Protein AF-A0A1Y2AKS4-F1 (afdb_monomer)

pLDDT: mean 77.4, std 20.21, range [33.56, 98.38]

Mean predicted aligned error: 13.92 Å

Foldseek 3Di:
DDDDDPPDDPPDPPDDDPVVVVVVVVVVVVVLVVVLVVLVVLLVVLVVLLVVLLVVLQQFDPPVVCVVCVVVSVVSLVSSLVSLLVNLVSLVPRPDDPVVSVVSVVVSVVVLVVQCVVQVDPDRRRVRNVSSVVSVVCCVVVSVVVVVLVVLCVVQHDPVSVVVVVVVVVVVVVVVVVVLVVCLVCVQQDPPRDGDDDDPQAQPDDRDDSVCVVPPDPPCVPVDPSDDPRPDQKDWEQDPVPVRFTDIGNQDPPWWKKKFQFDDPVPDDPVCPPPVNVVVVRVVNRVVRIGGDDDGHDDLPTQWMWIDTHPDTDIYGDPRPDPPVPDPDPDDPPDDPDDDDPDDSDDPVVVCVVCVVVVVVVVVVD

InterPro domains:
  IPR004245 Protein of unknown function DUF229 [PTHR10974] (152-361)

Radius of gyration: 32.73 Å; Cα contacts (8 Å, |Δi|>4): 277; chains: 1; bounding box: 65×55×105 Å

Secondary structure (DSSP, 8-state):
-------------S-S-HHHHHHHHHHHHHHHHHHHHHHHHHHHHHHHHHHHHHHHHT----HHHHHHHHHHHHHHHHHHHHHHHHHHHHHHH----HHHHHHHHHHHHHHHHHHHHHT---SGGG-HHHHHHHHHHHIIIIIHHHHHHHHHHHHH-HHHHHHHHHHHHHHHHHHHHHHHHHHHHHHTB-GGGPBPP--TTS--PPPPPGGGGGSSS--TTSS---------SSEEEEETTTTTEEEEES--TTS-EEEEEPPPGGG--TTTTSHHHHHHHHHHHHHHTEEE-SS-B--TT-SEEEEEETTEEEEEE-------PPP-S---TT----------S--HHHHHHH-HHHHHHHTT--

Solvent-accessible surface area (backbone atoms only — not comparable to full-atom values): 21770 Å² total; per-residue (Å²): 132,84,83,84,74,79,94,76,79,93,74,75,79,83,87,68,60,75,73,56,53,55,54,52,50,54,52,48,53,53,49,52,54,57,55,47,51,53,52,52,52,51,37,51,52,28,49,52,49,15,54,55,28,40,62,59,34,58,70,50,48,58,70,68,55,47,69,77,37,45,69,60,33,50,51,28,41,50,53,15,46,54,26,48,50,50,33,54,52,48,54,68,71,51,89,65,60,70,68,61,47,49,52,53,51,51,49,52,50,52,49,49,53,50,50,50,70,76,25,74,25,86,46,74,61,34,48,25,42,60,55,50,51,54,48,50,52,48,49,57,54,52,52,51,50,50,50,52,52,49,52,48,32,69,74,60,32,69,75,53,30,54,55,53,49,50,53,51,52,50,52,51,49,51,53,49,50,54,53,39,51,51,48,59,70,46,65,51,46,49,81,93,75,39,62,70,74,85,52,96,64,42,51,82,74,79,81,74,68,58,72,67,69,69,44,97,60,84,62,54,81,74,60,69,89,84,78,63,85,54,67,69,70,50,50,65,46,64,36,78,87,61,84,46,18,41,37,78,45,74,53,58,91,92,41,61,41,31,34,28,51,60,75,64,71,84,81,51,52,77,71,41,65,35,81,80,41,29,58,56,50,48,50,60,46,39,72,73,32,64,40,80,58,87,68,71,39,82,53,95,86,60,46,39,35,39,38,32,45,54,93,46,74,47,82,35,72,52,84,64,85,71,74,68,72,71,76,88,60,84,72,65,95,81,68,79,88,76,82,83,75,88,67,81,92,58,36,82,66,51,61,49,62,82,35,58,72,61,54,67,58,60,69,75,78,114

Structure (mmCIF, N/CA/C/O backbone):
data_AF-A0A1Y2AKS4-F1
#
_entry.id   AF-A0A1Y2AKS4-F1
#
loop_
_atom_site.group_PDB
_atom_site.id
_atom_site.type_symbol
_atom_site.label_atom_id
_atom_site.label_alt_id
_atom_site.label_comp_id
_atom_site.label_asym_id
_atom_site.label_entity_id
_atom_site.label_seq_id
_atom_site.pdbx_PDB_ins_code
_atom_site.Cartn_x
_atom_site.Cartn_y
_atom_site.Cartn_z
_atom_site.occupancy
_atom_site.B_iso_or_equiv
_atom_site.auth_seq_id
_atom_site.auth_comp_id
_atom_site.auth_asym_id
_atom_site.auth_atom_id
_atom_site.pdbx_PDB_model_num
ATOM 1 N N . MET A 1 1 ? -22.847 19.221 27.621 1.00 37.28 1 MET A N 1
ATOM 2 C CA . MET A 1 1 ? -21.809 18.168 27.703 1.00 37.28 1 MET A CA 1
ATOM 3 C C . MET A 1 1 ? -21.447 18.039 29.170 1.00 37.28 1 MET A C 1
ATOM 5 O O . MET A 1 1 ? -20.901 18.988 29.707 1.00 37.28 1 MET A O 1
ATOM 9 N N . SER A 1 2 ? -21.864 16.960 29.833 1.00 35.28 2 SER A N 1
ATOM 10 C CA . SER A 1 2 ? -21.581 16.738 31.256 1.00 35.28 2 SER A CA 1
ATOM 11 C C . SER A 1 2 ? -20.076 16.579 31.463 1.00 35.28 2 SER A C 1
ATOM 13 O O . SER A 1 2 ? -19.471 15.728 30.807 1.00 35.28 2 SER A O 1
ATOM 15 N N . GLU A 1 3 ? -19.488 17.387 32.344 1.00 38.53 3 GLU A N 1
ATOM 16 C CA . GLU A 1 3 ? -18.105 17.224 32.790 1.00 38.53 3 GLU A CA 1
ATOM 17 C C . GLU A 1 3 ? -17.891 15.799 33.304 1.00 38.53 3 GLU A C 1
ATOM 19 O O . GLU A 1 3 ? -18.606 15.300 34.174 1.00 38.53 3 GLU A O 1
ATOM 24 N N . TYR A 1 4 ? -16.924 15.115 32.702 1.00 43.91 4 TYR A N 1
ATOM 25 C CA . TYR A 1 4 ? -16.444 13.834 33.182 1.00 43.91 4 TYR A CA 1
ATOM 26 C C . TYR A 1 4 ? -15.591 14.103 34.421 1.00 43.91 4 TYR A C 1
ATOM 28 O O . TYR A 1 4 ? -14.442 14.521 34.301 1.00 43.91 4 TYR A O 1
ATOM 36 N N . VAL A 1 5 ? -16.169 13.886 35.601 1.00 42.81 5 VAL A N 1
ATOM 37 C CA . VAL A 1 5 ? -15.417 13.824 36.856 1.00 42.81 5 VAL A CA 1
ATOM 38 C C . VAL A 1 5 ? -14.852 12.403 36.965 1.00 42.81 5 VAL A C 1
ATOM 40 O O . VAL A 1 5 ? -15.637 11.447 37.011 1.00 42.81 5 VAL A O 1
ATOM 43 N N . PRO A 1 6 ? -13.522 12.209 36.941 1.00 47.06 6 PRO A N 1
ATOM 44 C CA . PRO A 1 6 ? -12.943 10.905 37.219 1.00 47.06 6 PRO A CA 1
ATOM 45 C C . PRO A 1 6 ? -13.284 10.525 38.665 1.00 47.06 6 PRO A C 1
ATOM 47 O O . PRO A 1 6 ? -13.019 11.286 39.592 1.00 47.06 6 PRO A O 1
ATOM 50 N N . LEU A 1 7 ? -13.897 9.351 38.853 1.00 44.25 7 LEU A N 1
ATOM 51 C CA . LEU A 1 7 ? -14.020 8.728 40.171 1.00 44.25 7 LEU A CA 1
ATOM 52 C C . LEU A 1 7 ? -12.624 8.275 40.611 1.00 44.25 7 LEU A C 1
ATOM 54 O O . LEU A 1 7 ? -12.248 7.122 40.404 1.00 44.25 7 LEU A O 1
ATOM 58 N N . GLU A 1 8 ? -11.858 9.191 41.186 1.00 52.81 8 GLU A N 1
ATOM 59 C CA . GLU A 1 8 ? -10.714 8.850 42.015 1.00 52.81 8 GLU A CA 1
ATOM 60 C C . GLU A 1 8 ? -10.985 9.274 43.458 1.00 52.81 8 GLU A C 1
ATOM 62 O O . GLU A 1 8 ? -11.225 10.439 43.762 1.00 52.81 8 GLU A O 1
ATOM 67 N N . THR A 1 9 ? -10.890 8.262 44.321 1.00 44.12 9 THR A N 1
ATOM 68 C CA . THR A 1 9 ? -10.794 8.259 45.785 1.00 44.12 9 THR A CA 1
ATOM 69 C C . THR A 1 9 ? -12.085 8.111 46.595 1.00 44.12 9 THR A C 1
ATOM 71 O O . THR A 1 9 ? -12.879 9.026 46.800 1.00 44.12 9 THR A O 1
ATOM 74 N N . ASP A 1 10 ? -12.205 6.883 47.105 1.00 43.38 10 ASP A N 1
ATOM 75 C CA . ASP A 1 10 ? -13.019 6.407 48.216 1.00 43.38 10 ASP A CA 1
ATOM 76 C C . ASP A 1 10 ? -12.762 7.225 49.496 1.00 43.38 10 ASP A C 1
ATOM 78 O O . ASP A 1 10 ? -12.141 6.754 50.447 1.00 43.38 10 ASP A O 1
ATOM 82 N N . THR A 1 11 ? -13.256 8.457 49.563 1.00 43.06 11 THR A N 1
ATOM 83 C CA . THR A 1 11 ? -13.530 9.088 50.860 1.00 43.06 11 THR A CA 1
ATOM 84 C C . THR A 1 11 ? -14.990 8.835 51.187 1.00 43.06 11 THR A C 1
ATOM 86 O O . THR A 1 11 ? -15.886 9.598 50.848 1.00 43.06 11 THR A O 1
ATOM 89 N N . CYS A 1 12 ? -15.230 7.671 51.790 1.00 39.72 12 CYS A N 1
ATOM 90 C CA . CYS A 1 12 ? -16.534 7.271 52.300 1.00 39.72 12 CYS A CA 1
ATOM 91 C C . CYS A 1 12 ? -16.948 8.252 53.416 1.00 39.72 12 CYS A C 1
ATOM 93 O O . CYS A 1 12 ? -16.297 8.249 54.468 1.00 39.72 12 CYS A O 1
ATOM 95 N N . PRO A 1 13 ? -18.012 9.064 53.266 1.00 45.78 13 PRO A N 1
ATOM 96 C CA . PRO A 1 13 ? -18.641 9.668 54.425 1.00 45.78 13 PRO A CA 1
ATOM 97 C C . PRO A 1 13 ? -19.333 8.531 55.182 1.00 45.78 13 PRO A C 1
ATOM 99 O O . PRO A 1 13 ? -20.364 8.009 54.758 1.00 45.78 13 PRO A O 1
ATOM 102 N N . ARG A 1 14 ? -18.715 8.095 56.285 1.00 53.53 14 ARG A N 1
ATOM 103 C CA . ARG A 1 14 ? -19.351 7.199 57.255 1.00 53.53 14 ARG A CA 1
ATOM 104 C C . ARG A 1 14 ? -20.607 7.876 57.801 1.00 53.53 14 ARG A C 1
ATOM 106 O O . ARG A 1 14 ? -20.545 9.039 58.184 1.00 53.53 14 ARG A O 1
ATOM 113 N N . LEU A 1 15 ? -21.661 7.066 57.923 1.00 50.03 15 LEU A N 1
ATOM 114 C CA . LEU A 1 15 ? -22.999 7.341 58.468 1.00 50.03 15 LEU A CA 1
ATOM 115 C C . LEU A 1 15 ? -24.047 7.742 57.423 1.00 50.03 15 LEU A C 1
ATOM 117 O O . LEU A 1 15 ? -24.687 8.785 57.512 1.00 50.03 15 LEU A O 1
ATOM 121 N N . LEU A 1 16 ? -24.301 6.832 56.481 1.00 50.56 16 LEU A N 1
ATOM 122 C CA . LEU A 1 16 ? -25.638 6.670 55.922 1.00 50.56 16 LEU A CA 1
ATOM 123 C C . LEU A 1 16 ? -26.161 5.279 56.282 1.00 50.56 16 LEU A C 1
ATOM 125 O O . LEU A 1 16 ? -25.451 4.282 56.199 1.00 50.56 16 LEU A O 1
ATOM 129 N N . ASP A 1 17 ? -27.405 5.277 56.742 1.00 56.16 17 ASP A N 1
ATOM 130 C CA . ASP A 1 17 ? -28.227 4.151 57.167 1.00 56.16 17 ASP A CA 1
ATOM 131 C C . ASP A 1 17 ? -27.993 2.870 56.332 1.00 56.16 17 ASP A C 1
ATOM 133 O O . ASP A 1 17 ? -28.143 2.865 55.106 1.00 56.16 17 ASP A O 1
ATOM 137 N N . VAL A 1 18 ? -27.637 1.767 57.002 1.00 58.72 18 VAL A N 1
ATOM 138 C CA . VAL A 1 18 ? -27.239 0.470 56.409 1.00 58.72 18 VAL A CA 1
ATOM 139 C C . VAL A 1 18 ? -28.314 -0.090 55.458 1.00 58.72 18 VAL A C 1
ATOM 141 O O . VAL A 1 18 ? -28.005 -0.806 54.500 1.00 58.72 18 VAL A O 1
ATOM 144 N N . LYS A 1 19 ? -29.589 0.280 55.654 1.00 58.72 19 LYS A N 1
ATOM 145 C CA . LYS A 1 19 ? -30.694 -0.084 54.746 1.00 58.72 19 LYS A CA 1
ATOM 146 C C . LYS A 1 19 ? -30.721 0.731 53.444 1.00 58.72 19 LYS A C 1
ATOM 148 O O . LYS A 1 19 ? -31.179 0.226 52.415 1.00 58.72 19 LYS A O 1
ATOM 153 N N . GLY A 1 20 ? -30.218 1.964 53.451 1.00 60.88 20 GLY A N 1
ATOM 154 C CA . GLY A 1 20 ? -30.069 2.794 52.251 1.00 60.88 20 GLY A CA 1
ATOM 155 C C . GLY A 1 20 ? -28.938 2.305 51.341 1.00 60.88 20 GLY A C 1
ATOM 156 O O . GLY A 1 20 ? -29.087 2.274 50.117 1.00 60.88 20 GLY A O 1
ATOM 157 N N . GLU A 1 21 ? -27.841 1.833 51.933 1.00 64.12 21 GLU A N 1
ATOM 158 C CA . GLU A 1 21 ? -26.633 1.402 51.221 1.00 64.12 21 GLU A CA 1
ATOM 159 C C . GLU A 1 21 ? -26.861 0.136 50.367 1.00 64.12 21 GLU A C 1
ATOM 161 O O . GLU A 1 21 ? -26.446 0.070 49.204 1.00 64.12 21 GLU A O 1
ATOM 166 N N . GLN A 1 22 ? -27.618 -0.842 50.883 1.00 72.12 22 GLN A N 1
ATOM 167 C CA . GLN A 1 22 ? -27.994 -2.043 50.121 1.00 72.12 22 GLN A CA 1
ATOM 168 C C . GLN A 1 22 ? -28.891 -1.716 48.919 1.00 72.12 22 GLN A C 1
ATOM 170 O O . GLN A 1 22 ? -28.668 -2.228 47.818 1.00 72.12 22 GLN A O 1
ATOM 175 N N . ASN A 1 23 ? -29.864 -0.816 49.086 1.00 72.56 23 ASN A N 1
ATOM 176 C CA . ASN A 1 23 ? -30.750 -0.403 47.996 1.00 72.56 23 ASN A CA 1
ATOM 177 C C . ASN A 1 23 ? -30.005 0.371 46.896 1.00 72.56 23 ASN A C 1
ATOM 179 O O . ASN A 1 23 ? -30.277 0.172 45.706 1.00 72.56 23 ASN A O 1
ATOM 183 N N . ILE A 1 24 ? -29.025 1.203 47.262 1.00 74.69 24 ILE A N 1
ATOM 184 C CA . ILE A 1 24 ? -28.169 1.914 46.301 1.00 74.69 24 ILE A CA 1
ATOM 185 C C . ILE A 1 24 ? -27.297 0.922 45.521 1.00 74.69 24 ILE A C 1
ATOM 187 O O . ILE A 1 24 ? -27.236 1.006 44.291 1.00 74.69 24 ILE A O 1
ATOM 191 N N . LYS A 1 25 ? -26.694 -0.066 46.195 1.00 75.62 25 LYS A N 1
ATOM 192 C CA . LYS A 1 25 ? -25.862 -1.099 45.558 1.00 75.62 25 LYS A CA 1
ATOM 193 C C . LYS A 1 25 ? -26.653 -1.941 44.552 1.00 75.62 25 LYS A C 1
ATOM 195 O O . LYS A 1 25 ? -26.215 -2.104 43.413 1.00 75.62 25 LYS A O 1
ATOM 200 N N . ILE A 1 26 ? -27.863 -2.378 44.916 1.00 78.06 26 ILE A N 1
ATOM 201 C CA . ILE A 1 26 ? -28.757 -3.139 44.023 1.00 78.06 26 ILE A CA 1
ATOM 202 C C . ILE A 1 26 ? -29.172 -2.295 42.808 1.00 78.06 26 ILE A C 1
ATOM 204 O O . ILE A 1 26 ? -29.167 -2.775 41.669 1.00 78.06 26 ILE A O 1
ATOM 208 N N . LYS A 1 27 ? -29.508 -1.015 43.017 1.00 73.06 27 LYS A N 1
ATOM 209 C CA . LYS A 1 27 ? -29.883 -0.100 41.928 1.00 73.06 27 LYS A CA 1
ATOM 210 C C . LYS A 1 27 ? -28.707 0.153 40.979 1.00 73.06 27 LYS A C 1
ATOM 212 O O . LYS A 1 27 ? -28.904 0.154 39.760 1.00 73.06 27 LYS A O 1
ATOM 217 N N . TYR A 1 28 ? -27.496 0.299 41.518 1.00 72.06 28 TYR A N 1
ATOM 218 C CA . TYR A 1 28 ? -26.268 0.484 40.745 1.00 72.06 28 TYR A CA 1
ATOM 219 C C . TYR A 1 28 ? -25.917 -0.762 39.920 1.00 72.06 28 TYR A C 1
ATOM 221 O O . TYR A 1 28 ? -25.680 -0.653 38.716 1.00 72.06 28 TYR A O 1
ATOM 229 N N . GLU A 1 29 ? -25.984 -1.959 40.510 1.00 78.56 29 GLU A N 1
ATOM 230 C CA . GLU A 1 29 ? -25.766 -3.225 39.795 1.00 78.56 29 GLU A CA 1
ATOM 231 C C . GLU A 1 29 ? -26.788 -3.436 38.670 1.00 78.56 29 GLU A C 1
ATOM 233 O O . GLU A 1 29 ? -26.426 -3.808 37.548 1.00 78.56 29 GLU A O 1
ATOM 238 N N . LYS A 1 30 ? -28.068 -3.135 38.925 1.00 77.06 30 LYS A N 1
ATOM 239 C CA . LYS A 1 30 ? -29.131 -3.241 37.916 1.00 77.06 30 LYS A CA 1
ATOM 240 C C . LYS A 1 30 ? -28.926 -2.247 36.767 1.00 77.06 30 LYS A C 1
ATOM 242 O O . LYS A 1 30 ? -29.113 -2.617 35.603 1.00 77.06 30 LYS A O 1
ATOM 247 N N . TYR A 1 31 ? -28.500 -1.016 37.062 1.00 73.69 31 TYR A N 1
ATOM 248 C CA . TYR A 1 31 ? -28.169 -0.008 36.049 1.00 73.69 31 TYR A CA 1
ATOM 249 C C . TYR A 1 31 ? -26.961 -0.428 35.203 1.00 73.69 31 TYR A C 1
ATOM 251 O O . TYR A 1 31 ? -27.035 -0.419 33.974 1.00 73.69 31 TYR A O 1
ATOM 259 N N . PHE A 1 32 ? -25.887 -0.884 35.847 1.00 76.00 32 PHE A N 1
ATOM 260 C CA . PHE A 1 32 ? -24.672 -1.365 35.190 1.00 76.00 32 PHE A CA 1
ATOM 261 C C . PHE A 1 32 ? -24.956 -2.555 34.264 1.00 76.00 32 PHE A C 1
ATOM 263 O O . PHE A 1 32 ? -24.518 -2.583 33.112 1.00 76.00 32 PHE A O 1
ATOM 270 N N . LYS A 1 33 ? -25.783 -3.503 34.723 1.00 81.00 33 LYS A N 1
ATOM 271 C CA . LYS A 1 33 ? -26.230 -4.658 33.933 1.00 81.00 33 LYS A CA 1
ATOM 272 C C . LYS A 1 33 ? -27.049 -4.232 32.710 1.00 81.00 33 LYS A C 1
ATOM 274 O O . LYS A 1 33 ? -26.823 -4.747 31.614 1.00 81.00 33 LYS A O 1
ATOM 279 N N . LYS A 1 34 ? -27.966 -3.264 32.859 1.00 82.56 34 LYS A N 1
ATOM 280 C CA . LYS A 1 34 ? -28.776 -2.737 31.742 1.00 82.56 34 LYS A CA 1
ATOM 281 C C . LYS A 1 34 ? -27.932 -1.949 30.736 1.00 82.56 34 LYS A C 1
ATOM 283 O O . LYS A 1 34 ? -28.143 -2.098 29.533 1.00 82.56 34 LYS A O 1
ATOM 288 N N . TYR A 1 35 ? -26.987 -1.140 31.211 1.00 81.88 35 TYR A N 1
ATOM 289 C CA . TYR A 1 35 ? -26.085 -0.360 30.364 1.00 81.88 35 TYR A CA 1
ATOM 290 C C . TYR A 1 35 ? -25.194 -1.279 29.523 1.00 81.88 35 TYR A C 1
ATOM 292 O O . TYR A 1 35 ? -25.205 -1.189 28.297 1.00 81.88 35 TYR A O 1
ATOM 300 N N . ASN A 1 36 ? -24.534 -2.254 30.153 1.00 87.12 36 ASN A N 1
ATOM 301 C CA . ASN A 1 36 ? -23.670 -3.204 29.453 1.00 87.12 36 ASN A CA 1
ATOM 302 C C . ASN A 1 36 ? -24.430 -4.082 28.449 1.00 87.12 36 ASN A C 1
ATOM 304 O O . ASN A 1 36 ? -23.885 -4.387 27.391 1.00 87.12 36 ASN A O 1
ATOM 308 N N . LYS A 1 37 ? -25.705 -4.424 28.707 1.00 92.94 37 LYS A N 1
ATOM 309 C CA . LYS A 1 37 ? -26.536 -5.179 27.748 1.00 92.94 37 LYS A CA 1
ATOM 310 C C . LYS A 1 37 ? -26.594 -4.501 26.373 1.00 92.94 37 LYS A C 1
ATOM 312 O O . LYS A 1 37 ? -26.494 -5.190 25.364 1.00 92.94 37 LYS A O 1
ATOM 317 N N . LYS A 1 38 ? -26.716 -3.167 26.317 1.00 92.81 38 LYS A N 1
ATOM 318 C CA . LYS A 1 38 ? -26.726 -2.429 25.040 1.00 92.81 38 LYS A CA 1
ATOM 319 C C . LYS A 1 38 ? -25.395 -2.564 24.297 1.00 92.81 38 LYS A C 1
ATOM 321 O O . LYS A 1 38 ? -25.404 -2.830 23.102 1.00 92.81 38 LYS A O 1
ATOM 326 N N . TYR A 1 39 ? -24.272 -2.440 25.005 1.00 94.19 39 TYR A N 1
ATOM 327 C CA . TYR A 1 39 ? -22.940 -2.586 24.410 1.00 94.19 39 TYR A CA 1
ATOM 328 C C . TYR A 1 39 ? -22.689 -3.995 23.875 1.00 94.19 39 TYR A C 1
ATOM 330 O O . TYR A 1 39 ? -22.142 -4.125 22.788 1.00 94.19 39 TYR A O 1
ATOM 338 N N . PHE A 1 40 ? -23.143 -5.041 24.574 1.00 95.62 40 PHE A N 1
ATOM 339 C CA . PHE A 1 40 ? -23.048 -6.414 24.068 1.00 95.62 40 PHE A CA 1
ATOM 340 C C . PHE A 1 40 ? -23.860 -6.628 22.785 1.00 95.62 40 PHE A C 1
ATOM 342 O O . PHE A 1 40 ? -23.376 -7.283 21.866 1.00 95.62 40 PHE A O 1
ATOM 349 N N . VAL A 1 41 ? -25.064 -6.050 22.692 1.00 96.44 41 VAL A N 1
ATOM 350 C CA . VAL A 1 41 ? -25.873 -6.109 21.461 1.00 96.44 41 VAL A CA 1
ATOM 351 C C . VAL A 1 41 ? -25.175 -5.372 20.315 1.00 96.44 41 VAL A C 1
ATOM 353 O O . VAL A 1 41 ? -25.056 -5.923 19.225 1.00 96.44 41 VAL A O 1
ATOM 356 N N . ILE A 1 42 ? -24.664 -4.162 20.565 1.00 96.75 42 ILE A N 1
ATOM 357 C CA . ILE A 1 42 ? -23.918 -3.374 19.569 1.00 96.75 42 ILE A CA 1
ATOM 358 C C . ILE A 1 42 ? -22.668 -4.131 19.100 1.00 96.75 42 ILE A C 1
ATOM 360 O O . ILE A 1 42 ? -22.445 -4.253 17.897 1.00 96.75 42 ILE A O 1
ATOM 364 N N . PHE A 1 43 ? -21.898 -4.696 20.034 1.00 97.44 43 PHE A N 1
ATOM 365 C CA . PHE A 1 43 ? -20.734 -5.530 19.741 1.00 97.44 43 PHE A CA 1
ATOM 366 C C . PHE A 1 43 ? -21.105 -6.723 18.853 1.00 97.44 43 PHE A C 1
ATOM 368 O O . PHE A 1 43 ? -20.461 -6.940 17.833 1.00 97.44 43 PHE A O 1
ATOM 375 N N . GLY A 1 44 ? -22.173 -7.455 19.192 1.00 98.00 44 GLY A N 1
ATOM 376 C CA . GLY A 1 44 ? -22.643 -8.587 18.392 1.00 98.00 44 GLY A CA 1
ATOM 377 C C . GLY A 1 44 ? -23.024 -8.190 16.963 1.00 98.00 44 GLY A C 1
ATOM 378 O O . GLY A 1 44 ? -22.636 -8.870 16.015 1.00 98.00 44 GLY A O 1
ATOM 379 N N . ILE A 1 45 ? -23.717 -7.059 16.789 1.00 98.25 45 ILE A N 1
ATOM 380 C CA . ILE A 1 45 ? -24.079 -6.534 15.462 1.00 98.25 45 ILE A CA 1
ATOM 381 C C . ILE A 1 45 ? -22.824 -6.180 14.658 1.00 98.25 45 ILE A C 1
ATOM 383 O O . ILE A 1 45 ? -22.692 -6.614 13.514 1.00 98.25 45 ILE A O 1
ATOM 387 N N . PHE A 1 46 ? -21.892 -5.421 15.239 1.00 98.38 46 PHE A N 1
ATOM 388 C CA . PHE A 1 46 ? -20.653 -5.043 14.556 1.00 98.38 46 PHE A CA 1
ATOM 389 C C . PHE A 1 46 ? -19.799 -6.259 14.199 1.00 98.38 46 PHE A C 1
ATOM 391 O O . PHE A 1 46 ? -19.279 -6.321 13.088 1.00 98.38 46 PHE A O 1
ATOM 398 N N . TYR A 1 47 ? -19.724 -7.255 15.080 1.00 98.38 47 TYR A N 1
ATOM 399 C CA . TYR A 1 47 ? -18.989 -8.491 14.834 1.00 98.38 47 TYR A CA 1
ATOM 400 C C . TYR A 1 47 ? -19.572 -9.282 13.653 1.00 98.38 47 TYR A C 1
ATOM 402 O O . TYR A 1 47 ? -18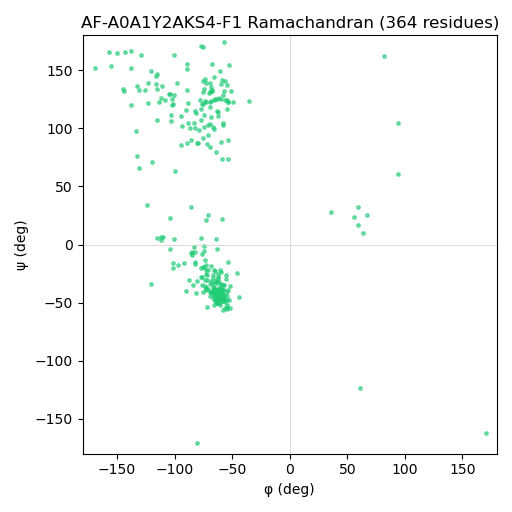.842 -9.688 12.749 1.00 98.38 47 TYR A O 1
ATOM 410 N N . ILE A 1 48 ? -20.900 -9.441 13.604 1.00 98.38 48 ILE A N 1
ATOM 411 C CA . ILE A 1 48 ? -21.583 -10.105 12.483 1.00 98.38 48 ILE A CA 1
ATOM 412 C C . ILE A 1 48 ? -21.353 -9.332 11.178 1.00 98.38 48 ILE A C 1
ATOM 414 O O . ILE A 1 48 ? -21.033 -9.929 10.149 1.00 98.38 48 ILE A O 1
ATOM 418 N N . MET A 1 49 ? -21.480 -8.002 11.212 1.00 98.38 49 MET A N 1
ATOM 419 C CA . MET A 1 49 ? -21.270 -7.153 10.038 1.00 98.38 49 MET A CA 1
ATOM 420 C C . MET A 1 49 ? -19.832 -7.240 9.527 1.00 98.38 49 MET A C 1
ATOM 422 O O . MET A 1 49 ? -19.633 -7.400 8.322 1.00 98.38 49 MET A O 1
ATOM 426 N N . TRP A 1 50 ? -18.846 -7.217 10.426 1.00 97.88 50 TRP A N 1
ATOM 427 C CA . TRP A 1 50 ? -17.442 -7.447 10.095 1.00 97.88 50 TRP A CA 1
ATOM 428 C C . TRP A 1 50 ? -17.262 -8.752 9.309 1.00 97.88 50 TRP A C 1
ATOM 430 O O . TRP A 1 50 ? -16.772 -8.712 8.181 1.00 97.88 50 TRP A O 1
ATOM 440 N N . ILE A 1 51 ? -17.739 -9.885 9.834 1.00 97.25 51 ILE A N 1
ATOM 441 C CA . ILE A 1 51 ? -17.608 -11.190 9.167 1.00 97.25 51 ILE A CA 1
ATOM 442 C C . ILE A 1 51 ? -18.293 -11.195 7.795 1.00 97.25 51 ILE A C 1
ATOM 444 O O . ILE A 1 51 ? -17.727 -11.694 6.820 1.00 97.25 51 ILE A O 1
ATOM 448 N N . ILE A 1 52 ? -19.503 -10.634 7.687 1.00 97.50 52 ILE A N 1
ATOM 449 C CA . ILE A 1 52 ? -20.255 -10.596 6.423 1.00 97.50 52 ILE A CA 1
ATOM 450 C C . ILE A 1 52 ? -19.505 -9.785 5.364 1.00 97.50 52 ILE A C 1
ATOM 452 O O . ILE A 1 52 ? -19.387 -10.233 4.218 1.00 97.50 52 ILE A O 1
ATOM 456 N N . PHE A 1 53 ? -19.020 -8.591 5.711 1.00 97.81 53 PHE A N 1
ATOM 457 C CA . PHE A 1 53 ? -18.304 -7.734 4.768 1.00 97.81 53 PHE A CA 1
ATOM 458 C C . PHE A 1 53 ? -16.929 -8.289 4.418 1.00 97.81 53 PHE A C 1
ATOM 460 O O . PHE A 1 53 ? -16.575 -8.263 3.239 1.00 97.81 53 PHE A O 1
ATOM 467 N N . TYR A 1 54 ? -16.220 -8.868 5.392 1.00 96.00 54 TYR A N 1
ATOM 468 C CA . TYR A 1 54 ? -14.966 -9.572 5.153 1.00 96.00 54 TYR A CA 1
ATOM 469 C C . TYR A 1 54 ? -15.189 -10.708 4.156 1.00 96.00 54 TYR A C 1
ATOM 471 O O . TYR A 1 54 ? -14.655 -10.688 3.058 1.00 96.00 54 TYR A O 1
ATOM 479 N N . LYS A 1 55 ? -16.111 -11.634 4.438 1.00 94.75 55 LYS A N 1
ATOM 480 C CA . LYS A 1 55 ? -16.410 -12.754 3.532 1.00 94.75 55 LYS A CA 1
ATOM 481 C C . LYS A 1 55 ? -16.828 -12.294 2.130 1.00 94.75 55 LYS A C 1
ATOM 483 O O . LYS A 1 55 ? -16.509 -12.951 1.142 1.00 94.75 55 LYS A O 1
ATOM 488 N N . LYS A 1 56 ? -17.544 -11.169 2.012 1.00 94.88 56 LYS A N 1
ATOM 489 C CA . LYS A 1 56 ? -17.921 -10.590 0.711 1.00 94.88 56 LYS A CA 1
ATOM 490 C C . LYS A 1 56 ? -16.740 -9.954 -0.030 1.00 94.88 56 LYS A C 1
ATOM 492 O O . LYS A 1 56 ? -16.771 -9.962 -1.261 1.00 94.88 56 LYS A O 1
ATOM 497 N N . SER A 1 57 ? -15.740 -9.416 0.671 1.00 93.94 57 SER A N 1
ATOM 498 C CA . SER A 1 57 ? -14.524 -8.874 0.050 1.00 93.94 57 SER A CA 1
ATOM 499 C C . SER A 1 57 ? -13.626 -9.978 -0.519 1.00 93.94 57 SER A C 1
ATOM 501 O O . SER A 1 57 ? -12.887 -9.724 -1.464 1.00 93.94 57 SER A O 1
ATOM 503 N N . LEU A 1 58 ? -13.766 -11.219 -0.037 1.00 91.25 58 LEU A N 1
ATOM 504 C CA . LEU A 1 58 ? -13.039 -12.400 -0.528 1.00 91.25 58 LEU A CA 1
ATOM 505 C C . LEU A 1 58 ? -13.571 -12.979 -1.848 1.00 91.25 58 LEU A C 1
ATOM 507 O O . LEU A 1 58 ? -13.136 -14.048 -2.279 1.00 91.25 58 LEU A O 1
ATOM 511 N N . LYS A 1 59 ? -14.546 -12.332 -2.502 1.00 89.56 59 LYS A N 1
ATOM 512 C CA . LYS A 1 59 ? -15.097 -12.839 -3.767 1.00 89.56 59 LYS A CA 1
ATOM 513 C C . LYS A 1 59 ? -14.042 -12.818 -4.884 1.00 89.56 59 LYS A C 1
ATOM 515 O O . LYS A 1 59 ? -13.819 -11.804 -5.543 1.00 89.56 59 LYS A O 1
ATOM 520 N N . GLY A 1 60 ? -13.453 -13.991 -5.109 1.00 81.94 60 GLY A N 1
ATOM 521 C CA . GLY A 1 60 ? -12.548 -14.349 -6.201 1.00 81.94 60 GLY A CA 1
ATOM 522 C C . GLY A 1 60 ? -13.218 -14.605 -7.547 1.00 81.94 60 GLY A C 1
ATOM 523 O O . GLY A 1 60 ? -14.440 -14.680 -7.664 1.00 81.94 60 GLY A O 1
ATOM 524 N N . GLY A 1 61 ? -12.399 -14.753 -8.591 1.00 80.75 61 GLY A N 1
ATOM 525 C CA . GLY A 1 61 ? -12.878 -15.117 -9.922 1.00 80.75 61 GLY A CA 1
ATOM 526 C C . GLY A 1 61 ? -11.814 -15.001 -11.011 1.00 80.75 61 GLY A C 1
ATOM 527 O O . GLY A 1 61 ? -10.614 -14.939 -10.744 1.00 80.75 61 GLY A O 1
ATOM 528 N N . LYS A 1 62 ? -12.264 -14.958 -12.271 1.00 86.69 62 LYS A N 1
ATOM 529 C CA . LYS A 1 62 ? -11.399 -14.649 -13.422 1.00 86.69 62 LYS A CA 1
ATOM 530 C C . LYS A 1 62 ? -10.798 -13.246 -13.254 1.00 86.69 62 LYS A C 1
ATOM 532 O O . LYS A 1 62 ? -11.458 -12.347 -12.738 1.00 86.69 62 LYS A O 1
ATOM 537 N N . LEU A 1 63 ? -9.590 -13.019 -13.774 1.00 79.88 63 LEU A N 1
ATOM 538 C CA . LEU A 1 63 ? -8.893 -11.725 -13.683 1.00 79.88 63 LEU A CA 1
ATOM 539 C C . LEU A 1 63 ? -9.749 -10.537 -14.167 1.00 79.88 63 LEU A C 1
ATOM 541 O O . LEU A 1 63 ? -9.697 -9.456 -13.584 1.00 79.88 63 LEU A O 1
ATOM 545 N N . ALA A 1 64 ? -10.575 -10.746 -15.198 1.00 83.56 64 ALA A N 1
ATOM 546 C CA . ALA A 1 64 ? -11.508 -9.739 -15.702 1.00 83.56 64 ALA A CA 1
ATOM 547 C C . ALA A 1 64 ? -12.553 -9.315 -14.652 1.00 83.56 64 ALA A C 1
ATOM 549 O O . ALA A 1 64 ? -12.839 -8.127 -14.518 1.00 83.56 64 ALA A O 1
ATOM 550 N N . PHE A 1 65 ? -13.072 -10.261 -13.861 1.00 87.38 65 PHE A N 1
ATOM 551 C CA . PHE A 1 65 ? -14.013 -9.965 -12.781 1.00 87.38 65 PHE A CA 1
ATOM 552 C C . PHE A 1 65 ? -13.354 -9.110 -11.697 1.00 87.38 65 PHE A C 1
ATOM 554 O O . PHE A 1 65 ? -13.919 -8.090 -11.308 1.00 87.38 65 PHE A O 1
ATOM 561 N N . ILE A 1 66 ? -12.146 -9.491 -11.263 1.00 84.50 66 ILE A N 1
ATOM 562 C CA . ILE A 1 66 ? -11.382 -8.748 -10.249 1.00 84.50 66 ILE A CA 1
ATOM 563 C C . ILE A 1 66 ? -11.119 -7.325 -10.739 1.00 84.50 66 ILE A C 1
ATOM 565 O O . ILE A 1 66 ? -11.374 -6.372 -10.013 1.00 84.50 66 ILE A O 1
ATOM 569 N N . LYS A 1 67 ? -10.686 -7.162 -11.995 1.00 83.06 67 LYS A N 1
ATOM 570 C CA . LYS A 1 67 ? -10.426 -5.842 -12.580 1.00 83.06 67 LYS A CA 1
ATOM 571 C C . LYS A 1 67 ? -11.672 -4.949 -12.570 1.00 83.06 67 LYS A C 1
ATOM 573 O O . LYS A 1 67 ? -11.566 -3.779 -12.222 1.00 83.06 67 LYS A O 1
ATOM 578 N N . ASN A 1 68 ? -12.836 -5.503 -12.907 1.00 90.50 68 ASN A N 1
ATOM 579 C CA . ASN A 1 68 ? -14.089 -4.744 -12.966 1.00 90.50 68 ASN A CA 1
ATOM 580 C C . ASN A 1 68 ? -14.698 -4.473 -11.580 1.00 90.50 68 ASN A C 1
ATOM 582 O O . ASN A 1 68 ? -15.510 -3.564 -11.442 1.00 90.50 68 ASN A O 1
ATOM 586 N N . ASN A 1 69 ? -14.322 -5.244 -10.554 1.00 91.00 69 ASN A N 1
ATOM 587 C CA . ASN A 1 69 ? -14.896 -5.144 -9.209 1.00 91.00 69 ASN A CA 1
ATOM 588 C C . ASN A 1 69 ? -13.892 -4.689 -8.140 1.00 91.00 69 ASN A C 1
ATOM 590 O O . ASN A 1 69 ? -14.257 -4.642 -6.969 1.00 91.00 69 ASN A O 1
ATOM 594 N N . LEU A 1 70 ? -12.660 -4.328 -8.512 1.00 87.50 70 LEU A N 1
ATOM 595 C CA . LEU A 1 70 ? -11.581 -4.008 -7.571 1.00 87.50 70 LEU A CA 1
ATOM 596 C C . LEU A 1 70 ? -11.996 -2.948 -6.545 1.00 87.50 70 LEU A C 1
ATOM 598 O O . LEU A 1 70 ? -11.820 -3.148 -5.348 1.00 87.50 70 LEU A O 1
ATOM 602 N N . PHE A 1 71 ? -12.608 -1.854 -7.009 1.00 88.75 71 PHE A N 1
ATOM 603 C CA . PHE A 1 71 ? -13.089 -0.782 -6.136 1.00 88.75 71 PHE A CA 1
ATOM 604 C 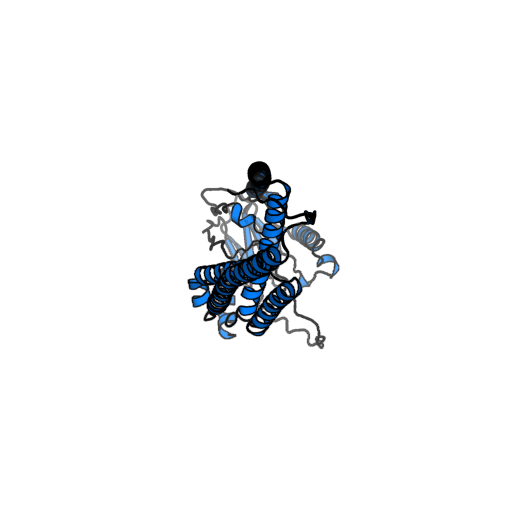C . PHE A 1 71 ? -14.146 -1.284 -5.144 1.00 88.75 71 PHE A C 1
ATOM 606 O O . PHE A 1 71 ? -14.053 -1.027 -3.949 1.00 88.75 71 PHE A O 1
ATOM 613 N N . LYS A 1 72 ? -15.119 -2.071 -5.617 1.00 94.38 72 LYS A N 1
ATOM 614 C CA . LYS A 1 72 ? -16.170 -2.648 -4.770 1.00 94.38 72 LYS A CA 1
ATOM 615 C C . LYS A 1 72 ? -15.592 -3.594 -3.714 1.00 94.38 72 LYS A C 1
ATOM 617 O O . LYS A 1 72 ? -15.999 -3.521 -2.559 1.00 94.38 72 LYS A O 1
ATOM 622 N N . LEU A 1 73 ? -14.653 -4.464 -4.092 1.00 92.00 73 LEU A N 1
ATOM 623 C CA . LEU A 1 73 ? -13.979 -5.379 -3.163 1.00 92.00 73 LEU A CA 1
ATOM 624 C C . LEU A 1 73 ? -13.165 -4.606 -2.113 1.00 92.00 73 LEU A C 1
ATOM 626 O O . LEU A 1 73 ? -13.261 -4.917 -0.928 1.00 92.00 73 LEU A O 1
ATOM 630 N N . ALA A 1 74 ? -12.451 -3.553 -2.525 1.00 91.25 74 ALA A N 1
ATOM 631 C CA . ALA A 1 74 ? -11.709 -2.678 -1.620 1.00 91.25 74 ALA A CA 1
ATOM 632 C C . ALA A 1 74 ? -12.632 -1.953 -0.626 1.00 91.25 74 ALA A C 1
ATOM 634 O O . ALA A 1 74 ? -12.358 -1.946 0.571 1.00 91.25 74 ALA A O 1
ATOM 635 N N . VAL A 1 75 ? -13.764 -1.409 -1.087 1.00 95.62 75 VAL A N 1
ATOM 636 C CA . VAL A 1 75 ? -14.764 -0.771 -0.214 1.00 95.62 75 VAL A CA 1
ATOM 637 C C . VAL A 1 75 ? -15.327 -1.768 0.801 1.00 95.62 75 VAL A C 1
ATOM 639 O O . VAL A 1 75 ? -15.421 -1.445 1.982 1.00 95.62 75 VAL A O 1
ATOM 642 N N . LEU A 1 76 ? -15.653 -2.997 0.383 1.00 96.44 76 LEU A N 1
ATOM 643 C CA . LEU A 1 76 ? -16.116 -4.047 1.299 1.00 96.44 76 LEU A CA 1
ATOM 644 C C . LEU A 1 76 ? -15.060 -4.384 2.363 1.00 96.44 76 LEU A C 1
ATOM 646 O O . LEU A 1 76 ? -15.408 -4.558 3.530 1.00 96.44 76 LEU A O 1
ATOM 650 N N . LEU A 1 77 ? -13.779 -4.428 1.981 1.00 95.25 77 LEU A N 1
ATOM 651 C CA . LEU A 1 77 ? -12.669 -4.657 2.908 1.00 95.25 77 LEU A CA 1
ATOM 652 C C . LEU A 1 77 ? -12.511 -3.506 3.917 1.00 95.25 77 LEU A C 1
ATOM 654 O O . LEU A 1 77 ? -12.333 -3.758 5.107 1.00 95.25 77 LEU A O 1
ATOM 658 N N . ILE A 1 78 ? -12.633 -2.253 3.466 1.00 95.75 78 ILE A N 1
ATOM 659 C CA . ILE A 1 78 ? -12.583 -1.065 4.334 1.00 95.75 78 ILE A CA 1
ATOM 660 C C . ILE A 1 78 ? -13.764 -1.057 5.313 1.00 95.75 78 ILE A C 1
ATOM 662 O O . ILE A 1 78 ? -13.567 -0.844 6.505 1.00 95.75 78 ILE A O 1
ATOM 666 N N . ILE A 1 79 ? -14.984 -1.337 4.843 1.00 97.19 79 ILE A N 1
ATOM 667 C CA . ILE A 1 79 ? -16.175 -1.423 5.705 1.00 97.19 79 ILE A CA 1
ATOM 668 C C . ILE A 1 79 ? -15.995 -2.522 6.759 1.00 97.19 79 ILE A C 1
ATOM 670 O O . ILE A 1 79 ? -16.278 -2.307 7.936 1.00 97.19 79 ILE A O 1
ATOM 674 N N . SER A 1 80 ? -15.483 -3.685 6.348 1.00 97.19 80 SER A N 1
ATOM 675 C CA . SER A 1 80 ? -15.113 -4.773 7.255 1.00 97.19 80 SER A CA 1
ATOM 676 C C . SER A 1 80 ? -14.141 -4.293 8.339 1.00 97.19 80 SER A C 1
ATOM 678 O O . SER A 1 80 ? -14.369 -4.538 9.523 1.00 97.19 80 SER A O 1
ATOM 680 N N . PHE A 1 81 ? -13.090 -3.561 7.956 1.00 96.50 81 PHE A N 1
ATOM 681 C CA . PHE A 1 81 ? -12.120 -2.993 8.897 1.00 96.50 81 PHE A CA 1
ATOM 682 C C . PHE A 1 81 ? -12.780 -2.028 9.891 1.00 96.50 81 PHE A C 1
ATOM 684 O O . PHE A 1 81 ? -12.564 -2.161 11.094 1.00 96.50 81 PHE A O 1
ATOM 691 N N . ILE A 1 82 ? -13.643 -1.122 9.421 1.00 96.75 82 ILE A N 1
ATOM 692 C CA . ILE A 1 82 ? -14.363 -0.178 10.286 1.00 96.75 82 ILE A CA 1
ATOM 693 C C . ILE A 1 82 ? -15.177 -0.930 11.348 1.00 96.75 82 ILE A C 1
ATOM 695 O O . ILE A 1 82 ? -15.091 -0.599 12.528 1.00 96.75 82 ILE A O 1
ATOM 699 N N . PHE A 1 83 ? -15.928 -1.968 10.970 1.00 98.12 83 PHE A N 1
ATOM 700 C CA . PHE A 1 83 ? -16.710 -2.750 11.935 1.00 98.12 83 PHE A CA 1
ATOM 701 C C . PHE A 1 83 ? -15.841 -3.525 12.931 1.00 98.12 83 PHE A C 1
ATOM 703 O O . PHE A 1 83 ? -16.190 -3.596 14.111 1.00 98.12 83 PHE A O 1
ATOM 710 N N . TYR A 1 84 ? -14.702 -4.064 12.492 1.00 97.62 84 TYR A N 1
ATOM 711 C CA . TYR A 1 84 ? -13.745 -4.709 13.390 1.00 97.62 84 TYR A CA 1
ATOM 712 C C . TYR A 1 84 ? -13.158 -3.715 14.404 1.00 97.62 84 TYR A C 1
ATOM 714 O O . TYR A 1 84 ? -13.170 -3.978 15.607 1.00 97.62 84 TYR A O 1
ATOM 722 N N . SER A 1 85 ? -12.725 -2.539 13.941 1.00 96.62 85 SER A N 1
ATOM 723 C CA . SER A 1 85 ? -12.233 -1.460 14.805 1.00 96.62 85 SER A CA 1
ATOM 724 C C . SER A 1 85 ? -13.310 -1.025 15.808 1.00 96.62 85 SER A C 1
ATOM 726 O O . SER A 1 85 ? -13.062 -0.968 17.014 1.00 96.62 85 SER A O 1
ATOM 728 N N . LEU A 1 86 ? -14.558 -0.836 15.359 1.00 96.88 86 LEU A N 1
ATOM 729 C CA . LEU A 1 86 ? -15.687 -0.529 16.243 1.00 96.88 86 LEU A CA 1
ATOM 730 C C . LEU A 1 86 ? -15.912 -1.609 17.311 1.00 96.88 86 LEU A C 1
ATOM 732 O O . LEU A 1 86 ? -16.261 -1.265 18.441 1.00 96.88 86 LEU A O 1
ATOM 736 N N . CYS A 1 87 ? -15.681 -2.891 17.010 1.00 97.75 87 CYS A N 1
ATOM 737 C CA . CYS A 1 87 ? -15.723 -3.955 18.019 1.00 97.75 87 CYS A CA 1
ATOM 738 C C . CYS A 1 87 ? -14.659 -3.740 19.103 1.00 97.75 87 CYS A C 1
ATOM 740 O O . CYS A 1 87 ? -14.993 -3.758 20.290 1.00 97.75 87 CYS A O 1
ATOM 742 N N . LEU A 1 88 ? -13.406 -3.482 18.712 1.00 96.31 88 LEU A N 1
ATOM 743 C CA . LEU A 1 88 ? -12.309 -3.222 19.651 1.00 96.31 88 LEU A CA 1
ATOM 744 C C . LEU A 1 88 ? -12.596 -2.004 20.537 1.00 96.31 88 LEU A C 1
ATOM 746 O O . LEU A 1 88 ? -12.477 -2.083 21.761 1.00 96.31 88 LEU A O 1
ATOM 750 N N . TRP A 1 89 ? -13.059 -0.903 19.943 1.00 95.94 89 TRP A N 1
ATOM 751 C CA . TRP A 1 89 ? -13.429 0.303 20.684 1.00 95.94 89 TRP A CA 1
ATOM 752 C C . TRP A 1 89 ? -14.623 0.076 21.614 1.00 95.94 89 TRP A C 1
ATOM 754 O O . TRP A 1 89 ? -14.613 0.533 22.758 1.00 95.94 89 TRP A O 1
ATOM 764 N N . THR A 1 90 ? -15.622 -0.696 21.181 1.00 96.00 90 THR A N 1
ATOM 765 C CA . THR A 1 90 ? -16.754 -1.082 22.036 1.00 96.00 90 THR A CA 1
ATOM 766 C C . THR A 1 90 ? -16.256 -1.850 23.266 1.00 96.00 90 THR A C 1
ATOM 768 O O . THR A 1 90 ? -16.677 -1.540 24.381 1.00 96.00 90 THR A O 1
ATOM 771 N N . ILE A 1 91 ? -15.305 -2.784 23.110 1.00 95.75 91 ILE A N 1
ATOM 772 C CA . ILE A 1 91 ? -14.675 -3.501 24.237 1.00 95.75 91 ILE A CA 1
ATOM 773 C C . ILE A 1 91 ? -13.910 -2.547 25.162 1.00 95.75 91 ILE A C 1
ATOM 775 O O . ILE A 1 91 ? -14.035 -2.645 26.389 1.00 95.75 91 ILE A O 1
ATOM 779 N N . ALA A 1 92 ? -13.153 -1.602 24.601 1.00 93.12 92 ALA A N 1
ATOM 780 C CA . ALA A 1 92 ? -12.398 -0.624 25.378 1.00 93.12 92 ALA A CA 1
ATOM 781 C C . ALA A 1 92 ? -13.314 0.197 26.304 1.00 93.12 92 ALA A C 1
ATOM 783 O O . ALA A 1 92 ? -13.042 0.291 27.509 1.00 93.12 92 ALA A O 1
ATOM 784 N N . PHE A 1 93 ? -14.431 0.705 25.772 1.00 92.25 93 PHE A N 1
ATOM 785 C CA . PHE A 1 93 ? -15.373 1.569 26.493 1.00 92.25 93 PHE A CA 1
ATOM 786 C C . PHE A 1 93 ? -16.387 0.832 27.376 1.00 92.25 93 PHE A C 1
ATOM 788 O O . PHE A 1 93 ? -16.989 1.456 28.254 1.00 92.25 93 PHE A O 1
ATOM 795 N N . MET A 1 94 ? -16.569 -0.482 27.209 1.00 92.88 94 MET A N 1
ATOM 796 C CA . MET A 1 94 ? -17.435 -1.265 28.093 1.00 92.88 94 MET A CA 1
ATOM 797 C C . MET A 1 94 ? -16.979 -1.139 29.551 1.00 92.88 94 MET A C 1
ATOM 799 O O . MET A 1 94 ? -15.804 -1.307 29.873 1.00 92.88 94 MET A O 1
ATOM 803 N N . ARG A 1 95 ? -17.898 -0.876 30.482 1.00 91.69 95 ARG A N 1
ATOM 804 C CA . ARG A 1 95 ? -17.586 -0.900 31.916 1.00 91.69 95 ARG A CA 1
ATOM 805 C C . ARG A 1 95 ? -17.823 -2.325 32.403 1.00 91.69 95 ARG A C 1
ATOM 807 O O . ARG A 1 95 ? -18.923 -2.663 32.796 1.00 91.69 95 ARG A O 1
ATOM 814 N N . ILE A 1 96 ? -16.823 -3.195 32.308 1.00 92.19 96 ILE A N 1
ATOM 815 C CA . ILE A 1 96 ? -16.897 -4.596 32.764 1.00 92.19 96 ILE A CA 1
ATOM 816 C C . ILE A 1 96 ? -15.602 -4.985 33.483 1.00 92.19 96 ILE A C 1
ATOM 818 O O . ILE A 1 96 ? -14.599 -4.271 33.396 1.00 92.19 96 ILE A O 1
ATOM 822 N N . ARG A 1 97 ? -15.616 -6.120 34.196 1.00 92.94 97 ARG A N 1
ATOM 823 C CA . ARG A 1 97 ? -14.427 -6.660 34.878 1.00 92.94 97 ARG A CA 1
ATOM 824 C C . ARG A 1 97 ? -13.278 -6.853 33.876 1.00 92.94 97 ARG A C 1
ATOM 826 O O . ARG A 1 97 ? -13.510 -7.324 32.762 1.00 92.94 97 ARG A O 1
ATOM 833 N N . LYS A 1 98 ? -12.040 -6.542 34.288 1.00 93.69 98 LYS A N 1
ATOM 834 C CA . LYS A 1 98 ? -10.832 -6.608 33.434 1.00 93.69 98 LYS A CA 1
ATOM 835 C C . LYS A 1 98 ? -10.655 -7.975 32.759 1.00 93.69 98 LYS A C 1
ATOM 837 O O . LYS A 1 98 ? -10.339 -8.024 31.577 1.00 93.69 98 LYS A O 1
ATOM 842 N N . ILE A 1 99 ? -10.950 -9.060 33.480 1.00 94.38 99 ILE A N 1
ATOM 843 C CA . ILE A 1 99 ? -10.885 -10.438 32.963 1.00 94.38 99 ILE A CA 1
ATOM 844 C C . ILE A 1 99 ? -11.834 -10.626 31.771 1.00 94.38 99 ILE A C 1
ATOM 846 O O . ILE A 1 99 ? -11.426 -11.137 30.737 1.00 94.38 99 ILE A O 1
ATOM 850 N N . VAL A 1 100 ? -13.080 -10.151 31.867 1.00 94.00 100 VAL A N 1
ATOM 851 C CA . VAL A 1 100 ? -14.057 -10.276 30.772 1.00 94.00 100 VAL A CA 1
ATOM 852 C C . VAL A 1 100 ? -13.625 -9.451 29.557 1.00 94.00 100 VAL A C 1
ATOM 854 O O . VAL A 1 100 ? -13.744 -9.929 28.435 1.00 94.00 100 VAL A O 1
ATOM 857 N N . LYS A 1 101 ? -13.057 -8.249 29.756 1.00 95.69 101 LYS A N 1
ATOM 858 C CA . LYS A 1 101 ? -12.466 -7.480 28.642 1.00 95.69 101 LYS A CA 1
ATOM 859 C C . LYS A 1 101 ? -11.342 -8.249 27.955 1.00 95.69 101 LYS A C 1
ATOM 861 O O . LYS A 1 101 ? -11.318 -8.306 26.732 1.00 95.69 101 LYS A O 1
ATOM 866 N N . ALA A 1 102 ? -10.426 -8.829 28.733 1.00 96.56 102 ALA A N 1
ATOM 867 C CA . ALA A 1 102 ? -9.315 -9.611 28.199 1.00 96.56 102 ALA A CA 1
ATOM 868 C C . ALA A 1 102 ? -9.822 -10.808 27.381 1.00 96.56 102 ALA A C 1
ATOM 870 O O . ALA A 1 102 ? -9.361 -11.007 26.263 1.00 96.56 102 ALA A O 1
ATOM 871 N N . LEU A 1 103 ? -10.831 -11.531 27.880 1.00 97.38 103 LEU A N 1
ATOM 872 C CA . LEU A 1 103 ? -11.469 -12.630 27.146 1.00 97.38 103 LEU A CA 1
ATOM 873 C C . LEU A 1 103 ? -12.095 -12.168 25.823 1.00 97.38 103 LEU A C 1
ATOM 875 O O . LEU A 1 103 ? -11.937 -12.847 24.813 1.00 97.38 103 LEU A O 1
ATOM 879 N N . LEU A 1 104 ? -12.755 -11.005 25.793 1.00 97.56 104 LEU A N 1
ATOM 880 C CA . LEU A 1 104 ? -13.306 -10.448 24.552 1.00 97.56 104 LEU A CA 1
ATOM 881 C C . LEU A 1 104 ? -12.208 -10.069 23.547 1.00 97.56 104 LEU A C 1
ATOM 883 O O . LEU A 1 104 ? -12.359 -10.340 22.360 1.00 97.56 104 LEU A O 1
ATOM 887 N N . TYR A 1 105 ? -11.090 -9.491 23.995 1.00 97.12 105 TYR A N 1
ATOM 888 C CA . TYR A 1 105 ? -9.954 -9.221 23.106 1.00 97.12 105 TYR A CA 1
ATOM 889 C C . TYR A 1 105 ? -9.315 -10.506 22.576 1.00 97.12 105 TYR A C 1
ATOM 891 O O . TYR A 1 105 ? -9.051 -10.597 21.380 1.00 97.12 105 TYR A O 1
ATOM 899 N N . ILE A 1 106 ? -9.122 -11.512 23.434 1.00 97.81 106 ILE A N 1
ATOM 900 C CA . ILE A 1 106 ? -8.634 -12.836 23.024 1.00 97.81 106 ILE A CA 1
ATOM 901 C C . ILE A 1 106 ? -9.574 -13.438 21.974 1.00 97.81 106 ILE A C 1
ATOM 903 O O . ILE A 1 106 ? -9.108 -13.930 20.952 1.00 97.81 106 ILE A O 1
ATOM 907 N N . PHE A 1 107 ? -10.890 -13.333 22.165 1.00 97.88 107 PHE A N 1
ATOM 908 C CA . PHE A 1 107 ? -11.878 -13.779 21.184 1.00 97.88 107 PHE A CA 1
ATOM 909 C C . PHE A 1 107 ? -11.743 -13.061 19.828 1.00 97.88 107 PHE A C 1
ATOM 911 O O . PHE A 1 107 ? -11.802 -13.716 18.785 1.00 97.88 107 PHE A O 1
ATOM 918 N N . MET A 1 108 ? -11.505 -11.744 19.813 1.00 97.62 108 MET A N 1
ATOM 919 C CA . MET A 1 108 ? -11.253 -11.005 18.565 1.00 97.62 108 MET A CA 1
ATOM 920 C C . MET A 1 108 ? -9.962 -11.475 17.875 1.00 97.62 108 MET A C 1
ATOM 922 O O . MET A 1 108 ? -9.965 -11.687 16.664 1.00 97.62 108 MET A O 1
ATOM 926 N N . VAL A 1 109 ? -8.887 -11.716 18.636 1.00 96.44 109 VAL A N 1
ATOM 927 C CA . VAL A 1 109 ? -7.619 -12.250 18.104 1.00 96.44 109 VAL A CA 1
ATOM 928 C C . VAL A 1 109 ? -7.807 -13.655 17.531 1.00 96.44 109 VAL A C 1
ATOM 930 O O . VAL A 1 109 ? -7.390 -13.912 16.406 1.00 96.44 109 VAL A O 1
ATOM 933 N N . ILE A 1 110 ? -8.491 -14.550 18.248 1.00 97.19 110 ILE A N 1
ATOM 934 C CA . ILE A 1 110 ? -8.824 -15.893 17.749 1.00 97.19 110 ILE A CA 1
ATOM 935 C C . ILE A 1 110 ? -9.663 -15.796 16.470 1.00 97.19 110 ILE A C 1
ATOM 937 O O . ILE A 1 110 ? -9.436 -16.554 15.532 1.00 97.19 110 ILE A O 1
ATOM 941 N N . SER A 1 111 ? -10.586 -14.834 16.386 1.00 96.38 111 SER A N 1
ATOM 942 C CA . SER A 1 111 ? -11.387 -14.612 15.178 1.00 96.38 111 SER A CA 1
ATOM 943 C C . SER A 1 111 ? -10.530 -14.156 13.989 1.00 96.38 111 SER A C 1
ATOM 945 O O . SER A 1 111 ? -10.769 -14.605 12.871 1.00 96.38 111 SER A O 1
ATOM 947 N N . LEU A 1 112 ? -9.509 -13.315 14.208 1.00 94.56 112 LEU A N 1
ATOM 948 C CA . LEU A 1 112 ? -8.531 -12.962 13.168 1.00 94.56 112 LEU A CA 1
ATOM 949 C C . LEU A 1 112 ? -7.716 -14.170 12.715 1.00 94.56 112 LEU A C 1
ATOM 951 O O . LEU A 1 112 ? -7.516 -14.352 11.520 1.00 94.56 112 LEU A O 1
ATOM 955 N N . VAL A 1 113 ? -7.265 -15.002 13.655 1.00 94.50 113 VAL A N 1
ATOM 956 C CA . VAL A 1 113 ? -6.547 -16.245 13.341 1.00 94.50 113 VAL A CA 1
ATOM 957 C C . VAL A 1 113 ? -7.451 -17.192 12.544 1.00 94.50 113 VAL A C 1
ATOM 959 O O . VAL A 1 113 ? -7.021 -17.768 11.551 1.00 94.50 113 VAL A O 1
ATOM 962 N N . GLY A 1 114 ? -8.731 -17.298 12.907 1.00 93.94 114 GLY A N 1
ATOM 963 C CA . GLY A 1 114 ? -9.727 -18.038 12.133 1.00 93.94 114 GLY A CA 1
ATOM 964 C C . GLY A 1 114 ? -9.921 -17.475 10.721 1.00 93.94 114 GLY A C 1
ATOM 965 O O . GLY A 1 114 ? -9.970 -18.243 9.764 1.00 93.94 114 GLY A O 1
ATOM 966 N N . ALA A 1 115 ? -9.972 -16.146 10.571 1.00 92.19 115 ALA A N 1
ATOM 967 C CA . ALA A 1 115 ? -10.042 -15.485 9.268 1.00 92.19 115 ALA A CA 1
ATOM 968 C C . ALA A 1 115 ? -8.783 -15.739 8.426 1.00 92.19 115 ALA A C 1
ATOM 970 O O . ALA A 1 115 ? -8.916 -16.026 7.243 1.00 92.19 115 ALA A O 1
ATOM 971 N N . PHE A 1 116 ? -7.593 -15.720 9.035 1.00 90.75 116 PHE A N 1
ATOM 972 C CA . PHE A 1 116 ? -6.345 -16.116 8.382 1.00 90.75 116 PHE A CA 1
ATOM 973 C C . PHE A 1 116 ? -6.454 -17.544 7.843 1.00 90.75 116 PHE A C 1
ATOM 975 O O . PHE A 1 116 ? -6.303 -17.745 6.643 1.00 90.75 116 PHE A O 1
ATOM 982 N N . TYR A 1 117 ? -6.812 -18.522 8.687 1.00 90.50 117 TYR A N 1
ATOM 983 C CA . TYR A 1 117 ? -6.982 -19.929 8.287 1.00 90.50 117 TYR A CA 1
ATOM 984 C C . TYR A 1 117 ? -8.035 -20.152 7.206 1.00 90.50 117 TYR A C 1
ATOM 986 O O . TYR A 1 117 ? -7.810 -20.933 6.285 1.00 90.50 117 TYR A O 1
ATOM 994 N N . TYR A 1 118 ? -9.144 -19.422 7.261 1.00 88.38 118 TYR A N 1
ATOM 995 C CA . TYR A 1 118 ? -10.171 -19.465 6.225 1.00 88.38 118 TYR A CA 1
ATOM 996 C C . TYR A 1 118 ? -9.669 -18.945 4.863 1.00 88.38 118 TYR A C 1
ATOM 998 O O . TYR A 1 118 ? -10.219 -19.309 3.825 1.00 88.38 118 TYR A O 1
ATOM 1006 N N . ASP A 1 119 ? -8.622 -18.116 4.855 1.00 78.94 119 ASP A N 1
ATOM 1007 C CA . ASP A 1 119 ? -8.262 -17.244 3.739 1.00 78.94 119 ASP A CA 1
ATOM 1008 C C . ASP A 1 119 ? -6.818 -17.442 3.226 1.00 78.94 119 ASP A C 1
ATOM 1010 O O . ASP A 1 119 ? -6.167 -16.508 2.761 1.00 78.94 119 ASP A O 1
ATOM 1014 N N . HIS A 1 120 ? -6.309 -18.681 3.263 1.00 75.56 120 HIS A N 1
ATOM 1015 C CA . HIS A 1 120 ? -4.946 -19.072 2.832 1.00 75.56 120 HIS A CA 1
ATOM 1016 C C . HIS A 1 120 ? -4.710 -19.070 1.309 1.00 75.56 120 HIS A C 1
ATOM 1018 O O . HIS A 1 120 ? -3.811 -19.728 0.785 1.00 75.56 120 HIS A O 1
ATOM 1024 N N . GLY A 1 121 ? -5.528 -18.351 0.550 1.00 74.31 121 GLY A N 1
ATOM 1025 C CA . GLY A 1 121 ? -5.357 -18.278 -0.889 1.00 74.31 121 GLY A CA 1
ATOM 1026 C C . GLY A 1 121 ? -4.203 -17.354 -1.291 1.00 74.31 121 GLY A C 1
ATOM 1027 O O . GLY A 1 121 ? -4.252 -16.152 -1.021 1.00 74.31 121 GLY A O 1
ATOM 1028 N N . GLU A 1 122 ? -3.208 -17.895 -1.999 1.00 68.88 122 GLU A N 1
ATOM 1029 C CA . GLU A 1 122 ? -2.133 -17.108 -2.633 1.00 68.88 122 GLU A CA 1
ATOM 1030 C C . GLU A 1 122 ? -2.389 -16.820 -4.128 1.00 68.88 122 GLU A C 1
ATOM 1032 O O . GLU A 1 122 ? -1.787 -15.927 -4.728 1.00 68.88 122 GLU A O 1
ATOM 1037 N N . HIS A 1 123 ? -3.291 -17.570 -4.767 1.00 71.00 123 HIS A N 1
ATOM 1038 C CA . HIS A 1 123 ? -3.565 -17.463 -6.203 1.00 71.00 123 HIS A CA 1
ATOM 1039 C C . HIS A 1 123 ? -4.651 -16.429 -6.523 1.00 71.00 123 HIS A C 1
ATOM 1041 O O . HIS A 1 123 ? -5.560 -16.218 -5.744 1.00 71.00 123 HIS A O 1
ATOM 1047 N N . PHE A 1 124 ? -4.687 -15.854 -7.731 1.00 58.72 124 PHE A N 1
ATOM 1048 C CA . PHE A 1 124 ? -5.730 -14.873 -8.107 1.00 58.72 124 PHE A CA 1
ATOM 1049 C C . PHE A 1 124 ? -7.180 -15.367 -7.934 1.00 58.72 124 PHE A C 1
ATOM 1051 O O . PHE A 1 124 ? -8.078 -14.564 -7.670 1.00 58.72 124 PHE A O 1
ATOM 1058 N N . LYS A 1 125 ? -7.411 -16.682 -8.067 1.00 65.31 125 LYS A N 1
ATOM 1059 C CA . LYS A 1 125 ? -8.719 -17.302 -7.797 1.00 65.31 125 LYS A CA 1
ATOM 1060 C C . LYS A 1 125 ? -9.110 -17.224 -6.315 1.00 65.31 125 LYS A C 1
ATOM 1062 O O . LYS A 1 125 ? -10.296 -17.130 -6.022 1.00 65.31 125 LYS A O 1
ATOM 1067 N N . PHE A 1 126 ? -8.122 -17.197 -5.427 1.00 70.38 126 PHE A N 1
ATOM 1068 C CA . PHE A 1 126 ? -8.238 -17.128 -3.977 1.00 70.38 126 PHE A CA 1
ATOM 1069 C C . PHE A 1 126 ? -7.269 -16.045 -3.483 1.00 70.38 126 PHE A C 1
ATOM 1071 O O . PHE A 1 126 ? -6.176 -16.351 -3.048 1.00 70.38 126 PHE A O 1
ATOM 1078 N N . HIS A 1 127 ? -7.593 -14.762 -3.633 1.00 71.56 127 HIS A N 1
ATOM 1079 C CA . HIS A 1 127 ? -6.690 -13.653 -3.260 1.00 71.56 127 HIS A CA 1
ATOM 1080 C C . HIS A 1 127 ? -6.808 -13.275 -1.774 1.00 71.56 127 HIS A C 1
ATOM 1082 O O . HIS A 1 127 ? -6.678 -12.112 -1.386 1.00 71.56 127 HIS A O 1
ATOM 1088 N N . GLY A 1 128 ? -7.097 -14.284 -0.965 1.00 80.44 128 GLY A N 1
ATOM 1089 C CA . GLY A 1 128 ? -7.419 -14.162 0.438 1.00 80.44 128 GLY A CA 1
ATOM 1090 C C . GLY A 1 128 ? -6.311 -13.546 1.261 1.00 80.44 128 GLY A C 1
ATOM 1091 O O . GLY A 1 128 ? -6.478 -12.502 1.887 1.00 80.44 128 GLY A O 1
ATOM 1092 N N . MET A 1 129 ? -5.114 -14.110 1.121 1.00 84.38 129 MET A N 1
ATOM 1093 C CA . MET A 1 129 ? -3.961 -13.694 1.904 1.00 84.38 129 MET A CA 1
ATOM 1094 C C . MET A 1 129 ? -3.602 -12.223 1.666 1.00 84.38 129 MET A C 1
ATOM 1096 O O . MET A 1 129 ? -3.228 -11.520 2.601 1.00 84.38 129 MET A O 1
ATOM 1100 N N . TYR A 1 130 ? -3.766 -11.715 0.438 1.00 83.69 130 TYR A N 1
ATOM 1101 C CA . TYR A 1 130 ? -3.554 -10.295 0.148 1.00 83.69 130 TYR A CA 1
ATOM 1102 C C . TYR A 1 130 ? -4.569 -9.405 0.873 1.00 83.69 130 TYR A C 1
ATOM 1104 O O . TYR A 1 130 ? -4.176 -8.440 1.530 1.00 83.69 130 TYR A O 1
ATOM 1112 N N . ASN A 1 131 ? -5.861 -9.736 0.790 1.00 88.19 131 ASN A N 1
ATOM 1113 C CA . ASN A 1 131 ? -6.909 -8.980 1.475 1.00 88.19 131 ASN A CA 1
ATOM 1114 C C . ASN A 1 131 ? -6.726 -9.029 2.995 1.00 88.19 131 ASN A C 1
ATOM 1116 O O . ASN A 1 131 ? -6.845 -7.992 3.648 1.00 88.19 131 ASN A O 1
ATOM 1120 N N . PHE A 1 132 ? -6.381 -10.195 3.543 1.00 90.81 132 PHE A N 1
ATOM 1121 C CA . PHE A 1 132 ? -6.069 -10.366 4.957 1.00 90.81 132 PHE A CA 1
ATOM 1122 C C . PHE A 1 132 ? -4.874 -9.504 5.383 1.00 90.81 132 PHE A C 1
ATOM 1124 O O . PHE A 1 132 ? -4.967 -8.763 6.358 1.00 90.81 132 PHE A O 1
ATOM 1131 N N . MET A 1 133 ? -3.772 -9.519 4.623 1.00 90.12 133 MET A N 1
ATOM 1132 C CA . MET A 1 133 ? -2.604 -8.678 4.910 1.00 90.12 133 MET A CA 1
ATOM 1133 C C . MET A 1 133 ? -2.955 -7.188 4.899 1.00 90.12 133 MET A C 1
ATOM 1135 O O . MET A 1 133 ? -2.600 -6.471 5.833 1.00 90.12 133 MET A O 1
ATOM 1139 N N . VAL A 1 134 ? -3.681 -6.715 3.880 1.00 89.94 134 VAL A N 1
ATOM 1140 C CA . VAL A 1 134 ? -4.135 -5.315 3.804 1.00 89.94 134 VAL A CA 1
ATOM 1141 C C . VAL A 1 134 ? -5.030 -4.968 4.996 1.00 89.94 134 VAL A C 1
ATOM 1143 O O . VAL A 1 134 ? -4.865 -3.915 5.609 1.00 89.94 134 VAL A O 1
ATOM 1146 N N . PHE A 1 135 ? -5.934 -5.869 5.369 1.00 92.69 135 PHE A N 1
ATOM 1147 C CA . PHE A 1 135 ? -6.808 -5.713 6.525 1.00 92.69 135 PHE A CA 1
ATOM 1148 C C . PHE A 1 135 ? -6.023 -5.623 7.845 1.00 92.69 135 PHE A C 1
ATOM 1150 O O . PHE A 1 135 ? -6.271 -4.717 8.639 1.00 92.69 135 PHE A O 1
ATOM 1157 N N . CYS A 1 136 ? -5.024 -6.484 8.059 1.00 92.81 136 CYS A N 1
ATOM 1158 C CA . CYS A 1 136 ? -4.138 -6.420 9.225 1.00 92.81 136 CYS A CA 1
ATOM 1159 C C . CYS A 1 136 ? -3.315 -5.129 9.264 1.00 92.81 136 CYS A C 1
ATOM 1161 O O . CYS A 1 136 ? -3.182 -4.526 10.327 1.00 92.81 136 CYS A O 1
ATOM 1163 N N . ILE A 1 137 ? -2.796 -4.678 8.117 1.00 91.75 137 ILE A N 1
ATOM 1164 C CA . ILE A 1 137 ? -2.086 -3.397 8.011 1.00 91.75 137 ILE A CA 1
ATOM 1165 C C . ILE A 1 137 ? -3.011 -2.249 8.426 1.00 91.75 137 ILE A C 1
ATOM 1167 O O . ILE A 1 137 ? -2.590 -1.377 9.185 1.00 91.75 137 ILE A O 1
ATOM 1171 N N . PHE A 1 138 ? -4.274 -2.261 7.987 1.00 91.56 138 PHE A N 1
ATOM 1172 C CA . PHE A 1 138 ? -5.244 -1.250 8.401 1.00 91.56 138 PHE A CA 1
ATOM 1173 C C . PHE A 1 138 ? -5.520 -1.289 9.901 1.00 91.56 138 PHE A C 1
ATOM 1175 O O . PHE A 1 138 ? -5.457 -0.238 10.529 1.00 91.56 138 PHE A O 1
ATOM 1182 N N . ILE A 1 139 ? -5.731 -2.469 10.491 1.00 92.31 139 ILE A N 1
ATOM 1183 C CA . ILE A 1 139 ? -5.889 -2.609 11.948 1.00 92.31 139 ILE A CA 1
ATOM 1184 C C . ILE A 1 139 ? -4.695 -2.000 12.676 1.00 92.31 139 ILE A C 1
ATOM 1186 O O . ILE A 1 139 ? -4.861 -1.099 13.491 1.00 92.31 139 ILE A O 1
ATOM 1190 N N . VAL A 1 140 ? -3.480 -2.444 12.354 1.00 91.62 140 VAL A N 1
ATOM 1191 C CA . VAL A 1 140 ? -2.283 -2.007 13.077 1.00 91.62 140 VAL A CA 1
ATOM 1192 C C . VAL A 1 140 ? -2.068 -0.505 12.925 1.00 91.62 140 VAL A C 1
ATOM 1194 O O . VAL A 1 140 ? -1.854 0.170 13.927 1.00 91.62 140 VAL A O 1
ATOM 1197 N N . ILE A 1 141 ? -2.146 0.044 11.712 1.00 93.00 141 ILE A N 1
ATOM 1198 C CA . ILE A 1 141 ? -1.865 1.467 11.484 1.00 93.00 141 ILE A CA 1
ATOM 1199 C C . ILE A 1 141 ? -2.982 2.344 12.053 1.00 93.00 141 ILE A C 1
ATOM 1201 O O . ILE A 1 141 ? -2.706 3.254 12.837 1.00 93.00 141 ILE A O 1
ATOM 1205 N N . PHE A 1 142 ? -4.236 2.091 11.672 1.00 92.81 142 PHE A N 1
ATOM 1206 C CA . PHE A 1 142 ? -5.338 2.979 12.027 1.00 92.81 142 PHE A CA 1
ATOM 1207 C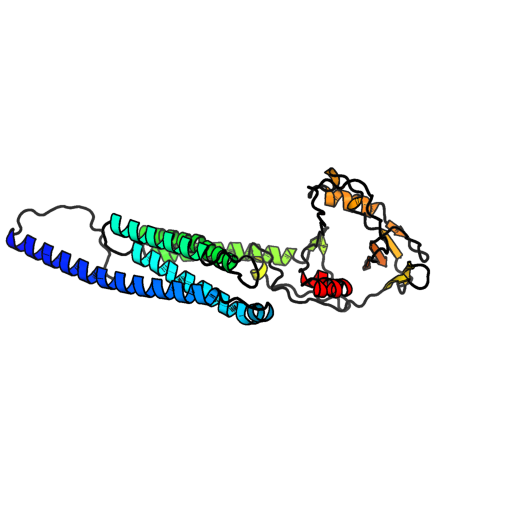 C . PHE A 1 142 ? -5.754 2.834 13.487 1.00 92.81 142 PHE A C 1
ATOM 1209 O O . PHE A 1 142 ? -5.940 3.864 14.127 1.00 92.81 142 PHE A O 1
ATOM 1216 N N . ASP A 1 143 ? -5.829 1.627 14.062 1.00 92.31 143 ASP A N 1
ATOM 1217 C CA . ASP A 1 143 ? -6.199 1.507 15.480 1.00 92.31 143 ASP A CA 1
ATOM 1218 C C . ASP A 1 143 ? -5.097 2.054 16.395 1.00 92.31 143 ASP A C 1
ATOM 1220 O O . ASP A 1 143 ? -5.403 2.690 17.405 1.00 92.31 143 ASP A O 1
ATOM 1224 N N . THR A 1 144 ? -3.818 1.905 16.022 1.00 92.19 144 THR A N 1
ATOM 1225 C CA . THR A 1 144 ? -2.714 2.546 16.758 1.00 92.19 144 THR A CA 1
ATOM 1226 C C . THR A 1 144 ? -2.810 4.067 16.672 1.00 92.19 144 THR A C 1
ATOM 1228 O O . THR A 1 144 ? -2.713 4.744 17.698 1.00 92.19 144 THR A O 1
ATOM 1231 N N . LEU A 1 145 ? -3.057 4.622 15.480 1.00 94.25 145 LEU A N 1
ATOM 1232 C CA . LEU A 1 145 ? -3.253 6.061 15.299 1.00 94.25 145 LEU A CA 1
ATOM 1233 C C . LEU A 1 145 ? -4.453 6.564 16.116 1.00 94.25 145 LEU A C 1
ATOM 1235 O O . LEU A 1 145 ? -4.335 7.550 16.840 1.00 94.25 145 LEU A O 1
ATOM 1239 N N . SER A 1 146 ? -5.590 5.870 16.054 1.00 93.62 146 SER A N 1
ATOM 1240 C CA . SER A 1 146 ? -6.790 6.205 16.821 1.00 93.62 146 SER A CA 1
ATOM 1241 C C . SER A 1 146 ? -6.544 6.125 18.328 1.00 93.62 146 SER A C 1
ATOM 1243 O O . SER A 1 146 ? -7.018 6.992 19.058 1.00 93.62 146 SER A O 1
ATOM 1245 N N . LEU A 1 147 ? -5.766 5.151 18.812 1.00 92.69 147 LEU A N 1
ATOM 1246 C CA . LEU A 1 147 ? -5.381 5.058 20.222 1.00 92.69 147 LEU A CA 1
ATOM 1247 C C . LEU A 1 147 ? -4.502 6.238 20.654 1.00 92.69 147 LEU A C 1
ATOM 1249 O O . LEU A 1 147 ? -4.726 6.800 21.727 1.00 92.69 147 LEU A O 1
ATOM 1253 N N . ILE A 1 148 ? -3.527 6.629 19.828 1.00 95.25 148 ILE A N 1
ATOM 1254 C CA . ILE A 1 148 ? -2.673 7.800 20.072 1.00 95.25 148 ILE A CA 1
ATOM 1255 C C . ILE A 1 148 ? -3.527 9.071 20.129 1.00 95.25 148 ILE A C 1
ATOM 1257 O O . ILE A 1 148 ? -3.435 9.824 21.098 1.00 95.25 148 ILE A O 1
ATOM 1261 N N . LEU A 1 149 ? -4.405 9.280 19.142 1.00 95.44 149 LEU A N 1
ATOM 1262 C CA . LEU A 1 149 ? -5.308 10.432 19.089 1.00 95.44 149 LEU A CA 1
ATOM 1263 C C . LEU A 1 149 ? -6.270 10.458 20.278 1.00 95.44 149 LEU A C 1
ATOM 1265 O O . LEU A 1 149 ? -6.484 11.513 20.867 1.00 95.44 149 LEU A O 1
ATOM 1269 N N . TYR A 1 150 ? -6.811 9.305 20.675 1.00 94.69 150 TYR A N 1
ATOM 1270 C CA . TYR A 1 150 ? -7.680 9.197 21.842 1.00 94.69 150 TYR A CA 1
ATOM 1271 C C . TYR A 1 150 ? -6.939 9.539 23.137 1.00 94.69 150 TYR A C 1
ATOM 1273 O O . TYR A 1 150 ? -7.440 10.326 23.936 1.00 94.69 150 TYR A O 1
ATOM 1281 N N . ARG A 1 151 ? -5.731 8.999 23.348 1.00 95.44 151 ARG A N 1
ATOM 1282 C CA . ARG A 1 151 ? -4.910 9.335 24.523 1.00 95.44 151 ARG A CA 1
ATOM 1283 C C . ARG A 1 151 ? -4.569 10.820 24.558 1.00 95.44 151 ARG A C 1
ATOM 1285 O O . ARG A 1 151 ? -4.675 11.437 25.614 1.00 95.44 151 ARG A O 1
ATOM 1292 N N . TRP A 1 152 ? -4.221 11.397 23.411 1.00 97.19 152 TRP A N 1
ATOM 1293 C CA . TRP A 1 152 ? -3.972 12.830 23.280 1.00 97.19 152 TRP A CA 1
ATOM 1294 C C . TRP A 1 152 ? -5.218 13.654 23.632 1.00 97.19 152 TRP A C 1
ATOM 1296 O O . TRP A 1 152 ? -5.144 14.588 24.432 1.00 97.19 152 TRP A O 1
ATOM 1306 N N . TYR A 1 153 ? -6.379 13.264 23.106 1.00 96.56 153 TYR A N 1
ATOM 1307 C CA . TYR A 1 153 ? -7.664 13.883 23.414 1.00 96.56 153 TYR A CA 1
ATOM 1308 C C . TYR A 1 153 ? -7.993 13.836 24.913 1.00 96.56 153 TYR A C 1
ATOM 1310 O O . TYR A 1 153 ? -8.337 14.868 25.489 1.00 96.56 153 TYR A O 1
ATOM 1318 N N . VAL A 1 154 ? -7.856 12.669 25.551 1.00 94.88 154 VAL A N 1
ATOM 1319 C CA . VAL A 1 154 ? -8.133 12.493 26.986 1.00 94.88 154 VAL A CA 1
ATOM 1320 C C . VAL A 1 154 ? -7.177 13.320 27.844 1.00 94.88 154 VAL A C 1
ATOM 1322 O O . VAL A 1 154 ? -7.613 13.930 28.813 1.00 94.88 154 VAL A O 1
ATOM 1325 N N . PHE A 1 155 ? -5.893 13.372 27.484 1.00 96.62 155 PHE A N 1
ATOM 1326 C CA . PHE A 1 155 ? -4.872 14.072 28.265 1.00 96.62 155 PHE A CA 1
ATOM 1327 C C . PHE A 1 155 ? -5.040 15.599 28.248 1.00 96.62 155 PHE A C 1
ATOM 1329 O O . PHE A 1 155 ? -4.874 16.254 29.273 1.00 96.62 155 PHE A O 1
ATOM 1336 N N . VAL A 1 156 ? -5.371 16.185 27.093 1.00 96.88 156 VAL A N 1
ATOM 1337 C CA . VAL A 1 156 ? -5.385 17.653 26.922 1.00 96.88 156 VAL A CA 1
ATOM 1338 C C . VAL A 1 156 ? -6.809 18.236 26.976 1.00 96.88 156 VAL A C 1
ATOM 1340 O O . VAL A 1 156 ? -6.993 19.428 27.237 1.00 96.88 156 VAL A O 1
ATOM 1343 N N . GLY A 1 157 ? -7.832 17.410 26.750 1.00 96.62 157 GLY A N 1
ATOM 1344 C CA . GLY A 1 157 ? -9.235 17.813 26.672 1.00 96.62 157 GLY A CA 1
ATOM 1345 C C . GLY A 1 157 ? -9.639 18.378 25.302 1.00 96.62 157 GLY A C 1
ATOM 1346 O O . GLY A 1 157 ? -8.810 18.806 24.501 1.00 96.62 157 GLY A O 1
ATOM 1347 N N . LEU A 1 158 ? -10.952 18.415 25.034 1.00 95.31 158 LEU A N 1
ATOM 1348 C CA . LEU A 1 158 ? -11.535 18.659 23.700 1.00 95.31 158 LEU A CA 1
ATOM 1349 C C . LEU A 1 158 ? -11.050 19.946 23.013 1.00 95.31 158 LEU A C 1
ATOM 1351 O O . LEU A 1 158 ? -10.572 19.901 21.881 1.00 95.31 158 LEU A O 1
ATOM 1355 N N . LYS A 1 159 ? -11.165 21.100 23.686 1.00 96.69 159 LYS A N 1
ATOM 1356 C CA . LYS A 1 159 ? -10.853 22.410 23.081 1.00 96.69 159 LYS A CA 1
ATOM 1357 C C . LYS A 1 159 ? -9.373 22.525 22.703 1.00 96.69 159 LYS A C 1
ATOM 1359 O O . LYS A 1 159 ? -9.038 22.981 21.612 1.00 96.69 159 LYS A O 1
ATOM 1364 N N . LYS A 1 160 ? -8.484 22.101 23.604 1.00 97.69 160 LYS A N 1
ATOM 1365 C CA . LYS A 1 160 ? -7.035 22.149 23.385 1.00 97.69 160 LYS A CA 1
ATOM 1366 C C . LYS A 1 160 ? -6.588 21.091 22.373 1.00 97.69 160 LYS A C 1
ATOM 1368 O O . LYS A 1 160 ? -5.748 21.409 21.537 1.00 97.69 160 LYS A O 1
ATOM 1373 N N . PHE A 1 161 ? -7.187 19.897 22.399 1.00 97.38 161 PHE A N 1
ATOM 1374 C CA . PHE A 1 161 ? -6.944 18.845 21.412 1.00 97.38 161 PHE A CA 1
ATOM 1375 C C . PHE A 1 161 ? -7.181 19.353 19.990 1.00 97.38 161 PHE A C 1
ATOM 1377 O O . PHE A 1 161 ? -6.270 19.271 19.178 1.00 97.38 161 PHE A O 1
ATOM 1384 N N . PHE A 1 162 ? -8.335 19.964 19.694 1.00 97.31 162 PHE A N 1
ATOM 1385 C CA . PHE A 1 162 ? -8.598 20.476 18.343 1.00 97.31 162 PHE A CA 1
ATOM 1386 C C . PHE A 1 162 ? -7.613 21.564 17.911 1.00 97.31 162 PHE A C 1
ATOM 1388 O O . PHE A 1 162 ? -7.147 21.540 16.774 1.00 97.31 162 PHE A O 1
ATOM 1395 N N . LYS A 1 163 ? -7.241 22.482 18.815 1.00 98.00 163 LYS A N 1
ATOM 1396 C CA . LYS A 1 163 ? -6.234 23.511 18.517 1.00 98.00 163 LYS A CA 1
ATOM 1397 C C . LYS A 1 163 ? -4.879 22.880 18.177 1.00 98.00 163 LYS A C 1
ATOM 1399 O O . LYS A 1 163 ? -4.290 23.215 17.155 1.00 98.00 163 LYS A O 1
ATOM 1404 N N . GLN A 1 164 ? -4.391 21.962 19.012 1.00 97.56 164 GLN A N 1
ATOM 1405 C CA . GLN A 1 164 ? -3.094 21.317 18.799 1.00 97.56 164 GLN A CA 1
ATOM 1406 C C . GLN A 1 164 ? -3.105 20.379 17.583 1.00 97.56 164 GLN A C 1
ATOM 1408 O O . GLN A 1 164 ? -2.166 20.400 16.792 1.00 97.56 164 GLN A O 1
ATOM 1413 N N . PHE A 1 165 ? -4.180 19.612 17.394 1.00 96.94 165 PHE A N 1
ATOM 1414 C CA . PHE A 1 165 ? -4.373 18.742 16.238 1.00 96.94 165 PHE A CA 1
ATOM 1415 C C . PHE A 1 165 ? -4.411 19.543 14.936 1.00 96.94 165 PHE A C 1
ATOM 1417 O O . PHE A 1 165 ? -3.757 19.154 13.977 1.00 96.94 165 PHE A O 1
ATOM 1424 N N . SER A 1 166 ? -5.102 20.689 14.905 1.00 97.31 166 SER A N 1
ATOM 1425 C CA . SER A 1 166 ? -5.121 21.562 13.726 1.00 97.31 166 SER A CA 1
ATOM 1426 C C . SER A 1 166 ? -3.732 22.110 13.400 1.00 97.31 166 SER A C 1
ATOM 1428 O O . SER A 1 166 ? -3.351 22.109 12.236 1.00 97.31 166 SER A O 1
ATOM 1430 N N . ILE A 1 167 ? -2.959 22.543 14.404 1.00 97.88 167 ILE A N 1
ATOM 1431 C CA . ILE A 1 167 ? -1.577 23.014 14.200 1.00 97.88 167 ILE A CA 1
ATOM 1432 C C . ILE A 1 167 ? -0.703 21.878 13.656 1.00 97.88 167 ILE A C 1
ATOM 1434 O O . ILE A 1 167 ? 0.010 22.062 12.672 1.00 97.88 167 ILE A O 1
ATOM 1438 N N . PHE A 1 168 ? -0.791 20.693 14.265 1.00 96.25 168 PHE A N 1
ATOM 1439 C CA . PHE A 1 168 ? -0.055 19.510 13.830 1.00 96.25 168 PHE A CA 1
ATOM 1440 C C . PHE A 1 168 ? -0.427 19.096 12.400 1.00 96.25 168 PHE A C 1
ATOM 1442 O O . PHE A 1 168 ? 0.457 18.877 11.576 1.00 96.25 168 PHE A O 1
ATOM 1449 N N . ALA A 1 169 ? -1.719 19.048 12.073 1.00 95.31 169 ALA A N 1
ATOM 1450 C CA . ALA A 1 169 ? -2.207 18.708 10.741 1.00 95.31 169 ALA A CA 1
ATOM 1451 C C . ALA A 1 169 ? -1.749 19.726 9.686 1.00 95.31 169 ALA A C 1
ATOM 1453 O O . ALA A 1 169 ? -1.314 19.321 8.608 1.00 95.31 169 ALA A O 1
ATOM 1454 N N . SER A 1 170 ? -1.775 21.027 9.998 1.00 96.81 170 SER A N 1
ATOM 1455 C CA . SER A 1 170 ? -1.243 22.072 9.116 1.00 96.81 170 SER A CA 1
ATOM 1456 C C . SER A 1 170 ? 0.262 21.922 8.898 1.00 96.81 170 SER A C 1
ATOM 1458 O O . SER A 1 170 ? 0.723 22.003 7.763 1.00 96.81 170 SER A O 1
ATOM 1460 N N . PHE A 1 171 ? 1.030 21.636 9.953 1.00 97.44 171 PHE A N 1
ATOM 1461 C CA . PHE A 1 171 ? 2.474 21.410 9.858 1.00 97.44 171 PHE A CA 1
ATOM 1462 C C . PHE A 1 1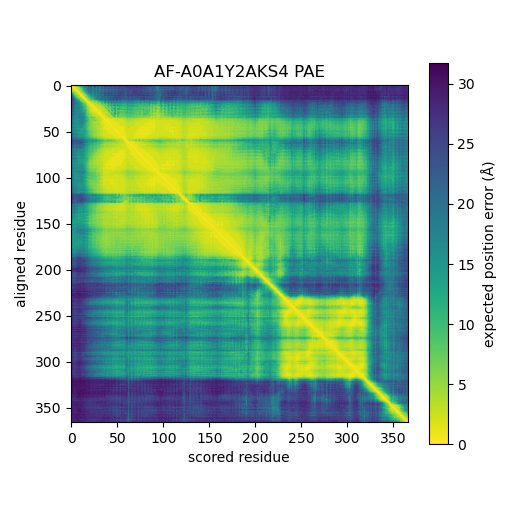71 ? 2.817 20.176 9.010 1.00 97.44 171 PHE A C 1
ATOM 1464 O O . PHE A 1 171 ? 3.656 20.246 8.114 1.00 97.44 171 PHE A O 1
ATOM 1471 N N . ILE A 1 172 ? 2.126 19.056 9.232 1.00 93.94 172 ILE A N 1
ATOM 1472 C CA . ILE A 1 172 ? 2.289 17.839 8.427 1.00 93.94 172 ILE A CA 1
ATOM 1473 C C . ILE A 1 172 ? 1.890 18.087 6.967 1.00 93.94 172 ILE A C 1
ATOM 1475 O O . ILE A 1 172 ? 2.609 17.675 6.058 1.00 93.94 172 ILE A O 1
ATOM 1479 N N . SER A 1 173 ? 0.792 18.809 6.726 1.00 92.38 173 SER A N 1
ATOM 1480 C CA . SER A 1 173 ? 0.360 19.183 5.371 1.00 92.38 173 SER A CA 1
ATOM 1481 C C . SER A 1 173 ? 1.393 20.063 4.670 1.00 92.38 173 SER A C 1
ATOM 1483 O O . SER A 1 173 ? 1.670 19.859 3.491 1.00 92.38 173 SER A O 1
ATOM 1485 N N . PHE A 1 174 ? 2.017 20.992 5.399 1.00 95.25 174 PHE A N 1
ATOM 1486 C CA . PHE A 1 174 ? 3.112 21.817 4.898 1.00 95.25 174 PHE A CA 1
ATOM 1487 C C . PHE A 1 174 ? 4.318 20.954 4.506 1.00 95.25 174 PHE A C 1
ATOM 1489 O O . PHE A 1 174 ? 4.794 21.062 3.380 1.00 95.25 174 PHE A O 1
ATOM 1496 N N . ILE A 1 175 ? 4.761 20.023 5.362 1.00 92.94 175 ILE A N 1
ATOM 1497 C CA . ILE A 1 175 ? 5.839 19.075 5.023 1.00 92.94 175 ILE A CA 1
ATOM 1498 C C . ILE A 1 175 ? 5.499 18.286 3.753 1.00 92.94 175 ILE A C 1
ATOM 1500 O O . ILE A 1 175 ? 6.316 18.223 2.831 1.00 92.94 175 ILE A O 1
ATOM 1504 N N . PHE A 1 176 ? 4.295 17.710 3.675 1.00 87.25 176 PHE A N 1
ATOM 1505 C CA . PHE A 1 176 ? 3.865 16.964 2.493 1.00 87.25 176 PHE A CA 1
ATOM 1506 C C . PHE A 1 176 ? 3.830 17.834 1.240 1.00 87.25 176 PHE A C 1
ATOM 1508 O O . PHE A 1 176 ? 4.251 17.369 0.185 1.00 87.25 176 PHE A O 1
ATOM 1515 N N . PHE A 1 177 ? 3.412 19.095 1.344 1.00 89.06 177 PHE A N 1
ATOM 1516 C CA . PHE A 1 177 ? 3.449 20.043 0.236 1.00 89.06 177 PHE A CA 1
ATOM 1517 C C . PHE A 1 177 ? 4.874 20.240 -0.308 1.00 89.06 177 PHE A C 1
ATOM 1519 O O . PHE A 1 177 ? 5.075 20.128 -1.516 1.00 89.06 177 PHE A O 1
ATOM 1526 N N . PHE A 1 178 ? 5.887 20.443 0.547 1.00 90.56 178 PHE A N 1
ATOM 1527 C CA . PHE A 1 178 ? 7.279 20.558 0.076 1.00 90.56 178 PHE A CA 1
ATOM 1528 C C . PHE A 1 178 ? 7.816 19.260 -0.513 1.00 90.56 178 PHE A C 1
ATOM 1530 O O . PHE A 1 178 ? 8.530 19.297 -1.514 1.00 90.56 178 PHE A O 1
ATOM 1537 N N . ILE A 1 179 ? 7.478 18.114 0.082 1.00 85.75 179 ILE A N 1
ATOM 1538 C CA . ILE A 1 179 ? 7.866 16.804 -0.450 1.00 85.75 179 ILE A CA 1
ATOM 1539 C C . ILE A 1 179 ? 7.265 16.608 -1.845 1.00 85.75 179 ILE A C 1
ATOM 1541 O O . ILE A 1 179 ? 7.991 16.265 -2.777 1.00 85.75 179 ILE A O 1
ATOM 1545 N N . LEU A 1 180 ? 5.970 16.886 -2.007 1.00 81.88 180 LEU A N 1
ATOM 1546 C CA . LEU A 1 180 ? 5.280 16.831 -3.293 1.00 81.88 180 LEU A CA 1
ATOM 1547 C C . LEU A 1 180 ? 5.906 17.773 -4.312 1.00 81.88 180 LEU A C 1
ATOM 1549 O O . LEU A 1 180 ? 6.202 17.353 -5.426 1.00 81.88 180 LEU A O 1
ATOM 1553 N N . ARG A 1 181 ? 6.167 19.023 -3.920 1.00 85.00 181 ARG A N 1
ATOM 1554 C CA . ARG A 1 181 ? 6.783 20.022 -4.794 1.00 85.00 181 ARG A CA 1
ATOM 1555 C C . ARG A 1 181 ? 8.188 19.611 -5.222 1.00 85.00 181 ARG A C 1
ATOM 1557 O O . ARG A 1 181 ? 8.563 19.784 -6.376 1.00 85.00 181 ARG A O 1
ATOM 1564 N N . ARG A 1 182 ? 8.967 19.027 -4.309 1.00 84.75 182 ARG A N 1
ATOM 1565 C CA . ARG A 1 182 ? 10.282 18.462 -4.622 1.00 84.75 182 ARG A CA 1
ATOM 1566 C C . ARG A 1 182 ? 10.163 17.313 -5.619 1.00 84.75 182 ARG A C 1
ATOM 1568 O O . ARG A 1 182 ? 10.940 17.280 -6.568 1.00 84.75 182 ARG A O 1
ATOM 1575 N N . TYR A 1 183 ? 9.231 16.385 -5.415 1.00 78.69 183 TYR A N 1
ATOM 1576 C CA . TYR A 1 183 ? 9.033 15.275 -6.347 1.00 78.69 183 TYR A CA 1
ATOM 1577 C C . TYR A 1 183 ? 8.563 15.754 -7.716 1.00 78.69 183 TYR A C 1
ATOM 1579 O O . TYR A 1 183 ? 9.113 15.300 -8.708 1.00 78.69 183 TYR A O 1
ATOM 1587 N N . GLU A 1 184 ? 7.650 16.722 -7.780 1.00 78.56 184 GLU A N 1
ATOM 1588 C CA . GLU A 1 184 ? 7.228 17.364 -9.029 1.00 78.56 184 GLU A CA 1
ATOM 1589 C C . GLU A 1 184 ? 8.423 17.983 -9.774 1.00 78.56 184 GLU A C 1
ATOM 1591 O O . GLU A 1 184 ? 8.596 17.760 -10.971 1.00 78.56 184 GLU A O 1
ATOM 1596 N N . ASN A 1 185 ? 9.301 18.692 -9.056 1.00 81.19 185 ASN A N 1
ATOM 1597 C CA . ASN A 1 185 ? 10.486 19.324 -9.639 1.00 81.19 185 ASN A CA 1
ATOM 1598 C C . ASN A 1 185 ? 11.529 18.310 -10.143 1.00 81.19 185 ASN A C 1
ATOM 1600 O O . ASN A 1 185 ? 12.236 18.586 -11.110 1.00 81.19 185 ASN A O 1
ATOM 1604 N N . VAL A 1 186 ? 11.655 17.154 -9.483 1.00 77.75 186 VAL A N 1
ATOM 1605 C CA . VAL A 1 186 ? 12.634 16.110 -9.841 1.00 77.75 186 VAL A CA 1
ATOM 1606 C C . VAL A 1 186 ? 12.045 15.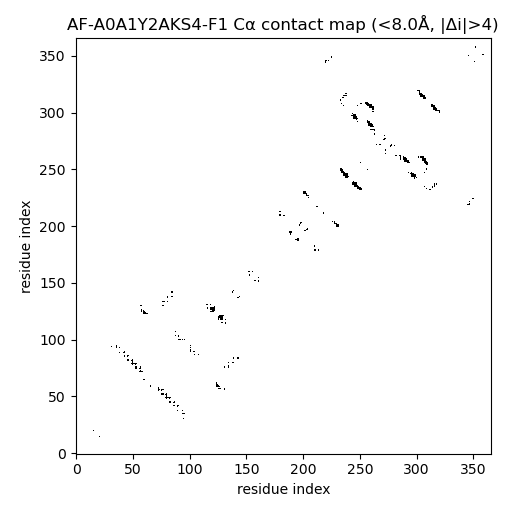082 -10.810 1.00 77.75 186 VAL A C 1
ATOM 1608 O O . VAL A 1 186 ? 12.798 14.360 -11.451 1.00 77.75 186 VAL A O 1
ATOM 1611 N N . TRP A 1 187 ? 10.722 15.026 -10.972 1.00 75.50 187 TRP A N 1
ATOM 1612 C CA . TRP A 1 187 ? 10.049 14.021 -11.797 1.00 75.50 187 TRP A CA 1
ATOM 1613 C C . TRP A 1 187 ? 10.547 14.011 -13.248 1.00 75.50 187 TRP A C 1
ATOM 1615 O O . TRP A 1 187 ? 10.750 12.947 -13.824 1.00 75.50 187 TRP A O 1
ATOM 1625 N N . GLY A 1 188 ? 10.814 15.191 -13.816 1.00 69.94 188 GLY A N 1
ATOM 1626 C CA . GLY A 1 188 ? 11.344 15.325 -15.174 1.00 69.94 188 GLY A CA 1
ATOM 1627 C C . GLY A 1 188 ? 12.826 14.968 -15.322 1.00 69.94 188 GLY A C 1
ATOM 1628 O O . GLY A 1 188 ? 13.346 15.060 -16.428 1.00 69.94 188 GLY A O 1
ATOM 1629 N N . VAL A 1 189 ? 13.520 14.604 -14.238 1.00 74.38 189 VAL A N 1
ATOM 1630 C CA . VAL A 1 189 ? 14.944 14.254 -14.236 1.00 74.38 189 VAL A CA 1
ATOM 1631 C C . VAL A 1 189 ? 15.087 12.737 -14.147 1.00 74.38 189 VAL A C 1
ATOM 1633 O O . VAL A 1 189 ? 14.870 12.121 -13.104 1.00 74.38 189 VAL A O 1
ATOM 1636 N N . GLY A 1 190 ? 15.465 12.130 -15.266 1.00 63.69 190 GLY A N 1
ATOM 1637 C CA . GLY A 1 190 ? 15.744 10.709 -15.383 1.00 63.69 190 GLY A CA 1
ATOM 1638 C C . GLY A 1 190 ? 17.136 10.316 -14.884 1.00 63.69 190 GLY A C 1
ATOM 1639 O O . GLY A 1 190 ? 17.897 11.086 -14.287 1.00 63.69 190 GLY A O 1
ATOM 1640 N N . PHE A 1 191 ? 17.492 9.063 -15.151 1.00 49.72 191 PHE A N 1
ATOM 1641 C CA . PHE A 1 191 ? 18.815 8.529 -14.856 1.00 49.72 191 PHE A CA 1
ATOM 1642 C C . PHE A 1 191 ? 19.909 9.341 -15.579 1.00 49.72 191 PHE A C 1
ATOM 1644 O O . PHE A 1 191 ? 19.733 9.745 -16.724 1.00 49.72 191 PHE A O 1
ATOM 1651 N N . LEU A 1 192 ? 21.050 9.571 -14.915 1.00 59.84 192 LEU A N 1
ATOM 1652 C CA . LEU A 1 192 ? 22.169 10.406 -15.410 1.00 59.84 192 LEU A CA 1
ATOM 1653 C C . LEU A 1 192 ? 21.859 11.910 -15.529 1.00 59.84 192 LEU A C 1
ATOM 1655 O O . LEU A 1 192 ? 22.508 12.597 -16.308 1.00 59.84 192 LEU A O 1
ATOM 1659 N N . ASN A 1 193 ? 20.902 12.431 -14.752 1.00 67.81 193 ASN A N 1
ATOM 1660 C CA . ASN A 1 193 ? 20.477 13.838 -14.800 1.00 67.81 193 ASN A CA 1
ATOM 1661 C C . ASN A 1 193 ? 19.945 14.283 -16.177 1.00 67.81 193 ASN A C 1
ATOM 1663 O O . ASN A 1 193 ? 19.838 15.482 -16.432 1.00 67.81 193 ASN A O 1
ATOM 1667 N N . LYS A 1 194 ? 19.588 13.334 -17.054 1.00 66.19 194 LYS A N 1
ATOM 1668 C CA . LYS A 1 194 ? 18.919 13.639 -18.319 1.00 66.19 194 LYS A CA 1
ATOM 1669 C C . LYS A 1 194 ? 17.509 14.133 -18.029 1.00 66.19 194 LYS A C 1
ATOM 1671 O O . LYS A 1 194 ? 16.797 13.512 -17.241 1.00 66.19 194 LYS A O 1
ATOM 1676 N N . LYS A 1 195 ? 17.115 15.247 -18.635 1.00 75.56 195 LYS A N 1
ATOM 1677 C CA . LYS A 1 195 ? 15.756 15.774 -18.509 1.00 75.56 195 LYS A CA 1
ATOM 1678 C C . LYS A 1 195 ? 14.871 15.179 -19.600 1.00 75.56 195 LYS A C 1
ATOM 1680 O O . LYS A 1 195 ? 15.368 14.798 -20.652 1.00 75.56 195 LYS A O 1
ATOM 1685 N N . ILE A 1 196 ? 13.578 15.052 -19.320 1.00 69.94 196 ILE A N 1
ATOM 1686 C CA . ILE A 1 196 ? 12.585 14.767 -20.358 1.00 69.94 196 ILE A CA 1
ATOM 1687 C C . ILE A 1 196 ? 12.480 16.018 -21.229 1.00 69.94 196 ILE A C 1
ATOM 1689 O O . ILE A 1 196 ? 12.114 17.081 -20.723 1.00 69.94 196 ILE A O 1
ATOM 1693 N N . ASP A 1 197 ? 12.802 15.878 -22.510 1.00 70.31 197 ASP A N 1
ATOM 1694 C CA . ASP A 1 197 ? 12.637 16.950 -23.484 1.00 70.31 197 ASP A CA 1
ATOM 1695 C C . ASP A 1 197 ? 11.155 17.122 -23.830 1.00 70.31 197 ASP A C 1
ATOM 1697 O O . ASP A 1 197 ? 10.435 16.147 -24.067 1.00 70.31 197 ASP A O 1
ATOM 1701 N N . ASP A 1 198 ? 10.699 18.372 -23.844 1.00 70.81 198 ASP A N 1
ATOM 1702 C CA . ASP A 1 198 ? 9.348 18.749 -24.257 1.00 70.81 198 ASP A CA 1
ATOM 1703 C C . ASP A 1 198 ? 9.427 19.389 -25.646 1.00 70.81 198 ASP A C 1
ATOM 1705 O O . ASP A 1 198 ? 10.250 20.272 -25.888 1.00 70.81 198 ASP A O 1
ATOM 1709 N N . GLY A 1 199 ? 8.608 18.919 -26.582 1.00 70.56 199 GLY A N 1
ATOM 1710 C CA . GLY A 1 199 ? 8.655 19.369 -27.969 1.00 70.56 199 GLY A CA 1
ATOM 1711 C C . GLY A 1 199 ? 7.454 18.889 -28.768 1.00 70.56 199 GLY A C 1
ATOM 1712 O O . GLY A 1 199 ? 6.878 17.839 -28.485 1.00 70.56 199 GLY A O 1
ATOM 1713 N N . GLU A 1 200 ? 7.070 19.647 -29.795 1.00 68.69 200 GLU A N 1
ATOM 1714 C CA . GLU A 1 200 ? 5.877 19.353 -30.604 1.00 68.69 200 GLU A CA 1
ATOM 1715 C C . GLU A 1 200 ? 5.961 18.012 -31.349 1.00 68.69 200 GLU A C 1
ATOM 1717 O O . GLU A 1 200 ? 4.939 17.366 -31.569 1.00 68.69 200 GLU A O 1
ATOM 1722 N N . ASN A 1 201 ? 7.178 17.565 -31.678 1.00 64.88 201 ASN A N 1
ATOM 1723 C CA . ASN A 1 201 ? 7.450 16.287 -32.344 1.00 64.88 201 ASN A CA 1
ATOM 1724 C C . ASN A 1 201 ? 7.916 15.175 -31.381 1.00 64.88 201 ASN A C 1
ATOM 1726 O O . ASN A 1 201 ? 8.264 14.079 -31.826 1.00 64.88 201 ASN A O 1
ATOM 1730 N N . LEU A 1 202 ? 7.936 15.438 -30.069 1.00 65.12 202 LEU A N 1
ATOM 1731 C CA . LEU A 1 202 ? 8.334 14.479 -29.039 1.00 65.12 202 LEU A CA 1
ATOM 1732 C C . LEU A 1 202 ? 7.112 13.860 -28.350 1.00 65.12 202 LEU A C 1
ATOM 1734 O O . LEU A 1 202 ? 5.988 14.357 -28.423 1.00 65.12 202 LEU A O 1
ATOM 1738 N N . CYS A 1 203 ? 7.332 12.739 -27.662 1.00 66.56 203 CYS A N 1
ATOM 1739 C CA . CYS A 1 203 ? 6.299 12.135 -26.830 1.00 66.56 203 CYS A CA 1
ATOM 1740 C C . CYS A 1 203 ? 5.907 13.095 -25.707 1.00 66.56 203 CYS A C 1
ATOM 1742 O O . CYS A 1 203 ? 6.697 13.337 -24.796 1.00 66.56 203 CYS A O 1
ATOM 1744 N N . LYS A 1 204 ? 4.664 13.585 -25.732 1.00 68.44 204 LYS A N 1
ATOM 1745 C CA . LYS A 1 204 ? 4.095 14.321 -24.602 1.00 68.44 204 LYS A CA 1
ATOM 1746 C C . LYS A 1 204 ? 3.836 13.355 -23.450 1.00 68.44 204 LYS A C 1
ATOM 1748 O O . LYS A 1 204 ? 2.786 12.715 -23.387 1.00 68.44 204 LYS A O 1
ATOM 1753 N N . VAL A 1 205 ? 4.798 13.257 -22.539 1.00 67.38 205 VAL A N 1
ATOM 1754 C CA . VAL A 1 205 ? 4.634 12.525 -21.281 1.00 6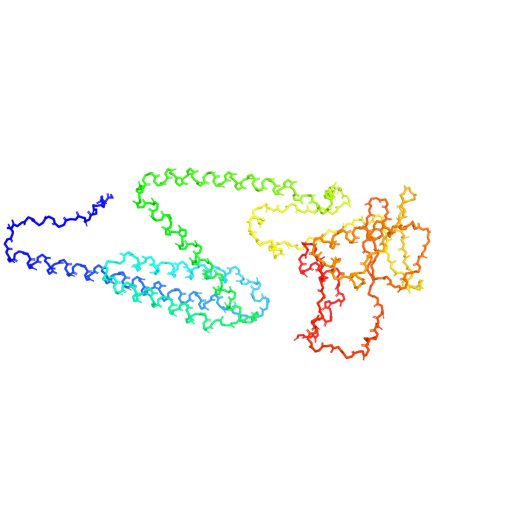7.38 205 VAL A CA 1
ATOM 1755 C C . VAL A 1 205 ? 3.714 13.345 -20.381 1.00 67.38 205 VAL A C 1
ATOM 1757 O O . VAL A 1 205 ? 3.988 14.514 -20.094 1.00 67.38 205 VAL A O 1
ATOM 1760 N N . ARG A 1 206 ? 2.595 12.763 -19.939 1.00 66.81 206 ARG A N 1
ATOM 1761 C CA . ARG A 1 206 ? 1.712 13.475 -19.010 1.00 66.81 206 ARG A CA 1
ATOM 1762 C C . ARG A 1 206 ? 2.387 13.492 -17.645 1.00 66.81 206 ARG A C 1
ATOM 1764 O O . ARG A 1 206 ? 2.702 12.447 -17.087 1.00 66.81 206 ARG A O 1
ATOM 1771 N N . ARG A 1 207 ? 2.586 14.687 -17.085 1.00 68.38 207 ARG A N 1
ATOM 1772 C CA . ARG A 1 207 ? 3.066 14.815 -15.704 1.00 68.38 207 ARG A CA 1
ATOM 1773 C C . ARG A 1 207 ? 2.056 14.123 -14.776 1.00 68.38 207 ARG A C 1
ATOM 1775 O O . ARG A 1 207 ? 0.866 14.449 -14.854 1.00 68.38 207 ARG A O 1
ATOM 1782 N N . PRO A 1 208 ? 2.473 13.160 -13.938 1.00 64.06 208 PRO A N 1
ATOM 1783 C CA . PRO A 1 208 ? 1.569 12.486 -13.029 1.00 64.06 208 PRO A CA 1
ATOM 1784 C C . PRO A 1 208 ? 1.083 13.468 -11.974 1.00 64.06 208 PRO A C 1
ATOM 1786 O O . PRO A 1 208 ? 1.742 14.456 -11.646 1.00 64.06 208 PRO A O 1
ATOM 1789 N N . ILE A 1 209 ? -0.084 13.169 -11.412 1.00 63.59 209 ILE A N 1
ATOM 1790 C CA . ILE A 1 209 ? -0.594 13.953 -10.297 1.00 63.59 209 ILE A CA 1
ATOM 1791 C C . ILE A 1 209 ? 0.209 13.551 -9.042 1.00 63.59 209 ILE A C 1
ATOM 1793 O O . ILE A 1 209 ? 0.177 12.372 -8.675 1.00 63.59 209 ILE A O 1
ATOM 1797 N N . PRO A 1 210 ? 0.904 14.483 -8.360 1.00 59.72 210 PRO A N 1
ATOM 1798 C CA . PRO A 1 210 ? 1.978 14.160 -7.407 1.00 59.72 210 PRO A CA 1
ATOM 1799 C C . PRO A 1 210 ? 1.577 13.292 -6.202 1.00 59.72 210 PRO A C 1
ATOM 1801 O O . PRO A 1 210 ? 2.417 12.639 -5.591 1.00 59.72 210 PRO A O 1
ATOM 1804 N N . TRP A 1 211 ? 0.295 13.261 -5.831 1.00 59.00 211 TRP A N 1
ATOM 1805 C CA . TRP A 1 211 ? -0.177 12.529 -4.649 1.00 59.00 211 TRP A CA 1
ATOM 1806 C C . TRP A 1 211 ? -0.174 11.007 -4.825 1.00 59.00 211 TRP A C 1
ATOM 1808 O O . TRP A 1 211 ? -0.078 10.295 -3.827 1.00 59.00 211 TRP A O 1
ATOM 1818 N N . PHE A 1 212 ? -0.204 10.491 -6.059 1.00 52.69 212 PHE A N 1
ATOM 1819 C CA . PHE A 1 212 ? -0.029 9.053 -6.298 1.00 52.69 212 PHE A CA 1
ATOM 1820 C C . PHE A 1 212 ? 1.388 8.570 -5.949 1.00 52.69 212 PHE A C 1
ATOM 1822 O O . PHE A 1 212 ? 1.552 7.414 -5.557 1.00 52.69 212 PHE A O 1
ATOM 1829 N N . ASP A 1 213 ? 2.383 9.460 -6.003 1.00 47.66 213 ASP A N 1
ATOM 1830 C CA . ASP A 1 213 ? 3.780 9.169 -5.660 1.00 47.66 213 ASP A CA 1
ATOM 1831 C C . ASP A 1 213 ? 4.082 9.293 -4.151 1.00 47.66 213 ASP A C 1
ATOM 1833 O O . ASP A 1 213 ? 5.174 8.928 -3.714 1.00 47.66 213 ASP A O 1
ATOM 1837 N N . LEU A 1 214 ? 3.129 9.763 -3.329 1.00 50.72 214 LEU A N 1
ATOM 1838 C CA . LEU A 1 214 ? 3.271 9.800 -1.861 1.00 50.72 214 LEU A CA 1
ATOM 1839 C C . LEU A 1 214 ? 3.110 8.432 -1.201 1.00 50.72 214 LEU A C 1
ATOM 1841 O O . LEU A 1 214 ? 3.518 8.254 -0.051 1.00 50.72 214 LEU A O 1
ATOM 1845 N N . LEU A 1 215 ? 2.498 7.468 -1.889 1.00 50.09 215 LEU A N 1
ATOM 1846 C CA . LEU A 1 215 ? 2.410 6.118 -1.362 1.00 50.09 215 LEU A CA 1
ATOM 1847 C C . LEU A 1 215 ? 3.784 5.445 -1.512 1.00 50.09 215 LEU A C 1
ATOM 1849 O O . LEU A 1 215 ? 4.355 5.451 -2.602 1.00 50.09 215 LEU A O 1
ATOM 1853 N N . PRO A 1 216 ? 4.319 4.809 -0.452 1.00 41.69 216 PRO A N 1
ATOM 1854 C CA . PRO A 1 216 ? 5.671 4.235 -0.436 1.00 41.69 216 PRO A CA 1
ATOM 1855 C C . PRO A 1 216 ? 5.881 3.097 -1.448 1.00 41.69 216 PRO A C 1
ATOM 1857 O O . PRO A 1 216 ? 6.990 2.588 -1.602 1.00 41.69 216 PRO A O 1
ATOM 1860 N N . VAL A 1 217 ? 4.831 2.701 -2.167 1.00 43.03 217 VAL A N 1
ATOM 1861 C CA . VAL A 1 217 ? 4.895 1.741 -3.256 1.00 43.03 217 VAL A CA 1
ATOM 1862 C C . VAL A 1 217 ? 4.514 2.481 -4.532 1.00 43.03 217 VAL A C 1
ATOM 1864 O O . VAL A 1 217 ? 3.339 2.776 -4.736 1.00 43.03 217 VAL A O 1
ATOM 1867 N N . ARG A 1 218 ? 5.502 2.742 -5.401 1.00 43.78 218 ARG A N 1
ATOM 1868 C CA . ARG A 1 218 ? 5.322 3.161 -6.804 1.00 43.78 218 ARG A CA 1
ATOM 1869 C C . ARG A 1 218 ? 4.528 2.091 -7.555 1.00 43.78 218 ARG A C 1
ATOM 1871 O O . ARG A 1 218 ? 5.072 1.274 -8.299 1.00 43.78 218 ARG A O 1
ATOM 1878 N N . GLN A 1 219 ? 3.232 2.011 -7.289 1.00 43.56 219 GLN A N 1
ATOM 1879 C CA . GLN A 1 219 ? 2.341 1.084 -7.951 1.00 43.56 219 GLN A CA 1
ATOM 1880 C C . GLN A 1 219 ? 1.975 1.700 -9.294 1.00 43.56 219 GLN A C 1
ATOM 1882 O O . GLN A 1 219 ? 0.923 2.312 -9.455 1.00 43.56 219 GLN A O 1
ATOM 1887 N N . ASN A 1 220 ? 2.813 1.424 -10.297 1.00 41.47 220 ASN A N 1
ATOM 1888 C CA . ASN A 1 220 ? 2.540 1.589 -11.733 1.00 41.47 220 ASN A CA 1
ATOM 1889 C C . ASN A 1 220 ? 1.311 0.773 -12.226 1.00 41.47 220 ASN A C 1
ATOM 1891 O O . ASN A 1 220 ? 1.204 0.400 -13.393 1.00 41.47 220 ASN A O 1
ATOM 1895 N N . ILE A 1 221 ? 0.401 0.405 -11.321 1.00 41.56 221 ILE A N 1
ATOM 1896 C CA . ILE A 1 221 ? -0.889 -0.229 -11.586 1.00 41.56 221 ILE A CA 1
ATOM 1897 C C . ILE A 1 221 ? -1.859 0.813 -12.167 1.00 41.56 221 ILE A C 1
ATOM 1899 O O . ILE A 1 221 ? -2.714 0.456 -12.981 1.00 41.56 221 ILE A O 1
ATOM 1903 N N . TRP A 1 222 ? -1.689 2.084 -11.778 1.00 37.59 222 TRP A N 1
ATOM 1904 C CA . TRP A 1 222 ? -2.540 3.213 -12.163 1.00 37.59 222 TRP A CA 1
ATOM 1905 C C . TRP A 1 222 ? -1.956 4.100 -13.261 1.00 37.59 222 TRP A C 1
ATOM 1907 O O . TRP A 1 222 ? -2.710 4.842 -13.888 1.00 37.59 222 TRP A O 1
ATOM 1917 N N . THR A 1 223 ? -0.656 3.998 -13.549 1.00 41.69 223 THR A N 1
ATOM 1918 C CA . THR A 1 223 ? -0.091 4.630 -14.739 1.00 41.69 223 THR A CA 1
ATOM 1919 C C . THR A 1 223 ? -0.643 3.892 -15.949 1.00 41.69 223 THR A C 1
ATOM 1921 O O . THR A 1 223 ? -0.424 2.696 -16.175 1.00 41.69 223 THR A O 1
ATOM 1924 N N . GLY A 1 224 ? -1.511 4.590 -16.670 1.00 39.94 224 GLY A N 1
ATOM 1925 C CA . GLY A 1 224 ? -2.085 4.093 -17.894 1.00 39.94 224 GLY A CA 1
ATOM 1926 C C . GLY A 1 224 ? -1.004 3.735 -18.906 1.00 39.94 224 GLY A C 1
ATOM 1927 O O . GLY A 1 224 ? 0.193 3.951 -18.762 1.00 39.94 224 GLY A O 1
ATOM 1928 N N . SER A 1 225 ? -1.492 3.162 -19.982 1.00 41.59 225 SER A N 1
ATOM 1929 C CA . SER A 1 225 ? -0.810 3.106 -21.254 1.00 41.59 225 SER A CA 1
ATOM 1930 C C . SER A 1 225 ? -0.372 4.499 -21.730 1.00 41.59 225 SER A C 1
ATOM 1932 O O . SER A 1 225 ? -1.127 5.132 -22.461 1.00 41.59 225 SER A O 1
ATOM 1934 N N . GLU A 1 226 ? 0.823 4.968 -21.391 1.00 49.41 226 GLU A N 1
ATOM 1935 C CA . GLU A 1 226 ? 1.422 6.091 -22.118 1.00 49.41 226 GLU A CA 1
ATOM 1936 C C . GLU A 1 226 ? 2.152 5.512 -23.330 1.00 49.41 226 GLU A C 1
ATOM 1938 O O . GLU A 1 226 ? 3.282 5.039 -23.255 1.00 49.41 226 GLU A O 1
ATOM 1943 N N . SER A 1 227 ? 1.423 5.397 -24.440 1.00 49.62 227 SER A N 1
ATOM 1944 C CA . SER A 1 227 ? 2.007 5.183 -25.761 1.00 49.62 227 SER A CA 1
ATOM 1945 C C . SER A 1 227 ? 1.958 6.518 -26.480 1.00 49.62 227 SER A C 1
ATOM 1947 O O . SER A 1 227 ? 0.869 6.988 -26.804 1.00 49.62 227 SER A O 1
ATOM 1949 N N . CYS A 1 228 ? 3.116 7.119 -26.709 1.00 55.56 228 CYS A N 1
ATOM 1950 C CA . CYS A 1 228 ? 3.231 8.194 -27.676 1.00 55.56 228 CYS A CA 1
ATOM 1951 C C . CYS A 1 228 ? 3.748 7.624 -28.988 1.00 55.56 228 CYS A C 1
ATOM 1953 O O . CYS A 1 228 ? 4.695 6.834 -28.989 1.00 55.56 228 CYS A O 1
ATOM 1955 N N . GLU A 1 229 ? 3.186 8.088 -30.092 1.00 53.50 229 GLU A N 1
ATOM 1956 C CA . GLU A 1 229 ? 3.817 7.977 -31.400 1.00 53.50 229 GLU A CA 1
ATOM 1957 C C . GLU A 1 229 ? 4.932 9.029 -31.448 1.00 53.50 229 GLU A C 1
ATOM 1959 O O . GLU A 1 229 ? 4.694 10.202 -31.725 1.00 53.50 229 GLU A O 1
ATOM 1964 N N . ARG A 1 230 ? 6.156 8.646 -31.064 1.00 59.16 230 ARG A N 1
ATOM 1965 C CA . ARG A 1 230 ? 7.334 9.478 -31.337 1.00 59.16 230 ARG A CA 1
ATOM 1966 C C . ARG A 1 230 ? 7.49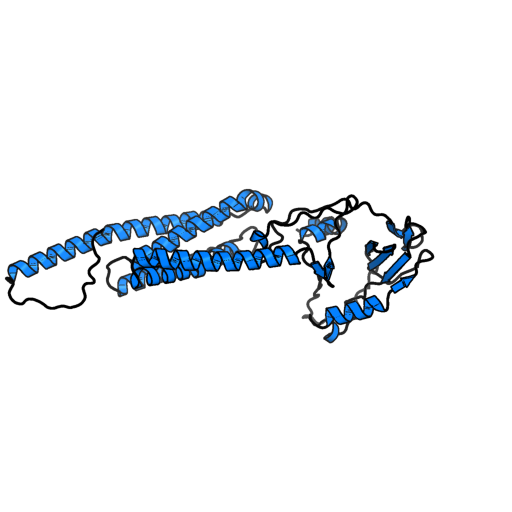7 9.502 -32.856 1.00 59.16 230 ARG A C 1
ATOM 1968 O O . ARG A 1 230 ? 7.609 8.432 -33.450 1.00 59.16 230 ARG A O 1
ATOM 1975 N N . LYS A 1 231 ? 7.529 10.685 -33.478 1.00 66.19 231 LYS A N 1
ATOM 1976 C CA . LYS A 1 231 ? 8.014 10.802 -34.859 1.00 66.19 231 LYS A CA 1
ATOM 1977 C C . LYS A 1 231 ? 9.503 10.483 -34.824 1.00 66.19 231 LYS A C 1
ATOM 1979 O O . LYS A 1 231 ? 10.305 11.270 -34.323 1.00 66.19 231 LYS A O 1
ATOM 1984 N N . GLU A 1 232 ? 9.851 9.270 -35.224 1.00 74.25 232 GLU A N 1
ATOM 1985 C CA . GLU A 1 232 ? 11.241 8.854 -35.321 1.00 74.25 232 GLU A CA 1
ATOM 1986 C C . GLU A 1 232 ? 11.884 9.637 -36.471 1.00 74.25 232 GLU A C 1
ATOM 1988 O O . GLU A 1 232 ? 11.373 9.621 -37.584 1.00 74.25 232 GLU A O 1
ATOM 1993 N N . ILE A 1 233 ? 12.966 10.368 -36.191 1.00 84.00 233 ILE A N 1
ATOM 1994 C CA . ILE A 1 233 ? 13.710 11.105 -37.228 1.00 84.00 233 ILE A CA 1
ATOM 1995 C C . ILE A 1 233 ? 14.694 10.207 -37.989 1.00 84.00 233 ILE A C 1
ATOM 1997 O O . ILE A 1 233 ? 15.370 10.677 -38.888 1.00 84.00 233 ILE A O 1
ATOM 2001 N N . PHE A 1 234 ? 14.848 8.959 -37.544 1.00 90.75 234 PHE A N 1
ATOM 2002 C CA . PHE A 1 234 ? 15.708 7.952 -38.141 1.00 90.75 234 PHE A CA 1
ATOM 2003 C C . PHE A 1 234 ? 15.174 6.571 -37.770 1.00 90.75 234 PHE A C 1
ATOM 2005 O O . PHE A 1 234 ? 14.560 6.393 -36.709 1.00 90.75 234 PHE A O 1
ATOM 2012 N N . ASN A 1 235 ? 15.460 5.576 -38.600 1.00 91.25 235 ASN A N 1
ATOM 2013 C CA . ASN A 1 235 ? 15.106 4.197 -38.322 1.00 91.25 235 ASN A CA 1
ATOM 2014 C C . ASN A 1 235 ? 16.372 3.352 -38.149 1.00 91.25 235 ASN A C 1
ATOM 2016 O O . ASN A 1 235 ? 17.406 3.596 -38.763 1.00 91.25 235 ASN A O 1
ATOM 2020 N N . ALA A 1 236 ? 16.301 2.354 -37.275 1.00 92.75 236 ALA A N 1
ATOM 2021 C CA . ALA A 1 236 ? 17.385 1.417 -37.050 1.00 92.75 236 ALA A CA 1
ATOM 2022 C C . ALA A 1 236 ? 16.805 0.032 -36.783 1.00 92.75 236 ALA A C 1
ATOM 2024 O O . ALA A 1 236 ? 15.869 -0.119 -35.989 1.00 92.75 236 ALA A O 1
ATOM 2025 N N . TYR A 1 237 ? 17.349 -0.971 -37.460 1.00 92.62 237 TYR A N 1
ATOM 2026 C CA . TYR A 1 237 ? 16.866 -2.344 -37.404 1.00 92.62 237 TYR A CA 1
ATOM 2027 C C . TYR A 1 237 ? 17.973 -3.329 -37.790 1.00 92.62 237 TYR A C 1
ATOM 2029 O O . TYR A 1 237 ? 19.014 -2.954 -38.321 1.00 92.62 237 TYR A O 1
ATOM 2037 N N . PHE A 1 238 ? 17.754 -4.607 -37.488 1.00 90.56 238 PHE A N 1
ATOM 2038 C CA . PHE A 1 238 ? 18.543 -5.686 -38.074 1.00 90.56 238 PHE A CA 1
ATOM 2039 C C . PHE A 1 238 ? 17.851 -6.133 -39.357 1.00 90.56 238 PHE A C 1
ATOM 2041 O O . PHE A 1 238 ? 16.712 -6.600 -39.302 1.00 90.56 238 PHE A O 1
ATOM 2048 N N . ASP A 1 239 ? 18.515 -5.940 -40.489 1.00 89.81 239 ASP A N 1
ATOM 2049 C CA . ASP A 1 239 ? 17.972 -6.198 -41.816 1.00 89.81 239 ASP A CA 1
ATOM 2050 C C . ASP A 1 239 ? 17.972 -7.699 -42.122 1.00 89.81 239 ASP A C 1
ATOM 2052 O O . ASP A 1 239 ? 19.019 -8.301 -42.356 1.00 89.81 239 ASP A O 1
ATOM 2056 N N . SER A 1 240 ? 16.791 -8.317 -42.108 1.00 85.38 240 SER A N 1
ATOM 2057 C CA . SER A 1 240 ? 16.647 -9.750 -42.376 1.00 85.38 240 SER A CA 1
ATOM 2058 C C . SER A 1 240 ? 17.002 -10.150 -43.807 1.00 85.38 240 SER A C 1
ATOM 2060 O O . SER A 1 240 ? 17.292 -11.323 -44.031 1.00 85.38 240 SER A O 1
ATOM 2062 N N . GLU A 1 241 ? 16.963 -9.215 -44.758 1.00 87.31 241 GLU A N 1
ATOM 2063 C CA . GLU A 1 241 ? 17.272 -9.473 -46.167 1.00 87.31 241 GLU A CA 1
ATOM 2064 C C . GLU A 1 241 ? 18.785 -9.411 -46.413 1.00 87.31 241 GLU A C 1
ATOM 2066 O O . GLU A 1 241 ? 19.330 -10.226 -47.154 1.00 87.31 241 GLU A O 1
ATOM 2071 N N . ASN A 1 242 ? 19.487 -8.525 -45.702 1.00 86.81 242 ASN A N 1
ATOM 2072 C CA . ASN A 1 242 ? 20.941 -8.376 -45.766 1.00 86.81 242 ASN A CA 1
ATOM 2073 C C . ASN A 1 242 ? 21.646 -9.076 -44.590 1.00 86.81 242 ASN A C 1
ATOM 2075 O O . ASN A 1 242 ? 22.282 -8.441 -43.747 1.00 86.81 242 ASN A O 1
ATOM 2079 N N . GLU A 1 243 ? 21.507 -10.403 -44.509 1.00 85.69 243 GLU A N 1
ATOM 2080 C CA . GLU A 1 243 ? 22.236 -11.266 -43.558 1.00 85.69 243 GLU A CA 1
ATOM 2081 C C . GLU A 1 243 ? 22.080 -10.893 -42.063 1.00 85.69 243 GLU A C 1
ATOM 2083 O O . GLU A 1 243 ? 22.917 -11.249 -41.232 1.00 85.69 243 GLU A O 1
ATOM 2088 N N . ASN A 1 244 ? 20.999 -10.208 -41.669 1.00 86.50 244 ASN A N 1
ATOM 2089 C CA . ASN A 1 244 ? 20.807 -9.651 -40.320 1.00 86.50 244 ASN A CA 1
ATOM 2090 C C . ASN A 1 244 ? 21.886 -8.637 -39.908 1.00 86.50 244 ASN A C 1
ATOM 2092 O O . ASN A 1 244 ? 22.221 -8.544 -38.717 1.00 86.50 244 ASN A O 1
ATOM 2096 N N . LYS A 1 245 ? 22.426 -7.876 -40.865 1.00 92.88 245 LYS A N 1
ATOM 2097 C CA . LYS A 1 245 ? 23.286 -6.724 -40.575 1.00 92.88 245 LYS A CA 1
ATOM 2098 C C . LYS A 1 245 ? 22.481 -5.640 -39.867 1.00 92.88 245 LYS A C 1
ATOM 2100 O O . LYS A 1 245 ? 21.284 -5.470 -40.087 1.00 92.88 245 LYS A O 1
ATOM 2105 N N . PHE A 1 246 ? 23.134 -4.956 -38.942 1.00 94.94 246 PHE A N 1
ATOM 2106 C CA . PHE A 1 246 ? 22.558 -3.812 -38.259 1.00 94.94 246 PHE A CA 1
ATOM 2107 C C . PHE A 1 246 ? 22.629 -2.600 -39.183 1.00 94.94 246 PHE A C 1
ATOM 2109 O O . PHE A 1 246 ? 23.717 -2.233 -39.628 1.00 94.94 246 PHE A O 1
ATOM 2116 N N . THR A 1 247 ? 21.475 -1.990 -39.435 1.00 95.88 247 THR A N 1
ATOM 2117 C CA . THR A 1 247 ? 21.325 -0.894 -40.387 1.00 95.88 247 THR A CA 1
ATOM 2118 C C . THR A 1 247 ? 20.670 0.299 -39.701 1.00 95.88 247 THR A C 1
ATOM 2120 O O . THR A 1 247 ? 19.659 0.149 -39.011 1.00 95.88 247 THR A O 1
ATOM 2123 N N . ILE A 1 248 ? 21.242 1.486 -39.902 1.00 96.44 248 ILE A N 1
ATOM 2124 C CA . ILE A 1 248 ? 20.657 2.782 -39.552 1.00 96.44 248 ILE A CA 1
ATOM 2125 C C . ILE A 1 248 ? 20.336 3.503 -40.865 1.00 96.44 248 ILE A C 1
ATOM 2127 O O . ILE A 1 248 ? 21.213 3.639 -41.717 1.00 96.44 248 ILE A O 1
ATOM 2131 N N . VAL A 1 249 ? 19.088 3.940 -41.031 1.00 95.31 249 VAL A N 1
ATOM 2132 C CA . VAL A 1 249 ? 18.592 4.643 -42.223 1.00 95.31 249 VAL A CA 1
ATOM 2133 C C . VAL A 1 249 ? 17.878 5.935 -41.831 1.00 95.31 249 VAL A C 1
ATOM 2135 O O . VAL A 1 249 ? 17.489 6.112 -40.674 1.00 95.31 249 VAL A O 1
ATOM 2138 N N . GLU A 1 250 ? 17.695 6.825 -42.808 1.00 94.50 250 GLU A N 1
ATOM 2139 C CA . GLU A 1 250 ? 16.897 8.059 -42.688 1.00 94.50 250 GLU A CA 1
ATOM 2140 C C . GLU A 1 250 ? 17.430 9.083 -41.669 1.00 94.50 250 GLU A C 1
ATOM 2142 O O . GLU A 1 250 ? 16.755 10.065 -41.386 1.00 94.50 250 GLU A O 1
ATOM 2147 N N . CYS A 1 251 ? 18.641 8.903 -41.131 1.00 93.19 251 CYS A N 1
ATOM 2148 C CA . CYS A 1 251 ? 19.267 9.924 -40.292 1.00 93.19 251 CYS A CA 1
ATOM 2149 C C . CYS A 1 251 ? 19.673 11.138 -41.156 1.00 93.19 251 CYS A C 1
ATOM 2151 O O . CYS A 1 251 ? 20.329 10.939 -42.181 1.00 93.19 251 CYS A O 1
ATOM 2153 N N . PRO A 1 252 ? 19.319 12.378 -40.768 1.00 94.62 252 PRO A N 1
ATOM 2154 C CA . PRO A 1 252 ? 19.733 13.588 -41.477 1.00 94.62 252 PRO A CA 1
ATOM 2155 C C . PRO A 1 252 ? 21.255 13.694 -41.653 1.00 94.62 252 PRO A C 1
ATOM 2157 O O . PRO A 1 252 ? 22.005 13.461 -40.706 1.00 94.62 252 PRO A O 1
ATOM 2160 N N . GLU A 1 253 ? 21.711 14.105 -42.842 1.00 92.81 253 GLU A N 1
ATOM 2161 C CA . GLU A 1 253 ? 23.141 14.151 -43.214 1.00 92.81 253 GLU A CA 1
ATOM 2162 C C . GLU A 1 253 ? 23.994 15.056 -42.310 1.00 92.81 253 GLU A C 1
ATOM 2164 O O . GLU A 1 253 ? 25.202 14.874 -42.184 1.00 92.81 253 GLU A O 1
ATOM 2169 N N . ASN A 1 254 ? 23.368 16.033 -41.654 1.00 93.94 254 ASN A N 1
ATOM 2170 C CA . ASN A 1 254 ? 24.021 16.973 -40.750 1.00 93.94 254 ASN A CA 1
ATOM 2171 C C . ASN A 1 254 ? 24.208 16.441 -39.317 1.00 93.94 254 ASN A C 1
ATOM 2173 O O . ASN A 1 254 ? 24.761 17.158 -38.480 1.00 93.94 254 ASN A O 1
ATOM 2177 N N . LEU A 1 255 ? 23.736 15.230 -39.004 1.00 94.19 255 LEU A N 1
ATOM 2178 C CA . LEU A 1 255 ? 23.815 14.650 -37.665 1.00 94.19 255 LEU A CA 1
ATOM 2179 C C . LEU A 1 255 ? 24.795 13.467 -37.616 1.00 94.19 255 LEU A C 1
ATOM 2181 O O . LEU A 1 255 ? 24.759 12.594 -38.481 1.00 94.19 255 LEU A O 1
ATOM 2185 N N . PRO A 1 256 ? 25.652 13.378 -36.580 1.00 96.25 256 PRO A N 1
ATOM 2186 C CA . PRO A 1 256 ? 26.574 12.259 -36.446 1.00 96.25 256 PRO A CA 1
ATOM 2187 C C . PRO A 1 256 ? 25.813 10.960 -36.159 1.00 96.25 256 PRO A C 1
ATOM 2189 O O . PRO A 1 256 ? 24.970 10.906 -35.255 1.00 96.25 256 PRO A O 1
ATOM 2192 N N . ILE A 1 257 ? 26.159 9.899 -36.890 1.00 97.19 257 ILE A N 1
ATOM 2193 C CA . ILE A 1 257 ? 25.579 8.566 -36.717 1.00 97.19 257 ILE A CA 1
ATOM 2194 C C . ILE A 1 257 ? 26.555 7.686 -35.944 1.00 97.19 257 ILE A C 1
ATOM 2196 O O . ILE A 1 257 ? 27.717 7.518 -36.317 1.00 97.19 257 ILE A O 1
ATOM 2200 N N . SER A 1 258 ? 26.083 7.102 -34.850 1.00 97.25 258 SER A N 1
ATOM 2201 C CA . SER A 1 258 ? 26.864 6.149 -34.065 1.00 97.25 258 SER A CA 1
ATOM 2202 C C . SER A 1 258 ? 25.979 5.042 -33.521 1.00 97.25 258 SER A C 1
ATOM 2204 O O . SER A 1 258 ? 24.752 5.126 -33.527 1.00 97.25 258 SER A O 1
ATOM 2206 N N . TYR A 1 259 ? 26.593 3.974 -33.040 1.00 96.38 259 TYR A N 1
ATOM 2207 C CA . TYR A 1 259 ? 25.894 2.922 -32.329 1.00 96.38 259 TYR A CA 1
ATOM 2208 C C . TYR A 1 259 ? 26.699 2.469 -31.121 1.00 96.38 259 TYR A C 1
ATOM 2210 O O . TYR A 1 259 ? 27.924 2.571 -31.083 1.00 96.38 259 TYR A O 1
ATOM 2218 N N . VAL A 1 260 ? 25.987 1.985 -30.108 1.00 95.06 260 VAL A N 1
ATOM 2219 C CA . VAL A 1 260 ? 26.578 1.473 -28.876 1.00 95.06 260 VAL A CA 1
ATOM 2220 C C . VAL A 1 260 ? 26.124 0.041 -28.669 1.00 95.06 260 VAL A C 1
ATOM 2222 O O . VAL A 1 260 ? 24.924 -0.232 -28.584 1.00 95.06 260 VAL A O 1
ATOM 2225 N N . VAL A 1 261 ? 27.073 -0.886 -28.583 1.00 92.88 261 VAL A N 1
ATOM 2226 C CA . VAL A 1 261 ? 26.766 -2.288 -28.282 1.00 92.88 261 VAL A CA 1
ATOM 2227 C C . VAL A 1 261 ? 26.485 -2.410 -26.788 1.00 92.88 261 VAL A C 1
ATOM 2229 O O . VAL A 1 261 ? 27.360 -2.151 -25.963 1.00 92.88 261 VAL A O 1
ATOM 2232 N N . LEU A 1 262 ? 25.264 -2.800 -26.409 1.00 89.19 262 LEU A N 1
ATOM 2233 C CA . LEU A 1 262 ? 24.938 -2.921 -24.990 1.00 89.19 262 LEU A CA 1
ATOM 2234 C C . LEU A 1 262 ? 25.713 -4.096 -24.365 1.00 89.19 262 LEU A C 1
ATOM 2236 O O . LEU A 1 262 ? 25.694 -5.199 -24.917 1.00 89.19 262 LEU A O 1
ATOM 2240 N N . PRO A 1 263 ? 26.367 -3.906 -23.202 1.00 85.62 263 PRO A N 1
ATOM 2241 C CA . PRO A 1 263 ? 27.157 -4.959 -22.588 1.00 85.62 263 PRO A CA 1
ATOM 2242 C C . PRO A 1 263 ? 26.266 -6.104 -22.104 1.00 85.62 263 PRO A C 1
ATOM 2244 O O . PRO A 1 263 ? 25.288 -5.898 -21.381 1.00 85.62 263 PRO A O 1
ATOM 2247 N N . GLU A 1 264 ? 26.651 -7.336 -22.431 1.00 82.06 264 GLU A N 1
ATOM 2248 C CA . GLU A 1 264 ? 25.974 -8.517 -21.910 1.00 82.06 264 GLU A CA 1
ATOM 2249 C C . GLU A 1 264 ? 26.243 -8.679 -20.409 1.00 82.06 264 GLU A C 1
ATOM 2251 O O . GLU A 1 264 ? 27.377 -8.842 -19.959 1.00 82.06 264 GLU A O 1
ATOM 2256 N N . THR A 1 265 ? 25.186 -8.713 -19.600 1.00 78.06 265 THR A N 1
ATOM 2257 C CA . THR A 1 265 ? 25.318 -8.970 -18.155 1.00 78.06 265 THR A CA 1
ATOM 2258 C C . THR A 1 265 ? 25.759 -10.405 -17.852 1.00 78.06 265 THR A C 1
ATOM 2260 O O . THR A 1 265 ? 26.284 -10.681 -16.771 1.00 78.06 265 THR A O 1
ATOM 2263 N N . ARG A 1 266 ? 25.602 -11.327 -18.815 1.00 79.00 266 ARG A N 1
ATOM 2264 C CA . ARG A 1 266 ? 26.009 -12.738 -18.706 1.00 79.00 266 ARG A CA 1
ATOM 2265 C C . ARG A 1 266 ? 27.522 -12.905 -18.575 1.00 79.00 266 ARG A C 1
ATOM 2267 O O . ARG A 1 266 ? 27.955 -13.790 -17.844 1.00 79.00 266 ARG A O 1
ATOM 2274 N N . THR A 1 267 ? 28.309 -12.038 -19.210 1.00 80.62 267 THR A N 1
ATOM 2275 C CA . THR A 1 267 ? 29.779 -12.081 -19.155 1.00 80.62 267 THR A CA 1
ATOM 2276 C C . THR A 1 267 ? 30.348 -11.342 -17.941 1.00 80.62 267 THR A C 1
ATOM 2278 O O . THR A 1 267 ? 31.542 -11.426 -17.667 1.00 80.62 267 THR A O 1
ATOM 2281 N N . MET A 1 268 ? 29.506 -10.640 -17.172 1.00 84.69 268 MET A N 1
ATOM 2282 C CA . MET A 1 268 ? 29.940 -9.913 -15.977 1.00 84.69 268 MET A CA 1
ATOM 2283 C C . MET A 1 268 ? 30.215 -10.853 -14.805 1.00 84.69 268 MET A C 1
ATOM 2285 O O . MET A 1 268 ? 29.439 -11.781 -14.548 1.00 84.69 268 MET A O 1
ATOM 2289 N N . ASN A 1 269 ? 31.266 -10.559 -14.043 1.00 88.50 269 ASN A N 1
ATOM 2290 C CA . ASN A 1 269 ? 31.610 -11.298 -12.832 1.00 88.50 269 ASN A CA 1
ATOM 2291 C C . ASN A 1 269 ? 30.681 -10.941 -11.650 1.00 88.50 269 ASN A C 1
ATOM 2293 O O . ASN A 1 269 ? 29.900 -9.989 -11.690 1.00 88.50 269 ASN A O 1
ATOM 2297 N N . PHE A 1 270 ? 30.766 -11.701 -10.553 1.00 84.06 270 PHE A N 1
ATOM 2298 C CA . PHE A 1 270 ? 29.905 -11.500 -9.379 1.00 84.06 270 PHE A CA 1
ATOM 2299 C C . PHE A 1 270 ? 30.043 -10.105 -8.738 1.00 84.06 270 PHE A C 1
ATOM 2301 O O . PHE A 1 270 ? 29.057 -9.564 -8.238 1.00 84.06 270 PHE A O 1
ATOM 2308 N N . LYS A 1 271 ? 31.241 -9.501 -8.757 1.00 86.62 271 LYS A N 1
ATOM 2309 C CA . LYS A 1 271 ? 31.470 -8.159 -8.193 1.00 86.62 271 LYS A CA 1
ATOM 2310 C C . LYS A 1 271 ? 30.772 -7.087 -9.032 1.00 86.62 271 LYS A C 1
ATOM 2312 O O . LYS A 1 271 ? 30.096 -6.236 -8.462 1.00 86.62 271 LYS A O 1
ATOM 2317 N N . GLU A 1 272 ? 30.873 -7.178 -10.357 1.00 79.12 272 GLU A N 1
ATOM 2318 C CA . GLU A 1 272 ? 30.196 -6.286 -11.307 1.00 79.12 272 GLU A CA 1
ATOM 2319 C C . GLU A 1 272 ? 28.667 -6.406 -11.216 1.00 79.12 272 GLU A C 1
ATOM 2321 O O . GLU A 1 272 ? 27.961 -5.423 -11.388 1.00 79.12 272 GLU A O 1
ATOM 2326 N N . ARG A 1 273 ? 28.128 -7.584 -10.875 1.00 75.94 273 ARG A N 1
ATOM 2327 C CA . ARG A 1 273 ? 26.674 -7.789 -10.727 1.00 75.94 273 ARG A CA 1
ATOM 2328 C C . ARG A 1 273 ? 26.075 -7.219 -9.435 1.00 75.94 273 ARG A C 1
ATOM 2330 O O . ARG A 1 273 ? 24.852 -7.203 -9.294 1.00 75.94 273 ARG A O 1
ATOM 2337 N N . LYS A 1 274 ? 26.879 -6.742 -8.475 1.00 81.75 274 LYS A N 1
ATOM 2338 C CA . LYS A 1 274 ? 26.348 -6.111 -7.251 1.00 81.75 274 LYS A CA 1
ATOM 2339 C C . LYS A 1 274 ? 25.679 -4.776 -7.590 1.00 81.75 274 LYS A C 1
ATOM 2341 O O . LYS A 1 274 ? 26.259 -3.962 -8.296 1.00 81.75 274 LYS A O 1
ATOM 2346 N N . LYS A 1 275 ? 24.495 -4.509 -7.019 1.00 66.88 275 LYS A N 1
ATOM 2347 C CA . LYS A 1 275 ? 23.615 -3.362 -7.348 1.00 66.88 275 LYS A CA 1
ATOM 2348 C C . LYS A 1 275 ? 24.335 -2.012 -7.511 1.00 66.88 275 LYS A C 1
ATOM 2350 O O . LYS A 1 275 ? 24.050 -1.292 -8.460 1.00 66.88 275 LYS A O 1
ATOM 2355 N N . PHE A 1 276 ? 25.257 -1.673 -6.608 1.00 70.75 276 PHE A N 1
ATOM 2356 C CA . PHE A 1 276 ? 25.999 -0.406 -6.662 1.00 70.75 276 PHE A CA 1
ATOM 2357 C C . PHE A 1 276 ? 27.112 -0.393 -7.724 1.00 70.75 276 PHE A C 1
ATOM 2359 O O . PHE A 1 276 ? 27.335 0.638 -8.352 1.00 70.75 276 PHE A O 1
ATOM 2366 N N . ALA A 1 277 ? 27.768 -1.532 -7.960 1.00 77.00 277 ALA A N 1
ATOM 2367 C CA . ALA A 1 277 ? 28.848 -1.671 -8.937 1.00 77.00 277 ALA A CA 1
ATOM 2368 C C . ALA A 1 277 ? 28.321 -1.833 -10.371 1.00 77.00 277 ALA A C 1
ATOM 2370 O O . ALA A 1 277 ? 28.934 -1.328 -11.304 1.00 77.00 277 ALA A O 1
ATOM 2371 N N . LEU A 1 278 ? 27.149 -2.453 -10.543 1.00 74.38 278 LEU A N 1
ATOM 2372 C CA . LEU A 1 278 ? 26.573 -2.756 -11.852 1.00 74.38 278 LEU A CA 1
ATOM 2373 C C . LEU A 1 278 ? 26.397 -1.514 -12.717 1.00 74.38 278 LEU A C 1
ATOM 2375 O O . LEU A 1 278 ? 26.748 -1.536 -13.890 1.00 74.38 278 LEU A O 1
ATOM 2379 N N . ARG A 1 279 ? 25.910 -0.413 -12.137 1.00 74.81 279 ARG A N 1
ATOM 2380 C CA . ARG A 1 279 ? 25.769 0.860 -12.856 1.00 74.81 279 ARG A CA 1
ATOM 2381 C C . ARG A 1 279 ? 27.108 1.346 -13.404 1.00 74.81 279 ARG A C 1
ATOM 2383 O O . ARG A 1 279 ? 27.190 1.719 -14.567 1.00 74.81 279 ARG A O 1
ATOM 2390 N N . GLN A 1 280 ? 28.140 1.358 -12.563 1.00 82.25 280 GLN A N 1
ATOM 2391 C CA . GLN A 1 280 ? 29.469 1.818 -12.961 1.00 82.25 280 GLN A CA 1
ATOM 2392 C C . GLN A 1 280 ? 30.079 0.881 -14.006 1.00 82.25 280 GLN A C 1
ATOM 2394 O O . GLN A 1 280 ? 30.624 1.353 -14.997 1.00 82.25 280 GLN A O 1
ATOM 2399 N N . SER A 1 281 ? 29.930 -0.433 -13.828 1.00 83.88 281 SER A N 1
ATOM 2400 C CA . SER A 1 281 ? 30.408 -1.444 -14.772 1.00 83.88 281 SER A CA 1
ATOM 2401 C C . SER A 1 281 ? 29.712 -1.358 -16.131 1.00 83.88 281 SER A C 1
ATOM 2403 O O . SER A 1 281 ? 30.379 -1.465 -17.155 1.00 83.88 281 SER A O 1
ATOM 2405 N N . VAL A 1 282 ? 28.392 -1.142 -16.156 1.00 81.06 282 VAL A N 1
ATOM 2406 C CA . VAL A 1 282 ? 27.621 -0.954 -17.393 1.00 81.06 282 VAL A CA 1
ATOM 2407 C C . VAL A 1 282 ? 28.044 0.335 -18.083 1.00 81.06 282 VAL A C 1
ATOM 2409 O O . VAL A 1 282 ? 28.419 0.276 -19.245 1.00 81.06 282 VAL A O 1
ATOM 2412 N N . ASN A 1 283 ? 28.058 1.469 -17.376 1.00 81.81 283 ASN A N 1
ATOM 2413 C CA . ASN A 1 283 ? 28.440 2.758 -17.962 1.00 81.81 283 ASN A CA 1
ATOM 2414 C C . ASN A 1 283 ? 29.860 2.722 -18.529 1.00 81.81 283 ASN A C 1
ATOM 2416 O O . ASN A 1 283 ? 30.063 3.063 -19.685 1.00 81.81 283 ASN A O 1
ATOM 2420 N N . LYS A 1 284 ? 30.819 2.191 -17.761 1.00 86.88 284 LYS A N 1
ATOM 2421 C CA . LYS A 1 284 ? 32.203 2.049 -18.217 1.00 86.88 284 LYS A CA 1
ATOM 2422 C C . LYS A 1 284 ? 32.307 1.203 -19.488 1.00 86.88 284 LYS A C 1
ATOM 2424 O O . LYS A 1 284 ? 33.114 1.512 -20.353 1.00 86.88 284 LYS A O 1
ATOM 2429 N N . LYS A 1 285 ? 31.520 0.126 -19.605 1.00 86.38 285 LYS A N 1
ATOM 2430 C CA . LYS A 1 285 ? 31.503 -0.707 -20.819 1.00 86.38 285 LYS A CA 1
ATOM 2431 C C . LYS A 1 285 ? 30.791 -0.012 -21.980 1.00 86.38 285 LYS A C 1
ATOM 2433 O O . LYS A 1 285 ? 31.247 -0.153 -23.106 1.00 86.38 285 LYS A O 1
ATOM 2438 N N . LEU A 1 286 ? 29.734 0.755 -21.706 1.00 84.44 286 LEU A N 1
ATOM 2439 C CA . LEU A 1 286 ? 29.020 1.544 -22.711 1.00 84.44 286 LEU A CA 1
ATOM 2440 C C . LEU A 1 286 ? 29.921 2.607 -23.340 1.00 84.44 286 LEU A C 1
ATOM 2442 O O . LEU A 1 286 ? 29.972 2.682 -24.564 1.00 84.44 286 LEU A O 1
ATOM 2446 N N . ASP A 1 287 ? 30.671 3.349 -22.523 1.00 85.00 287 ASP A N 1
ATOM 2447 C CA . ASP A 1 287 ? 31.565 4.422 -22.979 1.00 85.00 287 ASP A CA 1
ATOM 2448 C C . ASP A 1 287 ? 32.667 3.904 -23.919 1.00 85.00 287 ASP A C 1
ATOM 2450 O O . ASP A 1 287 ? 33.064 4.591 -24.854 1.00 85.00 287 ASP A O 1
ATOM 2454 N N . VAL A 1 288 ? 33.123 2.664 -23.714 1.00 87.25 288 VAL A N 1
ATOM 2455 C CA . VAL A 1 288 ? 34.147 2.009 -24.551 1.00 87.25 288 VAL A CA 1
ATOM 2456 C C . VAL A 1 288 ? 33.553 1.392 -25.828 1.00 87.25 288 VAL A C 1
ATOM 2458 O O . VAL A 1 288 ? 34.280 1.083 -26.765 1.00 87.25 288 VAL A O 1
ATOM 2461 N N . SER A 1 289 ? 32.234 1.209 -25.886 1.00 88.06 289 SER A N 1
ATOM 2462 C CA . SER A 1 289 ? 31.537 0.499 -26.970 1.00 88.06 289 SER A CA 1
ATOM 2463 C C . SER A 1 289 ? 30.819 1.422 -27.957 1.00 88.06 289 SER A C 1
ATOM 2465 O O . SER A 1 289 ? 29.850 1.001 -28.587 1.00 88.06 289 SER A O 1
ATOM 2467 N N . VAL A 1 290 ? 31.247 2.683 -28.054 1.00 91.94 290 VAL A N 1
ATOM 2468 C CA . VAL A 1 290 ? 30.690 3.659 -28.997 1.00 91.94 290 VAL A CA 1
ATOM 2469 C C . VAL A 1 290 ? 31.434 3.556 -30.326 1.00 91.94 290 VAL A C 1
ATOM 2471 O O . VAL A 1 290 ? 32.645 3.752 -30.377 1.00 91.94 290 VAL A O 1
ATOM 2474 N N . PHE A 1 291 ? 30.702 3.274 -31.399 1.00 96.00 291 PHE A N 1
ATOM 2475 C CA . PHE A 1 291 ? 31.242 3.106 -32.745 1.00 96.00 291 PHE A CA 1
ATOM 2476 C C . PHE A 1 291 ? 30.563 4.075 -33.711 1.00 96.00 291 PHE A C 1
ATOM 2478 O O . PHE A 1 291 ? 29.346 4.260 -33.650 1.00 96.00 291 PHE A O 1
ATOM 2485 N N . ASN A 1 292 ? 31.331 4.678 -34.617 1.00 96.69 292 ASN A N 1
ATOM 2486 C CA . ASN A 1 292 ? 30.771 5.484 -35.701 1.00 96.69 292 ASN A CA 1
ATOM 2487 C C . ASN A 1 292 ? 30.111 4.565 -36.733 1.00 96.69 292 ASN A C 1
ATOM 2489 O O . ASN A 1 292 ? 30.640 3.499 -37.045 1.00 96.69 292 ASN A O 1
ATOM 2493 N N . TYR A 1 293 ? 28.954 4.973 -37.245 1.00 96.44 293 TYR A N 1
ATOM 2494 C CA . TYR A 1 293 ? 28.221 4.208 -38.247 1.00 96.44 293 TYR A CA 1
ATOM 2495 C C . TYR A 1 293 ? 28.441 4.815 -39.633 1.00 96.44 293 TYR A C 1
ATOM 2497 O O . TYR A 1 293 ? 28.106 5.976 -39.854 1.00 96.44 293 TYR A O 1
ATOM 2505 N N . THR A 1 294 ? 28.979 4.023 -40.558 1.00 94.31 294 THR A N 1
ATOM 2506 C CA . THR A 1 294 ? 29.199 4.418 -41.961 1.00 94.31 294 THR A CA 1
ATOM 2507 C C . THR A 1 294 ? 28.457 3.515 -42.940 1.00 94.31 294 THR A C 1
ATOM 2509 O O . THR A 1 294 ? 27.981 3.983 -43.967 1.00 94.31 294 THR A O 1
ATOM 2512 N N . GLU A 1 295 ? 28.324 2.231 -42.617 1.00 95.62 295 GLU A N 1
ATOM 2513 C CA . GLU A 1 295 ? 27.705 1.217 -43.469 1.00 95.62 295 GLU A CA 1
ATOM 2514 C C . GLU A 1 295 ? 27.055 0.111 -42.617 1.00 95.62 295 GLU A C 1
ATOM 2516 O O . GLU A 1 295 ? 27.343 0.022 -41.418 1.00 95.62 295 GLU A O 1
ATOM 2521 N N . PRO A 1 296 ? 26.179 -0.736 -43.193 1.00 96.50 296 PRO A N 1
ATOM 2522 C CA . PRO A 1 296 ? 25.552 -1.838 -42.467 1.00 96.50 296 PRO A CA 1
ATOM 2523 C C . PRO A 1 296 ? 26.578 -2.784 -41.825 1.00 96.50 296 PRO A C 1
ATOM 2525 O O . PRO A 1 296 ? 27.417 -3.372 -42.507 1.00 96.50 296 PRO A O 1
ATOM 2528 N N . VAL A 1 297 ? 26.479 -2.986 -40.507 1.00 95.81 297 VAL A N 1
ATOM 2529 C CA . VAL A 1 297 ? 27.493 -3.716 -39.726 1.00 95.81 297 VAL A CA 1
ATOM 2530 C C . VAL A 1 297 ? 27.020 -5.125 -39.376 1.00 95.81 297 VAL A C 1
ATOM 2532 O O . VAL A 1 297 ? 25.944 -5.321 -38.803 1.00 95.81 297 VAL A O 1
ATOM 2535 N N . ALA A 1 298 ? 27.853 -6.130 -39.644 1.00 93.81 298 ALA A N 1
ATOM 2536 C CA . ALA A 1 298 ? 27.614 -7.492 -39.180 1.00 93.81 298 ALA A CA 1
ATOM 2537 C C . ALA A 1 298 ? 27.908 -7.608 -37.674 1.00 93.81 298 ALA A C 1
ATOM 2539 O O . ALA A 1 298 ? 29.053 -7.536 -37.235 1.00 93.81 298 ALA A O 1
ATOM 2540 N N . LEU A 1 299 ? 26.864 -7.822 -36.872 1.00 92.31 299 LEU A N 1
ATOM 2541 C CA . LEU A 1 299 ? 26.970 -8.007 -35.421 1.00 92.31 299 LEU A CA 1
ATOM 2542 C C . LEU A 1 299 ? 26.415 -9.384 -35.036 1.00 92.31 299 LEU A C 1
ATOM 2544 O O . LEU A 1 299 ? 25.333 -9.448 -34.461 1.00 92.31 299 LEU A O 1
ATOM 2548 N N . PRO A 1 300 ? 27.087 -10.506 -35.359 1.00 86.12 300 PRO A N 1
ATOM 2549 C CA . PRO A 1 300 ? 26.527 -11.858 -35.224 1.00 86.12 300 PRO A CA 1
ATOM 2550 C C . PRO A 1 300 ? 26.191 -12.237 -33.778 1.00 86.12 300 PRO A C 1
ATOM 2552 O O . PRO A 1 300 ? 25.234 -12.974 -33.539 1.00 86.12 300 PRO A O 1
ATOM 2555 N N . ASP A 1 301 ? 26.873 -11.624 -32.815 1.00 84.88 301 ASP A N 1
ATOM 2556 C CA . ASP A 1 301 ? 26.853 -12.038 -31.416 1.00 84.88 301 ASP A CA 1
ATOM 2557 C C . ASP A 1 301 ? 26.156 -11.054 -30.473 1.00 84.88 301 ASP A C 1
ATOM 2559 O O . ASP A 1 301 ? 26.104 -11.292 -29.273 1.00 84.88 301 ASP A O 1
ATOM 2563 N N . VAL A 1 302 ? 25.578 -9.978 -31.010 1.00 86.75 302 VAL A N 1
ATOM 2564 C CA . VAL A 1 302 ? 24.974 -8.901 -30.218 1.00 86.75 302 VAL A CA 1
ATOM 2565 C C . VAL A 1 302 ? 23.454 -9.051 -30.175 1.00 86.75 302 VAL A C 1
ATOM 2567 O O . VAL A 1 302 ? 22.817 -9.195 -31.213 1.00 86.75 302 VAL A O 1
ATOM 2570 N N . GLU A 1 303 ? 22.843 -9.020 -28.990 1.00 84.94 303 GLU A N 1
ATOM 2571 C CA . GLU A 1 303 ? 21.375 -9.072 -28.832 1.00 84.94 303 GLU A CA 1
ATOM 2572 C C . GLU A 1 303 ? 20.725 -7.677 -28.896 1.00 84.94 303 GLU A C 1
ATOM 2574 O O . GLU A 1 303 ? 19.582 -7.543 -29.340 1.00 84.94 303 GLU A O 1
ATOM 2579 N N . ALA A 1 304 ? 21.447 -6.639 -28.464 1.00 89.69 304 ALA A N 1
ATOM 2580 C CA . ALA A 1 304 ? 20.913 -5.292 -28.322 1.00 89.69 304 ALA A CA 1
ATOM 2581 C C . ALA A 1 304 ? 21.949 -4.211 -28.661 1.00 89.69 304 ALA A C 1
ATOM 2583 O O . ALA A 1 304 ? 23.085 -4.244 -28.184 1.00 89.69 304 ALA A O 1
ATOM 2584 N N . VAL A 1 305 ? 21.524 -3.232 -29.456 1.00 91.50 305 VAL A N 1
ATOM 2585 C CA . VAL A 1 305 ? 22.332 -2.097 -29.910 1.00 91.50 305 VAL A CA 1
ATOM 2586 C C . VAL A 1 305 ? 21.544 -0.815 -29.678 1.00 91.50 305 VAL A C 1
ATOM 2588 O O . VAL A 1 305 ? 20.364 -0.734 -30.012 1.00 91.50 305 VAL A O 1
ATOM 2591 N N . LEU A 1 306 ? 22.188 0.195 -29.107 1.00 92.00 306 LEU A N 1
ATOM 2592 C CA . LEU A 1 306 ? 21.642 1.542 -29.016 1.00 92.00 306 LEU A CA 1
ATOM 2593 C C . LEU A 1 306 ? 22.136 2.350 -30.218 1.00 92.00 306 LEU A C 1
ATOM 2595 O O . LEU A 1 306 ? 23.285 2.784 -30.242 1.00 92.00 306 LEU A O 1
ATOM 2599 N N . ALA A 1 307 ? 21.277 2.524 -31.215 1.00 94.38 307 ALA A N 1
ATOM 2600 C CA . ALA A 1 307 ? 21.532 3.379 -32.367 1.00 94.38 307 ALA A CA 1
ATOM 2601 C C . ALA A 1 307 ? 21.417 4.853 -31.960 1.00 94.38 307 ALA A C 1
ATOM 2603 O O . ALA A 1 307 ? 20.539 5.191 -31.162 1.00 94.38 307 ALA A O 1
ATOM 2604 N N . LYS A 1 308 ? 22.264 5.723 -32.511 1.00 93.81 308 LYS A N 1
ATOM 2605 C CA . LYS A 1 308 ? 22.266 7.167 -32.267 1.00 93.81 308 LYS A CA 1
ATOM 2606 C C . LYS A 1 308 ? 22.357 7.947 -33.578 1.00 93.81 308 LYS A C 1
ATOM 2608 O O . LYS A 1 308 ? 23.179 7.627 -34.432 1.00 93.81 308 LYS A O 1
ATOM 2613 N N . CYS A 1 309 ? 21.553 8.996 -33.676 1.00 92.62 309 CYS A N 1
ATOM 2614 C CA . CYS A 1 309 ? 21.543 9.987 -34.747 1.00 92.62 309 CYS A CA 1
ATOM 2615 C C . CYS A 1 309 ? 21.486 11.373 -34.082 1.00 92.62 309 CYS A C 1
ATOM 2617 O O . CYS A 1 309 ? 20.432 11.800 -33.602 1.00 92.62 309 CYS A O 1
ATOM 2619 N N . GLY A 1 310 ? 22.640 12.034 -33.941 1.00 90.69 310 GLY A N 1
ATOM 2620 C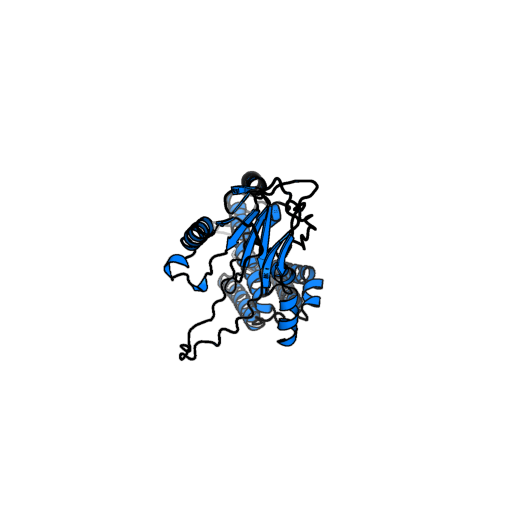 CA . GLY A 1 310 ? 22.772 13.233 -33.107 1.00 90.69 310 GLY A CA 1
ATOM 2621 C C . GLY A 1 310 ? 22.436 12.951 -31.636 1.00 90.69 310 GLY A C 1
ATOM 2622 O O . GLY A 1 310 ? 23.014 12.058 -31.014 1.00 90.69 310 GLY A O 1
ATOM 2623 N N . GLU A 1 311 ? 21.481 13.697 -31.077 1.00 84.38 311 GLU A N 1
ATOM 2624 C CA . GLU A 1 311 ? 20.994 13.504 -29.701 1.00 84.38 311 GLU A CA 1
ATOM 2625 C C . GLU A 1 311 ? 19.902 12.430 -29.584 1.00 84.38 311 GLU A C 1
ATOM 2627 O O . GLU A 1 311 ? 19.526 12.030 -28.479 1.00 84.38 311 GLU A O 1
ATOM 2632 N N . HIS A 1 312 ? 19.392 11.929 -30.710 1.00 81.94 312 HIS A N 1
ATOM 2633 C CA . HIS A 1 312 ? 18.316 10.952 -30.719 1.00 81.94 312 HIS A CA 1
ATOM 2634 C C . HIS A 1 312 ? 18.859 9.530 -30.668 1.00 81.94 312 HIS A C 1
ATOM 2636 O O . HIS A 1 312 ? 19.739 9.156 -31.440 1.00 81.94 312 HIS A O 1
ATOM 2642 N N . ASP A 1 313 ? 18.281 8.710 -29.795 1.00 87.44 313 ASP A N 1
ATOM 2643 C CA . ASP A 1 313 ? 18.626 7.306 -29.644 1.00 87.44 313 ASP A CA 1
ATOM 2644 C C . ASP A 1 313 ? 17.436 6.365 -29.904 1.00 87.44 313 ASP A C 1
ATOM 2646 O O . ASP A 1 313 ? 16.265 6.698 -29.677 1.00 87.44 313 ASP A O 1
ATOM 2650 N N . LYS A 1 314 ? 17.756 5.167 -30.407 1.00 85.88 314 LYS A N 1
ATOM 2651 C CA . LYS A 1 314 ? 16.812 4.071 -30.649 1.00 85.88 314 LYS A CA 1
ATOM 2652 C C . LYS A 1 314 ? 17.440 2.754 -30.210 1.00 85.88 314 LYS A C 1
ATOM 2654 O O . LYS A 1 314 ? 18.485 2.345 -30.712 1.00 85.88 314 LYS A O 1
ATOM 2659 N N . LEU A 1 315 ? 16.799 2.078 -29.257 1.00 87.38 315 LEU A N 1
ATOM 2660 C CA . LEU A 1 315 ? 17.220 0.752 -28.817 1.00 87.38 315 LEU A CA 1
ATOM 2661 C C . LEU A 1 315 ? 16.691 -0.302 -29.789 1.00 87.38 315 LEU A C 1
ATOM 2663 O O . LEU A 1 315 ? 15.488 -0.556 -29.853 1.00 87.38 315 LEU A O 1
ATOM 2667 N N . VAL A 1 316 ? 17.605 -0.947 -30.500 1.00 87.50 316 VAL A N 1
ATOM 2668 C CA . VAL A 1 316 ? 17.309 -2.040 -31.416 1.00 87.50 316 VAL A CA 1
ATOM 2669 C C . VAL A 1 316 ? 17.669 -3.345 -30.731 1.00 87.50 316 VAL A C 1
ATOM 2671 O O . VAL A 1 316 ? 18.815 -3.579 -30.351 1.00 87.50 316 VAL A O 1
ATOM 2674 N N . VAL A 1 317 ? 16.674 -4.210 -30.570 1.00 85.56 317 VAL A N 1
ATOM 2675 C CA . VAL A 1 317 ? 16.859 -5.556 -30.032 1.00 85.56 317 VAL A CA 1
ATOM 2676 C C . VAL A 1 317 ? 16.499 -6.568 -31.096 1.00 85.56 317 VAL A C 1
ATOM 2678 O O . VAL A 1 317 ? 15.480 -6.439 -31.775 1.00 85.56 317 VAL A O 1
ATOM 2681 N N . ARG A 1 318 ? 17.303 -7.618 -31.204 1.00 81.38 318 ARG A N 1
ATOM 2682 C CA . ARG A 1 318 ? 16.920 -8.817 -31.940 1.00 81.38 318 ARG A CA 1
ATOM 2683 C C . ARG A 1 318 ? 16.837 -9.983 -30.982 1.00 81.38 318 ARG A C 1
ATOM 2685 O O . ARG A 1 318 ? 17.616 -10.111 -30.040 1.00 81.38 318 ARG A O 1
ATOM 2692 N N . LEU A 1 319 ? 15.890 -10.870 -31.249 1.00 66.50 319 LEU A N 1
ATOM 2693 C CA . LEU A 1 319 ? 15.916 -12.188 -30.642 1.00 66.50 319 LEU A CA 1
ATOM 2694 C C . LEU A 1 319 ? 17.077 -12.921 -31.303 1.00 66.50 319 LEU A C 1
ATOM 2696 O O . LEU A 1 319 ? 16.956 -13.327 -32.457 1.00 66.50 319 LEU A O 1
ATOM 2700 N N . ALA A 1 320 ? 18.211 -13.035 -30.611 1.00 57.34 320 ALA A N 1
ATOM 2701 C CA . ALA A 1 320 ? 19.296 -13.852 -31.124 1.00 57.34 320 ALA A CA 1
ATOM 2702 C C . ALA A 1 320 ? 18.735 -15.250 -31.417 1.00 57.34 320 ALA A C 1
ATOM 2704 O O . ALA A 1 320 ? 18.224 -15.927 -30.526 1.00 57.34 320 ALA A O 1
ATOM 2705 N N . GLY A 1 321 ? 18.861 -15.702 -32.666 1.00 52.56 321 GLY A N 1
ATOM 2706 C CA . GLY A 1 321 ? 18.556 -17.079 -33.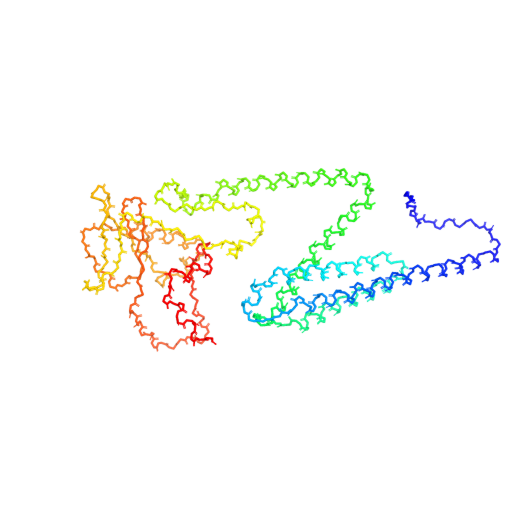068 1.00 52.56 321 GLY A CA 1
ATOM 2707 C C . GLY A 1 321 ? 19.472 -18.117 -32.407 1.00 52.56 321 GLY A C 1
ATOM 2708 O O . GLY A 1 321 ? 19.374 -19.307 -32.703 1.00 52.56 321 GLY A O 1
ATOM 2709 N N . ARG A 1 322 ? 20.356 -17.679 -31.499 1.00 49.75 322 ARG A N 1
ATOM 2710 C CA . ARG A 1 322 ? 21.217 -18.501 -30.658 1.00 49.75 322 ARG A CA 1
ATOM 2711 C C . ARG A 1 322 ? 20.368 -19.422 -29.780 1.00 49.75 322 ARG A C 1
ATOM 2713 O O . ARG A 1 322 ? 20.114 -19.163 -28.607 1.00 49.75 322 ARG A O 1
ATOM 2720 N N . ARG A 1 323 ? 20.050 -20.597 -30.322 1.00 44.12 323 ARG A N 1
ATOM 2721 C CA . ARG A 1 323 ? 20.072 -21.829 -29.535 1.00 44.12 323 ARG A CA 1
ATOM 2722 C C . ARG A 1 323 ? 21.527 -22.046 -29.129 1.00 44.12 323 ARG A C 1
ATOM 2724 O O . ARG A 1 323 ? 22.228 -22.832 -29.759 1.00 44.12 323 ARG A O 1
ATOM 2731 N N . VAL A 1 324 ? 22.003 -21.348 -28.096 1.00 46.88 324 VAL A N 1
ATOM 2732 C CA . VAL A 1 324 ? 23.135 -21.882 -27.335 1.00 46.88 324 VAL A CA 1
ATOM 2733 C C . VAL A 1 324 ? 22.622 -23.231 -26.855 1.00 46.88 324 VAL A C 1
ATOM 2735 O O . VAL A 1 324 ? 21.736 -23.278 -26.000 1.00 46.88 324 VAL A O 1
ATOM 2738 N N . LYS A 1 325 ? 23.053 -24.329 -27.495 1.00 44.72 325 LYS A N 1
ATOM 2739 C CA . LYS A 1 325 ? 22.788 -25.661 -26.954 1.00 44.72 325 LYS A CA 1
ATOM 2740 C C . LYS A 1 325 ? 23.340 -25.581 -25.533 1.00 44.72 325 LYS A C 1
ATOM 2742 O O . LYS A 1 325 ? 24.525 -25.267 -25.407 1.00 44.72 325 LYS A O 1
ATOM 2747 N N . PRO A 1 326 ? 22.501 -25.724 -24.492 1.00 48.31 326 PRO A N 1
ATOM 2748 C CA . PRO A 1 326 ? 22.972 -25.582 -23.127 1.00 48.31 326 PRO A CA 1
ATOM 2749 C C . PRO A 1 326 ? 24.192 -26.481 -22.980 1.00 48.31 326 PRO A C 1
ATOM 2751 O O . PRO A 1 326 ? 24.166 -27.620 -23.461 1.00 48.31 326 PRO A O 1
ATOM 2754 N N . ALA A 1 327 ? 25.272 -25.950 -22.403 1.00 53.44 327 ALA A N 1
ATOM 2755 C CA . ALA A 1 327 ? 26.426 -26.771 -22.081 1.00 53.44 327 ALA A CA 1
ATOM 2756 C C . ALA A 1 327 ? 25.894 -28.003 -21.339 1.00 53.44 327 ALA A C 1
ATOM 2758 O O . ALA A 1 327 ? 25.170 -27.858 -20.352 1.00 53.44 327 ALA A O 1
ATOM 2759 N N . LYS A 1 328 ? 26.183 -29.208 -21.850 1.00 52.72 328 LYS A N 1
ATOM 2760 C CA . LYS A 1 328 ? 25.765 -30.489 -21.248 1.00 52.72 328 LYS A CA 1
ATOM 2761 C C . LYS A 1 328 ? 26.527 -30.779 -19.948 1.00 52.72 328 LYS A C 1
ATOM 2763 O O . LYS A 1 328 ? 26.724 -31.932 -19.584 1.00 52.72 328 LYS A O 1
ATOM 2768 N N . GLU A 1 329 ? 27.002 -29.746 -19.272 1.00 62.03 329 GLU A N 1
ATOM 2769 C CA . GLU A 1 329 ? 27.533 -29.897 -17.935 1.00 62.03 329 GLU A CA 1
ATOM 2770 C C . GLU A 1 329 ? 26.359 -30.210 -17.002 1.00 62.03 329 GLU A C 1
ATOM 2772 O O . GLU A 1 329 ? 25.272 -29.641 -17.175 1.00 62.03 329 GLU A O 1
ATOM 2777 N N . PRO A 1 330 ? 26.533 -31.133 -16.041 1.00 57.66 330 PRO A N 1
ATOM 2778 C CA . PRO A 1 330 ? 25.505 -31.427 -15.060 1.00 57.66 330 PRO A CA 1
ATOM 2779 C C . PRO A 1 330 ? 25.183 -30.136 -14.312 1.00 57.66 330 PRO A C 1
ATOM 2781 O O . PRO A 1 330 ? 25.965 -29.658 -13.489 1.00 57.66 330 PRO A O 1
ATOM 2784 N N . GLN A 1 331 ? 24.038 -29.532 -14.638 1.00 49.72 331 GLN A N 1
ATOM 2785 C CA . GLN A 1 331 ? 23.603 -28.340 -13.935 1.00 49.72 331 GLN A CA 1
ATOM 2786 C C . GLN A 1 331 ? 23.401 -28.722 -12.467 1.00 49.72 331 GLN A C 1
ATOM 2788 O O . GLN A 1 331 ? 22.691 -29.693 -12.186 1.00 49.72 331 GLN A O 1
ATOM 2793 N N . PRO A 1 332 ? 24.035 -28.012 -11.520 1.00 52.78 332 PRO A N 1
ATOM 2794 C CA . PRO A 1 332 ? 23.806 -28.275 -10.110 1.00 52.78 332 PRO A CA 1
ATOM 2795 C C . PRO A 1 332 ? 22.310 -28.109 -9.836 1.00 52.78 332 PRO A C 1
ATOM 2797 O O . PRO A 1 332 ? 21.731 -27.087 -10.216 1.00 52.78 332 PRO A O 1
ATOM 2800 N N . LYS A 1 333 ? 21.698 -29.118 -9.198 1.00 51.56 333 LYS A N 1
ATOM 2801 C CA . LYS A 1 333 ? 20.245 -29.225 -8.955 1.00 51.56 333 LYS A CA 1
ATOM 2802 C C . LYS A 1 333 ? 19.631 -27.993 -8.265 1.00 51.56 333 LYS A C 1
ATOM 2804 O O . LYS A 1 333 ? 18.424 -27.802 -8.358 1.00 51.56 333 LYS A O 1
ATOM 2809 N N . ASP A 1 334 ? 20.465 -27.127 -7.688 1.00 47.81 334 ASP A N 1
ATOM 2810 C CA . ASP A 1 334 ? 20.051 -25.996 -6.856 1.00 47.81 334 ASP A CA 1
ATOM 2811 C C . ASP A 1 334 ? 20.303 -24.603 -7.470 1.00 47.81 334 ASP A C 1
ATOM 2813 O O . ASP A 1 334 ? 20.106 -23.588 -6.797 1.00 47.81 334 ASP A O 1
ATOM 2817 N N . LYS A 1 335 ? 20.737 -24.481 -8.737 1.00 40.62 335 LYS A N 1
ATOM 2818 C CA . LYS A 1 335 ? 20.914 -23.148 -9.350 1.00 40.62 335 LYS A CA 1
ATOM 2819 C C . LYS A 1 335 ? 19.629 -22.646 -10.009 1.00 40.62 335 LYS A C 1
ATOM 2821 O O . LYS A 1 335 ? 19.285 -23.030 -11.123 1.00 40.62 335 LYS A O 1
ATOM 2826 N N . LEU A 1 336 ? 18.964 -21.699 -9.342 1.00 34.06 336 LEU A N 1
ATOM 2827 C CA . LEU A 1 336 ? 17.940 -20.851 -9.954 1.00 34.06 336 LEU A CA 1
ATOM 2828 C C . LEU A 1 336 ? 18.501 -20.154 -11.208 1.00 34.06 336 LEU A C 1
ATOM 2830 O O . LEU A 1 336 ? 19.463 -19.386 -11.129 1.00 34.06 336 LEU A O 1
ATOM 2834 N N . ASN A 1 337 ? 17.834 -20.330 -12.349 1.00 33.56 337 ASN A N 1
ATOM 2835 C CA . ASN A 1 337 ? 18.005 -19.459 -13.511 1.00 33.56 337 ASN A CA 1
ATOM 2836 C C . ASN A 1 337 ? 17.355 -18.099 -13.212 1.00 33.56 337 ASN A C 1
ATOM 2838 O O . ASN A 1 337 ? 16.181 -17.876 -13.503 1.00 33.56 337 ASN A O 1
ATOM 2842 N N . ILE A 1 338 ? 18.101 -17.190 -12.582 1.00 38.16 338 ILE A N 1
ATOM 2843 C CA . ILE A 1 338 ? 17.616 -15.835 -12.298 1.00 38.16 338 ILE A CA 1
ATOM 2844 C C . ILE A 1 338 ? 17.830 -14.965 -13.539 1.00 38.16 338 ILE A C 1
ATOM 2846 O O . ILE A 1 338 ? 18.940 -14.514 -13.821 1.00 38.16 338 ILE A O 1
ATOM 2850 N N . LEU A 1 339 ? 16.749 -14.691 -14.269 1.00 41.25 339 LEU A N 1
ATOM 2851 C CA . LEU A 1 339 ? 16.708 -13.619 -15.259 1.00 41.25 339 LEU A CA 1
ATOM 2852 C C . LEU A 1 339 ? 16.519 -12.283 -14.525 1.00 41.25 339 LEU A C 1
ATOM 2854 O O . LEU A 1 339 ? 15.405 -11.918 -14.152 1.00 41.25 339 LEU A O 1
ATOM 2858 N N . LEU A 1 340 ? 17.612 -11.550 -14.305 1.00 35.78 340 LEU A N 1
ATOM 2859 C CA . LEU A 1 340 ? 17.553 -10.176 -13.806 1.00 35.78 340 LEU A CA 1
ATOM 2860 C C . LEU A 1 340 ? 17.290 -9.218 -14.970 1.00 35.78 340 LEU A C 1
ATOM 2862 O O . LEU A 1 340 ? 18.203 -8.851 -15.707 1.00 35.78 340 LEU A O 1
ATOM 2866 N N . ILE A 1 341 ? 16.033 -8.801 -15.119 1.00 40.53 341 ILE A N 1
ATOM 2867 C CA . ILE A 1 341 ? 15.657 -7.683 -15.985 1.00 40.53 341 ILE A CA 1
ATOM 2868 C C . ILE A 1 341 ? 15.597 -6.431 -15.110 1.00 40.53 341 ILE A C 1
ATOM 2870 O O . ILE A 1 341 ? 14.705 -6.297 -14.271 1.00 40.53 341 ILE A O 1
ATOM 2874 N N . TYR A 1 342 ? 16.538 -5.508 -15.297 1.00 39.03 342 TYR A N 1
ATOM 2875 C CA . TYR A 1 342 ? 16.443 -4.171 -14.716 1.00 39.03 342 TYR A CA 1
ATOM 2876 C C . TYR A 1 342 ? 15.501 -3.343 -15.583 1.00 39.03 342 TYR A C 1
ATOM 2878 O O . TYR A 1 342 ? 15.915 -2.689 -16.534 1.00 39.03 342 TYR A O 1
ATOM 2886 N N . ILE A 1 343 ? 14.210 -3.430 -15.279 1.00 42.06 343 ILE A N 1
ATOM 2887 C CA . ILE A 1 343 ? 13.207 -2.547 -15.863 1.00 42.06 343 ILE A CA 1
ATOM 2888 C C . ILE A 1 343 ? 13.177 -1.309 -14.975 1.00 42.06 343 ILE A C 1
ATOM 2890 O O . ILE A 1 343 ? 12.607 -1.346 -13.883 1.00 42.06 343 ILE A O 1
ATOM 2894 N N . ASP A 1 344 ? 13.833 -0.237 -15.412 1.00 37.88 344 ASP A N 1
ATOM 2895 C CA . ASP A 1 344 ? 13.657 1.062 -14.776 1.00 37.88 344 ASP A CA 1
ATOM 2896 C C . ASP A 1 344 ? 12.186 1.462 -14.946 1.00 37.88 344 ASP A C 1
ATOM 2898 O O . ASP A 1 344 ? 11.700 1.604 -16.064 1.00 37.88 344 ASP A O 1
ATOM 2902 N N . ALA A 1 345 ? 11.453 1.460 -13.833 1.00 39.62 345 ALA A N 1
ATOM 2903 C CA . ALA A 1 345 ? 10.107 1.994 -13.620 1.00 39.62 345 ALA A CA 1
ATOM 2904 C C . ALA A 1 345 ? 9.049 1.896 -14.748 1.00 39.62 345 ALA A C 1
ATOM 2906 O O . ALA A 1 345 ? 8.113 2.688 -14.752 1.00 39.62 345 ALA A O 1
ATOM 2907 N N . MET A 1 346 ? 9.093 0.917 -15.650 1.00 40.09 346 MET A N 1
ATOM 2908 C CA . MET A 1 346 ? 8.071 0.748 -16.691 1.00 40.09 346 MET A CA 1
ATOM 2909 C C . MET A 1 346 ? 7.227 -0.481 -16.352 1.00 40.09 346 MET A C 1
ATOM 2911 O O . MET A 1 346 ? 7.743 -1.568 -16.091 1.00 40.09 346 MET A O 1
ATOM 2915 N N . SER A 1 347 ? 5.907 -0.297 -16.252 1.00 41.09 347 SER A N 1
ATOM 2916 C CA . SER A 1 347 ? 4.985 -1.322 -15.746 1.00 41.09 347 SER A CA 1
ATOM 2917 C C . SER A 1 347 ? 5.147 -2.659 -16.485 1.00 41.09 347 SER A C 1
ATOM 2919 O O . SER A 1 347 ? 5.490 -2.706 -17.667 1.00 41.09 347 SER A O 1
ATOM 2921 N N . ARG A 1 348 ? 4.783 -3.770 -15.832 1.00 43.12 348 ARG A N 1
ATOM 2922 C CA . ARG A 1 348 ? 4.679 -5.113 -16.440 1.00 43.12 348 ARG A CA 1
ATOM 2923 C C . ARG A 1 348 ? 3.945 -5.103 -17.799 1.00 43.12 348 ARG A C 1
ATOM 2925 O O . ARG A 1 348 ? 4.175 -5.979 -18.622 1.00 43.12 348 ARG A O 1
ATOM 2932 N N . ARG A 1 349 ? 3.073 -4.114 -18.060 1.00 44.50 349 ARG A N 1
ATOM 2933 C CA . ARG A 1 349 ? 2.363 -3.932 -19.339 1.00 44.50 349 ARG A CA 1
ATOM 2934 C C . ARG A 1 349 ? 3.222 -3.331 -20.456 1.00 44.50 349 ARG A C 1
ATOM 2936 O O . ARG A 1 349 ? 2.942 -3.631 -21.610 1.00 44.50 349 ARG A O 1
ATOM 2943 N N . GLN A 1 350 ? 4.244 -2.538 -20.149 1.00 43.56 350 GLN A N 1
ATOM 2944 C CA . GLN A 1 350 ? 5.170 -1.971 -21.136 1.00 43.56 350 GLN A CA 1
ATOM 2945 C C . GLN A 1 350 ? 6.107 -3.041 -21.695 1.00 43.56 350 GLN A C 1
ATOM 2947 O O . GLN A 1 350 ? 6.264 -3.142 -22.905 1.00 43.56 350 GLN A O 1
ATOM 2952 N N . PHE A 1 351 ? 6.570 -3.956 -20.839 1.00 45.22 351 PHE A N 1
ATOM 2953 C CA . PHE A 1 351 ? 7.291 -5.162 -21.257 1.00 45.22 351 PHE A CA 1
ATOM 2954 C C . PHE A 1 351 ? 6.497 -6.000 -22.281 1.00 45.22 351 PHE A C 1
ATOM 2956 O O . PHE A 1 351 ? 7.027 -6.399 -23.314 1.00 45.22 351 PHE A O 1
ATOM 2963 N N . PHE A 1 352 ? 5.192 -6.206 -22.056 1.00 46.28 352 PHE A N 1
ATOM 2964 C CA . PHE A 1 352 ? 4.326 -6.926 -23.005 1.00 46.28 352 PHE A CA 1
ATOM 2965 C C . PHE A 1 352 ? 3.969 -6.135 -24.274 1.00 46.28 352 PHE A C 1
ATOM 2967 O O . PHE A 1 352 ? 3.437 -6.726 -25.214 1.00 46.28 352 PHE A O 1
ATOM 2974 N N . ARG A 1 353 ? 4.219 -4.822 -24.305 1.00 46.81 353 ARG A N 1
ATOM 2975 C CA . ARG A 1 353 ? 4.001 -3.960 -25.477 1.00 46.81 353 ARG A CA 1
ATOM 2976 C C . ARG A 1 353 ? 5.221 -3.883 -26.372 1.00 46.81 353 ARG A C 1
ATOM 2978 O O . ARG A 1 353 ? 5.066 -3.954 -27.580 1.00 46.81 353 ARG A O 1
ATOM 2985 N N . SER A 1 354 ? 6.408 -3.806 -25.778 1.00 43.62 354 SER A N 1
ATOM 2986 C CA . SER A 1 354 ? 7.679 -3.807 -26.506 1.00 43.62 354 SER A CA 1
ATOM 2987 C C . SER A 1 354 ? 8.022 -5.185 -27.084 1.00 43.62 354 SER A C 1
ATOM 2989 O O . SER A 1 354 ? 8.848 -5.287 -27.981 1.00 43.62 354 SER A O 1
ATOM 2991 N N . LEU A 1 355 ? 7.378 -6.252 -26.593 1.00 45.06 355 LEU A N 1
ATOM 2992 C CA . LEU A 1 355 ? 7.599 -7.631 -27.035 1.00 45.06 355 LEU A CA 1
ATOM 2993 C C . LEU A 1 355 ? 6.272 -8.357 -27.353 1.00 45.06 355 LEU A C 1
ATOM 2995 O O . LEU A 1 355 ? 5.901 -9.323 -26.673 1.00 45.06 355 LEU A O 1
ATOM 2999 N N . PRO A 1 356 ? 5.529 -7.936 -28.395 1.00 43.88 356 PRO A N 1
ATOM 3000 C CA . PRO A 1 356 ? 4.213 -8.498 -28.710 1.00 43.88 356 PRO A CA 1
ATOM 3001 C C . PRO A 1 356 ? 4.269 -9.997 -29.054 1.00 43.88 356 PRO A C 1
ATOM 3003 O O . PRO A 1 356 ? 3.331 -10.738 -28.751 1.00 43.88 356 PRO A O 1
ATOM 3006 N N . LYS A 1 357 ? 5.394 -10.482 -29.604 1.00 43.25 357 LYS A N 1
ATOM 3007 C CA . LYS A 1 357 ? 5.604 -11.905 -29.933 1.00 43.25 357 LYS A CA 1
ATOM 3008 C C . LYS A 1 357 ? 5.712 -12.799 -28.685 1.00 43.25 357 LYS A C 1
ATOM 3010 O O . LYS A 1 357 ? 5.221 -13.925 -28.702 1.00 43.25 357 LYS A O 1
ATOM 3015 N N . THR A 1 358 ? 6.235 -12.287 -27.570 1.00 42.59 358 THR A N 1
ATOM 3016 C CA . THR A 1 358 ? 6.387 -13.035 -26.303 1.00 42.59 358 THR A CA 1
ATOM 3017 C C . THR A 1 358 ? 5.042 -13.279 -25.609 1.00 42.59 358 THR A C 1
ATOM 3019 O O . THR A 1 358 ? 4.850 -14.280 -24.920 1.00 42.59 358 THR A O 1
ATOM 3022 N N . LYS A 1 359 ? 4.052 -12.412 -25.858 1.00 38.47 359 LYS A N 1
ATOM 3023 C CA . LYS A 1 359 ? 2.677 -12.561 -25.356 1.00 38.47 359 LYS A CA 1
ATOM 3024 C C . LYS A 1 359 ? 1.968 -13.795 -25.935 1.00 38.47 359 LYS A C 1
ATOM 3026 O O . LYS A 1 359 ? 1.164 -14.415 -25.244 1.00 38.47 359 LYS A O 1
ATOM 3031 N N . LYS A 1 360 ? 2.295 -14.178 -27.177 1.00 41.41 360 LYS A N 1
ATOM 3032 C CA . LYS A 1 360 ? 1.720 -15.349 -27.864 1.00 41.41 360 LYS A CA 1
ATOM 3033 C C . LYS A 1 360 ? 2.242 -16.678 -27.296 1.00 41.41 360 LYS A C 1
ATOM 3035 O O . LYS A 1 360 ? 1.545 -17.682 -27.377 1.00 41.41 360 LYS A O 1
ATOM 3040 N N . PHE A 1 361 ? 3.433 -16.671 -26.691 1.00 39.31 361 PHE A N 1
ATOM 3041 C CA . PHE A 1 361 ? 4.065 -17.862 -26.114 1.00 39.31 361 PHE A CA 1
ATOM 3042 C C . PHE A 1 361 ? 3.518 -18.191 -24.714 1.00 39.31 361 PHE A C 1
ATOM 3044 O O . PHE A 1 361 ? 3.181 -19.336 -24.434 1.00 39.31 361 PHE A O 1
ATOM 3051 N N . ASN A 1 362 ? 3.315 -17.177 -23.864 1.00 37.38 362 ASN A N 1
ATOM 3052 C CA . ASN A 1 362 ? 2.786 -17.384 -22.508 1.00 37.38 362 ASN A CA 1
ATOM 3053 C C . ASN A 1 362 ? 1.283 -17.702 -22.461 1.00 37.38 362 ASN A C 1
ATOM 3055 O O . ASN A 1 362 ? 0.820 -18.256 -21.474 1.00 37.38 362 ASN A O 1
ATOM 3059 N N . GLY A 1 363 ? 0.523 -17.388 -23.515 1.00 37.59 363 GLY A N 1
ATOM 3060 C CA . GLY A 1 363 ? -0.901 -17.739 -23.608 1.00 37.59 363 GLY A CA 1
ATOM 3061 C C . GLY A 1 363 ? -1.183 -19.218 -23.904 1.00 37.59 363 GLY A C 1
ATOM 3062 O O . GLY A 1 363 ? -2.344 -19.599 -23.924 1.00 37.59 363 GLY A O 1
ATOM 3063 N N . LYS A 1 364 ? -0.150 -20.035 -24.159 1.00 34.34 364 LYS A N 1
ATOM 3064 C CA . LYS A 1 364 ? -0.272 -21.490 -24.366 1.00 34.34 364 LYS A CA 1
ATOM 3065 C C . LYS A 1 364 ? 0.185 -22.329 -23.162 1.00 34.34 364 LYS A C 1
ATOM 3067 O O . LYS A 1 364 ? 0.080 -23.546 -23.223 1.00 34.34 364 LYS A O 1
ATOM 3072 N N . ILE A 1 365 ? 0.707 -21.702 -22.101 1.00 36.94 365 ILE A N 1
ATOM 3073 C CA . ILE A 1 365 ? 1.234 -22.388 -20.898 1.00 36.94 365 ILE A CA 1
ATOM 3074 C C . ILE A 1 365 ? 0.331 -22.150 -19.662 1.00 36.94 365 ILE A C 1
ATOM 3076 O O . ILE A 1 365 ? 0.630 -22.582 -18.555 1.00 36.94 365 ILE A O 1
ATOM 3080 N N . THR A 1 366 ? -0.821 -21.507 -19.843 1.00 34.72 366 THR A N 1
ATOM 3081 C CA . THR A 1 366 ? -1.920 -21.452 -18.860 1.00 34.72 366 THR A CA 1
ATOM 3082 C C . THR A 1 366 ? -3.192 -21.914 -19.523 1.00 34.72 366 THR A C 1
ATOM 3084 O O . THR A 1 366 ? -3.996 -22.578 -18.839 1.00 34.72 366 THR A O 1
#

Organism: NCBI:txid1754190

Sequence (366 aa):
MSEYVPLETDTCPRLLDVKGEQNIKIKYEKYFKKYNKKYFVIFGIFYIMWIIFYKKSLKGGKLAFIKNNLFKLAVLLIISFIFYSLCLWTIAFMRIRKIVKALLYIFMVISLVGAFYYDHGEHFKFHGMYNFMVFCIFIVIFDTLSLILYRWYVFVGLKKFFKQFSIFASFISFIFFFILRRYENVWGVGFLNKKIDDGENLCKVRRPIPWFDLLPVRQNIWTGSESCERKEIFNAYFDSENENKFTIVECPENLPISYVVLPETRTMNFKERKKFALRQSVNKKLDVSVFNYTEPVALPDVEAVLAKCGEHDKLVVRLAGRRVKPAKEPQPKDKLNILLIYIDAMSRRQFFRSLPKTKKFNGKIT